Protein AF-0000000078758198 (afdb_homodimer)

pLDDT: mean 95.77, std 6.02, range [58.25, 98.94]

Radius of gyration: 20.92 Å; Cα contacts (8 Å, |Δi|>4): 779; chains: 2; bounding box: 51×60×44 Å

Structure (mmCIF, N/CA/C/O backbone):
data_AF-0000000078758198-model_v1
#
loop_
_entity.id
_entity.type
_entity.pdbx_description
1 polymer "Cytokinin riboside 5'-monophosphate phosphoribohydrolase"
#
loop_
_atom_site.group_PDB
_atom_site.id
_atom_site.type_symbol
_atom_site.label_atom_id
_atom_site.label_alt_id
_atom_site.label_comp_id
_atom_site.label_asym_id
_atom_site.label_entity_id
_atom_site.label_seq_id
_atom_site.pdbx_PDB_ins_code
_atom_site.Cartn_x
_atom_site.Cartn_y
_atom_site.Cartn_z
_atom_site.occupancy
_atom_site.B_iso_or_equiv
_atom_site.auth_seq_id
_atom_site.auth_comp_id
_atom_site.auth_asym_id
_atom_site.auth_atom_id
_atom_site.pdbx_PDB_model_num
ATOM 1 N N . MET A 1 1 ? 6.453 24.891 6.227 1 95.12 1 MET A N 1
ATOM 2 C CA . MET A 1 1 ? 6.484 23.469 5.918 1 95.12 1 MET A CA 1
ATOM 3 C C . MET A 1 1 ? 5.137 23 5.375 1 95.12 1 MET A C 1
ATOM 5 O O . MET A 1 1 ? 4.086 23.406 5.863 1 95.12 1 MET A O 1
ATOM 9 N N . LYS A 1 2 ? 5.098 22.188 4.375 1 98.31 2 LYS A N 1
ATOM 10 C CA . LYS A 1 2 ? 3.91 21.484 3.906 1 98.31 2 LYS A CA 1
ATOM 11 C C . LYS A 1 2 ? 3.885 20.047 4.422 1 98.31 2 LYS A C 1
ATOM 13 O O . LYS A 1 2 ? 4.832 19.281 4.207 1 98.31 2 LYS A O 1
ATOM 18 N N . LEU A 1 3 ? 2.818 19.75 5.109 1 98.81 3 LEU A N 1
ATOM 19 C CA . LEU A 1 3 ? 2.662 18.422 5.68 1 98.81 3 LEU A CA 1
ATOM 20 C C . LEU A 1 3 ? 1.552 17.656 4.973 1 98.81 3 LEU A C 1
ATOM 22 O O . LEU A 1 3 ? 0.387 18.062 5.016 1 98.81 3 LEU A O 1
ATOM 26 N N . THR A 1 4 ? 1.95 16.625 4.293 1 98.94 4 THR A N 1
ATOM 27 C CA . THR A 1 4 ? 0.946 15.711 3.742 1 98.94 4 THR A CA 1
ATOM 28 C C . THR A 1 4 ? 0.396 14.797 4.828 1 98.94 4 THR A C 1
ATOM 30 O O . THR A 1 4 ? 1.16 14.203 5.59 1 98.94 4 THR A O 1
ATOM 33 N N . VAL A 1 5 ? -0.907 14.719 4.922 1 98.94 5 VAL A N 1
ATOM 34 C CA . VAL A 1 5 ? -1.53 13.836 5.906 1 98.94 5 VAL A CA 1
ATOM 35 C C . VAL A 1 5 ? -2.365 12.773 5.195 1 98.94 5 VAL A C 1
ATOM 37 O O . VAL A 1 5 ? -3.303 13.102 4.465 1 98.94 5 VAL A O 1
ATOM 40 N N . PHE A 1 6 ? -1.97 11.516 5.34 1 98.88 6 PHE A N 1
ATOM 41 C CA . PHE A 1 6 ? -2.82 10.383 4.984 1 98.88 6 PHE A CA 1
ATOM 42 C C . PHE A 1 6 ? -3.746 10.023 6.141 1 98.88 6 PHE A C 1
ATOM 44 O O . PHE A 1 6 ? -3.287 9.797 7.262 1 98.88 6 PHE A O 1
ATOM 51 N N . CYS A 1 7 ? -5.027 9.945 5.875 1 98.56 7 CYS A N 1
ATOM 52 C CA . CYS A 1 7 ? -5.965 9.633 6.945 1 98.56 7 CYS A CA 1
ATOM 53 C C . CYS A 1 7 ? -7.273 9.094 6.383 1 98.56 7 CYS A C 1
ATOM 55 O O . CYS A 1 7 ? -7.449 9.016 5.168 1 98.56 7 CYS A O 1
ATOM 57 N N . GLY A 1 8 ? -8.102 8.719 7.27 1 97.56 8 GLY A N 1
ATOM 58 C CA . GLY A 1 8 ? -9.305 7.992 6.867 1 97.56 8 GLY A CA 1
ATOM 59 C C . GLY A 1 8 ? -10.367 8.891 6.27 1 97.56 8 GLY A C 1
ATOM 60 O O . GLY A 1 8 ? -10.562 10.023 6.719 1 97.56 8 GLY A O 1
ATOM 61 N N . SER A 1 9 ? -11.086 8.359 5.277 1 96 9 SER A N 1
ATOM 62 C CA . SER A 1 9 ? -12.32 8.977 4.789 1 96 9 SER A CA 1
ATOM 63 C C . SER A 1 9 ? -13.484 8.695 5.73 1 96 9 SER A C 1
ATOM 65 O O . SER A 1 9 ? -14.578 9.25 5.559 1 96 9 SER A O 1
ATOM 67 N N . ARG A 1 10 ? -13.266 7.934 6.727 1 97.12 10 ARG A N 1
ATOM 68 C CA . ARG A 1 10 ? -14.211 7.629 7.797 1 97.12 10 ARG A CA 1
ATOM 69 C C . ARG A 1 10 ? -13.781 8.266 9.109 1 97.12 10 ARG A C 1
ATOM 71 O O . ARG A 1 10 ? -12.625 8.672 9.258 1 97.12 10 ARG A O 1
ATOM 78 N N . PHE A 1 11 ? -14.703 8.219 10.109 1 97.88 11 PHE A N 1
ATOM 79 C CA . PHE A 1 11 ? -14.422 8.875 11.383 1 97.88 11 PHE A CA 1
ATOM 80 C C . PHE A 1 11 ? -13.758 7.902 12.359 1 97.88 11 PHE A C 1
ATOM 82 O O . PHE A 1 11 ? -13.172 8.32 13.352 1 97.88 11 PHE A O 1
ATOM 89 N N . GLY A 1 12 ? -13.844 6.602 12.039 1 97.81 12 GLY A N 1
ATOM 90 C CA . GLY A 1 12 ? -13.57 5.617 13.078 1 97.81 12 GLY A CA 1
ATOM 91 C C . GLY A 1 12 ? -14.672 5.516 14.109 1 97.81 12 GLY A C 1
ATOM 92 O O . GLY A 1 12 ? -15.758 6.059 13.922 1 97.81 12 GLY A O 1
ATOM 93 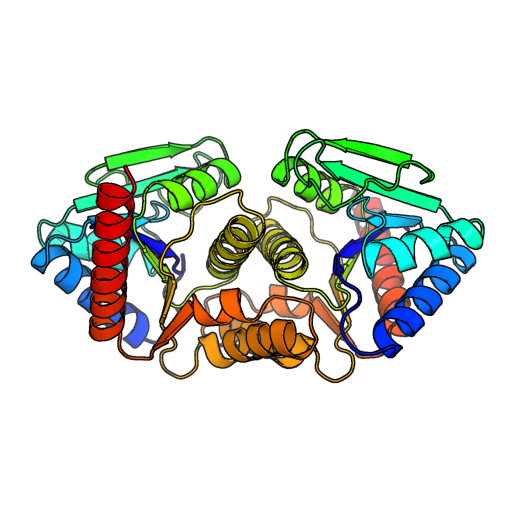N N . ASN A 1 13 ? -14.398 4.723 15.172 1 97.88 13 ASN A N 1
ATOM 94 C CA . ASN A 1 13 ? -15.5 4.516 16.109 1 97.88 13 ASN A CA 1
ATOM 95 C C . ASN A 1 13 ? -15.172 5.062 17.5 1 97.88 13 ASN A C 1
ATOM 97 O O . ASN A 1 13 ? -15.867 4.77 18.469 1 97.88 13 ASN A O 1
ATOM 101 N N . LYS A 1 14 ? -14.109 5.773 17.625 1 97.94 14 LYS A N 1
ATOM 102 C CA . LYS A 1 14 ? -13.75 6.457 18.859 1 97.94 14 LYS A CA 1
ATOM 103 C C . LYS A 1 14 ? -13.734 7.973 18.672 1 97.94 14 LYS A C 1
ATOM 105 O O . LYS A 1 14 ? -13.195 8.469 17.688 1 97.94 14 LYS A O 1
ATOM 110 N N . GLU A 1 15 ? -14.203 8.711 19.578 1 97.5 15 GLU A N 1
ATOM 111 C CA . GLU A 1 15 ? -14.234 10.164 19.516 1 97.5 15 GLU A CA 1
ATOM 112 C C . GLU A 1 15 ? -12.82 10.75 19.562 1 97.5 15 GLU A C 1
ATOM 114 O O . GLU A 1 15 ? -12.586 11.852 19.062 1 97.5 15 GLU A O 1
ATOM 119 N N . SER A 1 16 ? -11.969 9.969 20.094 1 97.81 16 SER A N 1
ATOM 120 C CA . SER A 1 16 ? -10.594 10.43 20.234 1 97.81 16 SER A CA 1
ATOM 121 C C . SER A 1 16 ? -9.961 10.719 18.891 1 97.81 16 SER A C 1
ATOM 123 O O . SER A 1 16 ? -9.109 11.602 18.766 1 97.81 16 SER A O 1
ATOM 125 N N . TYR A 1 17 ? -10.352 9.992 17.828 1 98.5 17 TYR A N 1
ATOM 126 C CA . TYR A 1 17 ? -9.805 10.25 16.5 1 98.5 17 TYR A CA 1
ATOM 127 C C . TYR A 1 17 ? -10.141 11.664 16.047 1 98.5 17 TYR A C 1
ATOM 129 O O . TYR A 1 17 ? -9.266 12.398 15.57 1 98.5 17 TYR A O 1
ATOM 137 N N . LYS A 1 18 ? -11.359 11.984 16.203 1 98.44 18 LYS A N 1
ATOM 138 C CA . LYS A 1 18 ? -11.812 13.32 15.82 1 98.44 18 LYS A CA 1
ATOM 139 C C . LYS A 1 18 ? -11.125 14.391 16.656 1 98.44 18 LYS A C 1
ATOM 141 O O . LYS A 1 18 ? -10.664 15.406 16.125 1 98.44 18 LYS A O 1
ATOM 146 N N . PHE A 1 19 ? -11.078 14.164 17.906 1 98.56 19 PHE A N 1
ATOM 147 C CA . PHE A 1 19 ? -10.477 15.125 18.828 1 98.56 19 PHE A CA 1
ATOM 148 C C . PHE A 1 19 ? -9.008 15.359 18.469 1 98.56 19 PHE A C 1
ATOM 150 O O . PHE A 1 19 ? -8.555 16.5 18.422 1 98.56 19 PHE A O 1
ATOM 157 N N . ILE A 1 20 ? -8.289 14.328 18.234 1 98.69 20 ILE A N 1
ATOM 158 C CA . ILE A 1 20 ? -6.871 14.422 17.906 1 98.69 20 ILE A CA 1
ATOM 159 C C . ILE A 1 20 ? -6.703 15.133 16.562 1 98.69 20 ILE A C 1
ATOM 161 O O . ILE A 1 20 ? -5.812 15.969 16.406 1 98.69 20 ILE A O 1
ATOM 165 N N . ALA A 1 21 ? -7.547 14.836 15.602 1 98.69 21 ALA A N 1
ATOM 166 C CA . ALA A 1 21 ? -7.504 15.492 14.297 1 98.69 21 ALA A CA 1
ATOM 167 C C . ALA A 1 21 ? -7.727 17 14.438 1 98.69 21 ALA A C 1
ATOM 169 O O . ALA A 1 21 ? -7.039 17.797 13.789 1 98.69 21 ALA A O 1
ATOM 170 N N . GLN A 1 22 ? -8.672 17.359 15.258 1 98.81 22 GLN A N 1
ATOM 171 C CA . GLN A 1 22 ? -8.938 18.766 15.508 1 98.81 22 GLN A CA 1
ATOM 172 C C . GLN A 1 22 ? -7.742 19.438 16.172 1 98.81 22 GLN A C 1
ATOM 174 O O . GLN A 1 22 ? -7.363 20.562 15.805 1 98.81 22 GLN A O 1
ATOM 179 N N . THR A 1 23 ? -7.219 18.766 17.141 1 98.69 23 THR A N 1
ATOM 180 C CA . THR A 1 23 ? -6.051 19.297 17.844 1 98.69 23 THR A CA 1
ATOM 181 C C . THR A 1 23 ? -4.891 19.5 16.875 1 98.69 23 THR A C 1
ATOM 183 O O . THR A 1 23 ? -4.227 20.547 16.906 1 98.69 23 THR A O 1
ATOM 186 N N . LEU A 1 24 ? -4.656 18.547 16.016 1 98.56 24 LEU A N 1
ATOM 187 C CA . LEU A 1 24 ? -3.602 18.641 15.016 1 98.56 24 LEU A CA 1
ATOM 188 C C . LEU A 1 24 ? -3.869 19.812 14.062 1 98.56 24 LEU A C 1
ATOM 190 O O . LEU A 1 24 ? -2.959 20.562 13.734 1 98.56 24 LEU A O 1
ATOM 194 N N . GLY A 1 25 ? -5.109 19.875 13.578 1 98.69 25 GLY A N 1
ATOM 195 C CA . GLY A 1 25 ? -5.469 20.953 12.68 1 98.69 25 GLY A CA 1
ATOM 196 C C . GLY A 1 25 ? -5.211 22.328 13.266 1 98.69 25 GLY A C 1
ATOM 197 O O . GLY A 1 25 ? -4.668 23.219 12.594 1 98.69 25 GLY A O 1
ATOM 198 N N . LYS A 1 26 ? -5.645 22.531 14.539 1 98.75 26 LYS A N 1
ATOM 199 C CA . LYS A 1 26 ? -5.402 23.781 15.234 1 98.75 26 LYS A CA 1
ATOM 200 C C . LYS A 1 26 ? -3.908 24.078 15.336 1 98.75 26 LYS A C 1
ATOM 202 O O . LYS A 1 26 ? -3.473 25.203 15.086 1 98.75 26 LYS A O 1
ATOM 207 N N . TYR A 1 27 ? -3.182 23.078 15.719 1 98.62 27 TYR A N 1
ATOM 208 C CA . TYR A 1 27 ? -1.737 23.203 15.867 1 98.62 27 TYR A CA 1
ATOM 209 C C . TYR A 1 27 ? -1.083 23.594 14.547 1 98.62 27 TYR A C 1
ATOM 211 O O . TYR A 1 27 ? -0.217 24.469 14.5 1 98.62 27 TYR A O 1
ATOM 219 N N . MET A 1 28 ? -1.439 22.953 13.453 1 98.5 28 MET A N 1
ATOM 220 C CA . MET A 1 28 ? -0.882 23.234 12.133 1 98.5 28 MET A CA 1
ATOM 221 C C . MET A 1 28 ? -1.133 24.688 11.742 1 98.5 28 MET A C 1
ATOM 223 O O . MET A 1 28 ? -0.225 25.375 11.258 1 98.5 28 MET A O 1
ATOM 227 N N . ALA A 1 29 ? -2.357 25.141 11.953 1 98.56 29 ALA A N 1
ATOM 228 C CA . ALA A 1 29 ? -2.689 26.531 11.633 1 98.56 29 ALA A CA 1
ATOM 229 C C . ALA A 1 29 ? -1.851 27.5 12.461 1 98.56 29 ALA A C 1
ATOM 231 O O . ALA A 1 29 ? -1.276 28.453 11.922 1 98.56 29 ALA A O 1
ATOM 232 N N . GLN A 1 30 ? -1.739 27.219 13.719 1 98.25 30 GLN A N 1
ATOM 233 C CA . GLN A 1 30 ? -1.009 28.062 14.648 1 98.25 30 GLN A CA 1
ATOM 234 C C . GLN A 1 30 ? 0.469 28.141 14.273 1 98.25 30 GLN A C 1
ATOM 236 O O . GLN A 1 30 ? 1.085 29.203 14.375 1 98.25 30 GLN A O 1
ATOM 241 N N . GLU A 1 31 ? 1.004 27.031 13.859 1 97.81 31 GLU A N 1
ATOM 242 C CA . GLU A 1 31 ? 2.428 26.953 13.547 1 97.81 31 GLU A CA 1
ATOM 243 C C . GLU A 1 31 ? 2.688 27.234 12.07 1 97.81 31 GLU A C 1
ATOM 245 O O . GLU A 1 31 ? 3.797 27.031 11.578 1 97.81 31 GLU A O 1
ATOM 250 N N . GLU A 1 32 ? 1.681 27.594 11.352 1 98 32 GLU A N 1
ATOM 251 C CA . GLU A 1 32 ? 1.76 27.953 9.938 1 98 32 GLU A CA 1
ATOM 252 C C . GLU A 1 32 ? 2.256 26.781 9.094 1 98 32 GLU A C 1
ATOM 254 O O . GLU A 1 32 ? 3.109 26.969 8.219 1 98 32 GLU A O 1
ATOM 259 N N . ILE A 1 33 ? 1.864 25.625 9.461 1 98.5 33 ILE A N 1
ATOM 260 C CA . ILE A 1 33 ? 2.084 24.422 8.672 1 98.5 33 ILE A CA 1
ATOM 261 C C . ILE A 1 33 ? 0.922 24.219 7.699 1 98.5 33 ILE A C 1
ATOM 263 O O . ILE A 1 33 ? -0.233 24.109 8.117 1 98.5 33 ILE A O 1
ATOM 267 N N . GLU A 1 34 ? 1.242 24.188 6.422 1 98.81 34 GLU A N 1
ATOM 268 C CA . GLU A 1 34 ? 0.203 23.969 5.418 1 98.81 34 GLU A CA 1
ATOM 269 C C . GLU A 1 34 ? -0.172 22.5 5.312 1 98.81 34 GLU A C 1
ATOM 271 O O . GLU A 1 34 ? 0.704 21.625 5.258 1 98.81 34 GLU A O 1
ATOM 276 N N . LEU A 1 35 ? -1.479 22.25 5.297 1 98.81 35 LEU A N 1
ATOM 277 C CA . LEU A 1 35 ? -1.986 20.906 5.105 1 98.81 35 LEU A CA 1
ATOM 278 C C . LEU A 1 35 ? -2.049 20.547 3.625 1 98.81 35 LEU A C 1
ATOM 280 O O . LEU A 1 35 ? -2.58 21.312 2.82 1 98.81 35 LEU A O 1
ATOM 284 N N . VAL A 1 36 ? -1.489 19.422 3.244 1 98.94 36 VAL A N 1
ATOM 285 C CA . VAL A 1 36 ? -1.719 18.75 1.967 1 98.94 36 VAL A CA 1
ATOM 286 C C . VAL A 1 36 ? -2.465 17.438 2.199 1 98.94 36 VAL A C 1
ATOM 288 O O . VAL A 1 36 ? -2.029 16.594 2.994 1 98.94 36 VAL A O 1
ATOM 291 N N . TYR A 1 37 ? -3.637 17.234 1.584 1 98.62 37 TYR A N 1
ATOM 292 C CA . TYR A 1 37 ? -4.398 16.031 1.851 1 98.62 37 TYR A CA 1
ATOM 293 C C . TYR A 1 37 ? -5.258 15.648 0.652 1 98.62 37 TYR A C 1
ATOM 295 O O . TYR A 1 37 ? -5.215 16.312 -0.387 1 98.62 37 TYR A O 1
ATOM 303 N N . GLY A 1 38 ? -6.02 14.594 0.804 1 97.5 38 GLY A N 1
ATOM 304 C CA . GLY A 1 38 ? -6.707 13.984 -0.322 1 97.5 38 GLY A CA 1
ATOM 305 C C . GLY A 1 38 ? -7.93 14.766 -0.77 1 97.5 38 GLY A C 1
ATOM 306 O O . GLY A 1 38 ? -8.656 14.328 -1.667 1 97.5 38 GLY A O 1
ATOM 307 N N . GLY A 1 39 ? -8.328 15.758 -0.156 1 97.31 39 GLY A N 1
ATOM 308 C CA . GLY A 1 39 ? -9.219 16.75 -0.718 1 97.31 39 GLY A CA 1
ATOM 309 C C . GLY A 1 39 ? -10.688 16.484 -0.429 1 97.31 39 GLY A C 1
ATOM 310 O O . GLY A 1 39 ? -11.57 17.094 -1.031 1 97.31 39 GLY A O 1
ATOM 311 N N . SER A 1 40 ? -10.961 15.531 0.453 1 95.12 40 SER A N 1
ATOM 312 C CA . SER A 1 40 ? -12.359 15.188 0.717 1 95.12 40 SER A CA 1
ATOM 313 C C . SER A 1 40 ? -12.844 15.812 2.021 1 95.12 40 SER A C 1
ATOM 315 O O . SER A 1 40 ? -12.047 16.031 2.939 1 95.12 40 SER A O 1
ATOM 317 N N . TYR A 1 41 ? -14.18 16 2.094 1 95.06 41 TYR A N 1
ATOM 318 C CA . TYR A 1 41 ? -14.805 16.453 3.33 1 95.06 41 TYR A CA 1
ATOM 319 C C . TYR A 1 41 ? -15.141 15.273 4.234 1 95.06 41 TYR A C 1
ATOM 321 O O . TYR A 1 41 ? -15.602 15.461 5.363 1 95.06 41 TYR A O 1
ATOM 329 N N . SER A 1 42 ? -14.844 14.188 3.742 1 94.94 42 SER A N 1
ATOM 330 C CA . SER A 1 42 ? -15.312 12.977 4.414 1 94.94 42 SER A CA 1
ATOM 331 C C . SER A 1 42 ? -14.391 12.594 5.57 1 94.94 42 SER A C 1
ATOM 333 O O . SER A 1 42 ? -13.172 12.727 5.469 1 94.94 42 SER A O 1
ATOM 335 N N . GLY A 1 43 ? -14.984 12.18 6.668 1 97.12 43 GLY A N 1
ATOM 336 C CA . GLY A 1 43 ? -14.273 11.523 7.75 1 97.12 43 GLY A CA 1
ATOM 337 C C . GLY A 1 43 ? -13.211 12.391 8.383 1 97.12 43 GLY A C 1
ATOM 338 O O . GLY A 1 43 ? -13.43 13.586 8.602 1 97.12 43 GLY A O 1
ATOM 339 N N . ILE A 1 44 ? -12.117 11.766 8.742 1 98.38 44 ILE A N 1
ATOM 340 C CA . ILE A 1 44 ? -11 12.453 9.391 1 98.38 44 ILE A CA 1
ATOM 341 C C . ILE A 1 44 ? -10.398 13.477 8.43 1 98.38 44 ILE A C 1
ATOM 343 O O . ILE A 1 44 ? -9.961 14.547 8.852 1 98.38 44 ILE A O 1
ATOM 347 N N . MET A 1 45 ? -10.414 13.133 7.141 1 97.94 45 MET A N 1
ATOM 348 C CA . MET A 1 45 ? -9.93 14.07 6.133 1 97.94 45 MET A CA 1
ATOM 349 C C . MET A 1 45 ? -10.664 15.406 6.242 1 97.94 45 MET A C 1
ATOM 351 O O . MET A 1 45 ? -10.031 16.469 6.285 1 97.94 45 MET A O 1
ATOM 355 N N . GLY A 1 46 ? -11.969 15.312 6.316 1 97.69 46 GLY A N 1
ATOM 356 C CA . GLY A 1 46 ? -12.766 16.516 6.457 1 97.69 46 GLY A CA 1
ATOM 357 C C . GLY A 1 46 ? -12.516 17.25 7.758 1 97.69 46 GLY A C 1
ATOM 358 O O . GLY A 1 46 ? -12.438 18.484 7.777 1 97.69 46 GLY A O 1
ATOM 359 N N . VAL A 1 47 ? -12.344 16.531 8.836 1 98.31 47 VAL A N 1
ATOM 360 C CA . VAL A 1 47 ? -12.156 17.109 10.156 1 98.31 47 VAL A CA 1
ATOM 361 C C . VAL A 1 47 ? -10.875 17.938 10.18 1 98.31 47 VAL A C 1
ATOM 363 O O . VAL A 1 47 ? -10.875 19.094 10.625 1 98.31 47 VAL A O 1
ATOM 366 N N . ILE A 1 48 ? -9.758 17.375 9.703 1 98.5 48 ILE A N 1
ATOM 367 C CA . ILE A 1 48 ? -8.477 18.078 9.797 1 98.5 48 ILE A CA 1
ATOM 368 C C . ILE A 1 48 ? -8.484 19.297 8.883 1 98.5 48 ILE A C 1
ATOM 370 O O . ILE A 1 48 ? -8.055 20.375 9.281 1 98.5 48 ILE A O 1
ATOM 374 N N . SER A 1 49 ? -8.969 19.125 7.613 1 98.5 49 SER A N 1
ATOM 375 C CA . SER A 1 49 ? -8.984 20.25 6.672 1 98.5 49 SER A CA 1
ATOM 376 C C . SER A 1 49 ? -9.859 21.391 7.172 1 98.5 49 SER A C 1
ATOM 378 O O . SER A 1 49 ? -9.461 22.547 7.133 1 98.5 49 SER A O 1
ATOM 380 N N . LYS A 1 50 ? -11.039 21.078 7.672 1 98.38 50 LYS A N 1
ATOM 381 C CA . LYS A 1 50 ? -11.945 22.094 8.203 1 98.38 50 LYS A CA 1
ATOM 382 C C . LYS A 1 50 ? -11.32 22.844 9.375 1 98.38 50 LYS A C 1
ATOM 384 O O . LYS A 1 50 ? -11.422 24.062 9.469 1 98.38 50 LYS A O 1
ATOM 389 N N . THR A 1 51 ? -10.75 22.078 10.266 1 98.81 51 THR A N 1
ATOM 390 C CA . THR A 1 51 ? -10.156 22.672 11.461 1 98.81 51 THR A CA 1
ATOM 391 C C . THR A 1 51 ? -9.023 23.625 11.086 1 98.81 51 THR A C 1
ATOM 393 O O . THR A 1 51 ? -8.922 24.719 11.633 1 98.81 51 THR A O 1
ATOM 396 N N . VAL A 1 52 ? -8.141 23.188 10.141 1 98.81 52 VAL A N 1
ATOM 397 C CA . VAL A 1 52 ? -7.059 24.047 9.688 1 98.81 52 VAL A CA 1
ATOM 398 C C . VAL A 1 52 ? -7.637 25.344 9.125 1 98.81 52 VAL A C 1
ATOM 400 O O . VAL A 1 52 ? -7.18 26.438 9.469 1 98.81 52 VAL A O 1
ATOM 403 N N . LEU A 1 53 ? -8.648 25.281 8.312 1 98.69 53 LEU A N 1
ATOM 404 C CA . LEU A 1 53 ? -9.25 26.438 7.648 1 98.69 53 LEU A CA 1
ATOM 405 C C . LEU A 1 53 ? -9.93 27.359 8.664 1 98.69 53 LEU A C 1
ATOM 407 O O . LEU A 1 53 ? -9.781 28.578 8.594 1 98.69 53 LEU A O 1
ATOM 411 N N . GLU A 1 54 ? -10.656 26.766 9.578 1 98.44 54 GLU A N 1
ATOM 412 C CA . GLU A 1 54 ? -11.375 27.531 10.594 1 98.44 54 GLU A CA 1
ATOM 413 C C . GLU A 1 54 ? -10.414 28.328 11.469 1 98.44 54 GLU A C 1
ATOM 415 O O . GLU A 1 54 ? -10.812 29.281 12.141 1 98.44 54 GLU A O 1
ATOM 420 N N . ASN A 1 55 ? -9.203 27.938 11.508 1 98.56 55 ASN A N 1
ATOM 421 C CA . ASN A 1 55 ? -8.188 28.641 12.289 1 98.56 55 ASN A CA 1
ATOM 422 C C . ASN A 1 55 ? -7.242 29.438 11.391 1 98.56 55 ASN A C 1
ATOM 424 O O . ASN A 1 55 ? -6.09 29.672 11.75 1 98.56 55 ASN A O 1
ATOM 428 N N . ASN A 1 56 ? -7.656 29.703 10.211 1 98.31 56 ASN A N 1
ATOM 429 C CA . ASN A 1 56 ? -7.027 30.609 9.242 1 98.31 56 ASN A CA 1
ATOM 430 C C . ASN A 1 56 ? -5.734 30.016 8.688 1 98.31 56 ASN A C 1
ATOM 432 O O . ASN A 1 56 ? -4.801 30.75 8.359 1 98.31 56 ASN A O 1
ATOM 436 N N . GLY A 1 57 ? -5.645 28.672 8.742 1 98.69 57 GLY A N 1
ATOM 437 C CA . GLY A 1 57 ? -4.512 28 8.125 1 98.69 57 GLY A CA 1
ATOM 438 C C . GLY A 1 57 ? -4.691 27.766 6.633 1 98.69 57 GLY A C 1
ATOM 439 O O . GLY A 1 57 ? -5.715 28.141 6.062 1 98.69 57 GLY A O 1
ATOM 440 N N . LYS A 1 58 ? -3.658 27.203 6.012 1 98.81 58 LYS A N 1
ATOM 441 C CA . LYS A 1 58 ? -3.662 26.922 4.578 1 98.81 58 LYS A CA 1
ATOM 442 C C . LYS A 1 58 ? -3.85 25.422 4.312 1 98.81 58 LYS A C 1
ATOM 444 O O . LYS A 1 58 ? -3.283 24.594 5.02 1 98.81 58 LYS A O 1
ATOM 449 N N . VAL A 1 59 ? -4.668 25.141 3.301 1 98.81 59 VAL A N 1
ATOM 450 C CA . VAL A 1 59 ? -4.977 23.75 2.943 1 98.81 59 VAL A CA 1
ATOM 451 C C . VAL A 1 59 ? -4.867 23.578 1.43 1 98.81 59 VAL A C 1
ATOM 453 O O . VAL A 1 59 ? -5.465 24.344 0.664 1 98.81 59 VAL A O 1
ATOM 456 N N . THR A 1 60 ? -4.062 22.625 1.007 1 98.81 60 THR A N 1
ATOM 457 C CA . THR A 1 60 ? -4.062 22.109 -0.359 1 98.81 60 THR A CA 1
ATOM 458 C C . THR A 1 60 ? -4.766 20.766 -0.431 1 98.81 60 THR A C 1
ATOM 460 O O . THR A 1 60 ? -4.32 19.781 0.181 1 98.81 60 THR A O 1
ATOM 463 N N . GLY A 1 61 ? -5.863 20.766 -1.118 1 98.5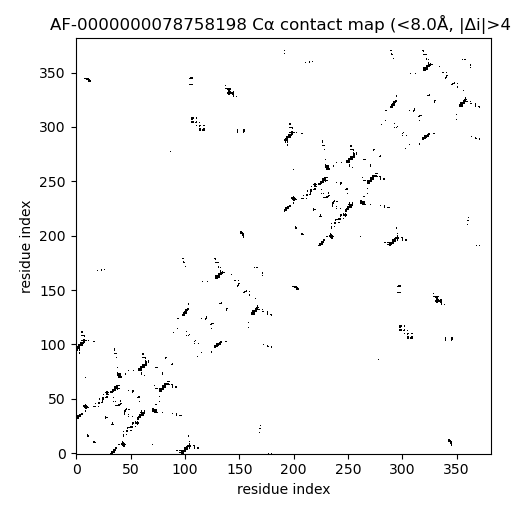 61 GLY A N 1
ATOM 464 C CA . GLY A 1 61 ? -6.605 19.531 -1.354 1 98.5 61 GLY A CA 1
ATOM 465 C C . GLY A 1 61 ? -6.434 19 -2.762 1 98.5 61 GLY A C 1
ATOM 466 O O . GLY A 1 61 ? -6.582 19.734 -3.738 1 98.5 61 GLY A O 1
ATOM 467 N N . ILE A 1 62 ? -6.066 17.734 -2.885 1 98.44 62 ILE A N 1
ATOM 468 C CA . ILE A 1 62 ? -5.887 17.062 -4.168 1 98.44 62 ILE A CA 1
ATOM 469 C C . ILE A 1 62 ? -6.949 15.977 -4.34 1 98.44 62 ILE A C 1
ATOM 471 O O . ILE A 1 62 ? -7.008 15.031 -3.551 1 98.44 62 ILE A O 1
ATOM 475 N N . TYR A 1 63 ? -7.719 16.078 -5.336 1 97.31 63 TYR A N 1
ATOM 476 C CA . TYR A 1 63 ? -8.922 15.266 -5.418 1 97.31 63 TYR A CA 1
ATOM 477 C C . TYR A 1 63 ? -9.109 14.719 -6.828 1 97.31 63 TYR A C 1
ATOM 479 O O . TYR A 1 63 ? -9.07 15.469 -7.805 1 97.31 63 TYR A O 1
ATOM 487 N N . PRO A 1 64 ? -9.305 13.359 -6.871 1 94.38 64 PRO A N 1
ATOM 488 C CA . PRO A 1 64 ? -9.602 12.789 -8.188 1 94.38 64 PRO A CA 1
ATOM 489 C C . PRO A 1 64 ? -11.062 12.969 -8.594 1 94.38 64 PRO A C 1
ATOM 491 O O . PRO A 1 64 ? -11.953 12.422 -7.945 1 94.38 64 PRO A O 1
ATOM 494 N N . ASN A 1 65 ? -11.266 13.578 -9.633 1 91 65 ASN A N 1
ATOM 495 C CA . ASN A 1 65 ? -12.617 13.859 -10.086 1 91 65 ASN A CA 1
ATOM 496 C C . ASN A 1 65 ? -13.336 12.594 -10.547 1 91 65 ASN A C 1
ATOM 498 O O . ASN A 1 65 ? -12.734 11.734 -11.188 1 91 65 ASN A O 1
ATOM 502 N N . GLY A 1 66 ? -14.617 12.477 -10.109 1 85.69 66 GLY A N 1
ATOM 503 C CA . GLY A 1 66 ? -15.516 11.484 -10.688 1 85.69 66 GLY A CA 1
ATOM 504 C C . GLY A 1 66 ? -15.266 10.078 -10.156 1 85.69 66 GLY A C 1
ATOM 505 O O . GLY A 1 66 ? -15.859 9.117 -10.641 1 85.69 66 GLY A O 1
ATOM 506 N N . LEU A 1 67 ? -14.438 9.953 -9.219 1 81 67 LEU A N 1
ATOM 507 C CA . LEU A 1 67 ? -14.102 8.602 -8.766 1 81 67 LEU A CA 1
ATOM 508 C C . LEU A 1 67 ? -14.992 8.172 -7.613 1 81 67 LEU A C 1
ATOM 510 O O . LEU A 1 67 ? -15.32 6.992 -7.484 1 81 67 LEU A O 1
ATOM 514 N N . PHE A 1 68 ? -15.336 9.188 -6.836 1 84.12 68 PHE A N 1
ATOM 515 C CA . PHE A 1 68 ? -16.094 8.844 -5.645 1 84.12 68 PHE A CA 1
ATOM 516 C C . PHE A 1 68 ? -17.516 9.383 -5.738 1 84.12 68 PHE A C 1
ATOM 518 O O . PHE A 1 68 ? -17.734 10.555 -6.062 1 84.12 68 PHE A O 1
ATOM 525 N N . GLU A 1 69 ? -18.453 8.562 -5.57 1 76.62 69 GLU A N 1
ATOM 526 C CA . GLU A 1 69 ? -19.844 8.977 -5.633 1 76.62 69 GLU A CA 1
ATOM 527 C C . GLU A 1 69 ? -20.281 9.648 -4.332 1 76.62 69 GLU A C 1
ATOM 529 O O . GLU A 1 69 ? -21.031 10.633 -4.355 1 76.62 69 GLU A O 1
ATOM 534 N N . THR A 1 70 ? -19.75 9.133 -3.322 1 74.06 70 THR A N 1
ATOM 535 C CA . THR A 1 70 ? -20.266 9.539 -2.02 1 74.06 70 THR A CA 1
ATOM 536 C C . THR A 1 70 ? -19.281 10.492 -1.332 1 74.06 70 THR A C 1
ATOM 538 O O . THR A 1 70 ? -19.656 11.195 -0.388 1 74.06 70 THR A O 1
ATOM 541 N N . GLU A 1 71 ? -18.094 10.43 -1.77 1 80 71 GLU A N 1
ATOM 542 C CA . GLU A 1 71 ? -17.094 11.305 -1.179 1 80 71 GLU A CA 1
ATOM 543 C C . GLU A 1 71 ? -17.078 12.672 -1.856 1 80 71 GLU A C 1
ATOM 545 O O . GLU A 1 71 ? -16.75 12.781 -3.041 1 80 71 GLU A O 1
ATOM 550 N N . LEU A 1 72 ? -17.375 13.742 -1.064 1 83.19 72 LEU A N 1
ATOM 551 C CA . LEU A 1 72 ? -17.516 15.086 -1.616 1 83.19 72 LEU A CA 1
ATOM 552 C C . LEU A 1 72 ? -16.188 15.828 -1.585 1 83.19 72 LEU A C 1
ATOM 554 O O . LEU A 1 72 ? -15.484 15.82 -0.569 1 83.19 72 LEU A O 1
ATOM 558 N N . PRO A 1 73 ? -15.898 16.406 -2.703 1 88.56 73 PRO A N 1
ATOM 559 C CA . PRO A 1 73 ? -14.656 17.172 -2.748 1 88.56 73 PRO A CA 1
ATOM 560 C C . PRO A 1 73 ? -14.719 18.438 -1.894 1 88.56 73 PRO A C 1
ATOM 562 O O . PRO A 1 73 ? -15.742 19.141 -1.888 1 88.56 73 PRO A O 1
ATOM 565 N N . GLY A 1 74 ? -13.656 18.656 -1.073 1 89.75 74 GLY A N 1
ATOM 566 C CA . GLY A 1 74 ? -13.523 19.906 -0.338 1 89.75 74 GLY A CA 1
ATOM 567 C C . GLY A 1 74 ? -13.016 21.062 -1.193 1 89.75 74 GLY A C 1
ATOM 568 O O . GLY A 1 74 ? -11.852 21.453 -1.085 1 89.75 74 GLY A O 1
ATOM 569 N N . LYS A 1 75 ? -13.906 21.734 -1.844 1 89.56 75 LYS A N 1
ATOM 570 C CA . LYS A 1 75 ? -13.508 22.734 -2.836 1 89.56 75 LYS A CA 1
ATOM 571 C C . LYS A 1 75 ? -13.211 24.078 -2.178 1 89.56 75 LYS A C 1
ATOM 573 O O . LYS A 1 75 ? -12.625 24.953 -2.803 1 89.56 75 LYS A O 1
ATOM 578 N N . ASP A 1 76 ? -13.492 24.219 -0.92 1 91.94 76 ASP A N 1
ATOM 579 C CA . ASP A 1 76 ? -13.312 25.484 -0.225 1 91.94 76 ASP A CA 1
ATOM 580 C C . ASP A 1 76 ? -11.938 25.562 0.435 1 91.94 76 ASP A C 1
ATOM 582 O O . ASP A 1 76 ? -11.688 26.438 1.275 1 91.94 76 ASP A O 1
ATOM 586 N N . VAL A 1 77 ? -11.047 24.766 0.02 1 97.31 77 VAL A N 1
ATOM 587 C CA . VAL A 1 77 ? -9.68 24.766 0.535 1 97.31 77 VAL A CA 1
ATOM 588 C C . VAL A 1 77 ? -8.906 25.938 -0.082 1 97.31 77 VAL A C 1
ATOM 590 O O . VAL A 1 77 ? -9.359 26.547 -1.053 1 97.31 77 VAL A O 1
ATOM 593 N N . THR A 1 78 ? -7.812 26.266 0.496 1 98.31 78 THR A N 1
ATOM 594 C CA . THR A 1 78 ? -6.996 27.375 0.002 1 98.31 78 THR A CA 1
ATOM 595 C C . THR A 1 78 ? -6.523 27.109 -1.423 1 98.31 78 THR A C 1
ATOM 597 O O . THR A 1 78 ? -6.512 28 -2.262 1 98.31 78 THR A O 1
ATOM 600 N N . THR A 1 79 ? -6.02 25.922 -1.698 1 98.19 79 THR A N 1
ATOM 601 C CA . THR A 1 79 ? -5.637 25.453 -3.025 1 98.19 79 THR A CA 1
ATOM 602 C C . THR A 1 79 ? -6.312 24.125 -3.34 1 98.19 79 THR A C 1
ATOM 604 O O . THR A 1 79 ? -6.172 23.156 -2.586 1 98.19 79 THR A O 1
ATOM 607 N N . PHE A 1 80 ? -7.086 24.109 -4.387 1 97.75 80 PHE A N 1
ATOM 608 C CA . PHE A 1 80 ? -7.75 22.891 -4.82 1 97.75 80 PHE A CA 1
ATOM 609 C C . PHE A 1 80 ? -7.145 22.375 -6.121 1 97.75 80 PHE A C 1
ATOM 611 O O .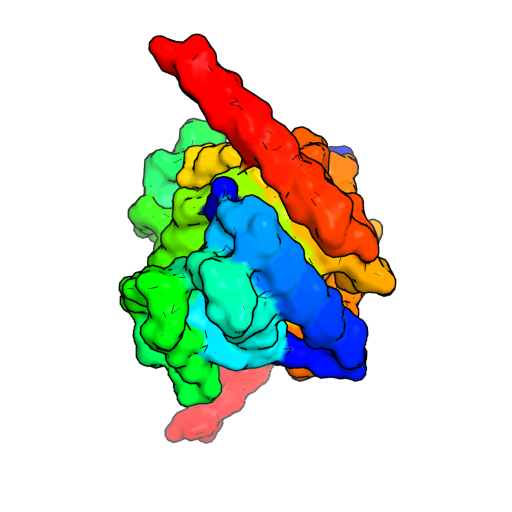 PHE A 1 80 ? -7.078 23.109 -7.113 1 97.75 80 PHE A O 1
ATOM 618 N N . ILE A 1 81 ? -6.664 21.172 -6.16 1 98.12 81 ILE A N 1
ATOM 619 C CA . ILE A 1 81 ? -6.035 20.562 -7.328 1 98.12 81 ILE A CA 1
ATOM 620 C C . ILE A 1 81 ? -6.828 19.328 -7.762 1 98.12 81 ILE A C 1
ATOM 622 O O . ILE A 1 81 ? -6.703 18.266 -7.16 1 98.12 81 ILE A O 1
ATOM 626 N N . PRO A 1 82 ? -7.613 19.453 -8.781 1 96.56 82 PRO A N 1
ATOM 627 C CA . PRO A 1 82 ? -8.289 18.266 -9.328 1 96.56 82 PRO A CA 1
ATOM 628 C C . PRO A 1 82 ? -7.348 17.375 -10.125 1 96.56 82 PRO A C 1
ATOM 630 O O . PRO A 1 82 ? -6.41 17.859 -10.758 1 96.56 82 PRO A O 1
ATOM 633 N N . THR A 1 83 ? -7.52 16.062 -10.047 1 96.88 83 THR A N 1
ATOM 634 C CA . THR A 1 83 ? -6.793 15.109 -10.867 1 96.88 83 THR A CA 1
ATOM 635 C C . THR A 1 83 ? -7.758 14.219 -11.641 1 96.88 83 THR A C 1
ATOM 637 O O . THR A 1 83 ? -8.953 14.188 -11.352 1 96.88 83 THR A O 1
ATOM 640 N N . GLU A 1 84 ? -7.195 13.484 -12.578 1 94.19 84 GLU A N 1
ATOM 641 C CA . GLU A 1 84 ? -8.023 12.602 -13.398 1 94.19 84 GLU A CA 1
ATOM 642 C C . GLU A 1 84 ? -8.078 11.195 -12.812 1 94.19 84 GLU A C 1
ATOM 644 O O . GLU A 1 84 ? -9.039 10.461 -13.031 1 94.19 84 GLU A O 1
ATOM 649 N N . THR A 1 85 ? -7.023 10.781 -12.125 1 93.94 85 THR A N 1
ATOM 650 C CA . THR A 1 85 ? -6.961 9.422 -11.609 1 93.94 85 THR A CA 1
ATOM 651 C C . THR A 1 85 ? -6.5 9.406 -10.156 1 93.94 85 THR A C 1
ATOM 653 O O . THR A 1 85 ? -5.922 10.383 -9.68 1 93.94 85 THR A O 1
ATOM 656 N N . ILE A 1 86 ? -6.777 8.297 -9.5 1 95 86 ILE A N 1
ATOM 657 C CA . ILE A 1 86 ? -6.324 8.094 -8.125 1 95 86 ILE A CA 1
ATOM 658 C C . ILE A 1 86 ? -4.801 8.039 -8.086 1 95 86 ILE A C 1
ATOM 660 O O . ILE A 1 86 ? -4.184 8.484 -7.117 1 95 86 ILE A O 1
ATOM 664 N N . ASP A 1 87 ? -4.172 7.527 -9.18 1 95.44 87 ASP A N 1
ATOM 665 C CA . ASP A 1 87 ? -2.717 7.445 -9.266 1 95.44 87 ASP A CA 1
ATOM 666 C C . ASP A 1 87 ? -2.09 8.836 -9.352 1 95.44 87 ASP A C 1
ATOM 668 O O . ASP A 1 87 ? -1.109 9.117 -8.656 1 95.44 87 ASP A O 1
ATOM 672 N N . GLU A 1 88 ? -2.682 9.656 -10.156 1 95.81 88 GLU A N 1
ATOM 673 C CA . GLU A 1 88 ? -2.213 11.031 -10.25 1 95.81 88 GLU A CA 1
ATOM 674 C C . GLU A 1 88 ? -2.336 11.75 -8.906 1 95.81 88 GLU A C 1
ATOM 676 O O . GLU A 1 88 ? -1.449 12.516 -8.523 1 95.81 88 GLU A O 1
ATOM 681 N N . ARG A 1 89 ? -3.406 11.516 -8.227 1 97.25 89 ARG A N 1
ATOM 682 C CA . ARG A 1 89 ? -3.604 12.094 -6.898 1 97.25 89 ARG A CA 1
ATOM 683 C C . ARG A 1 89 ? -2.473 11.695 -5.957 1 97.25 89 ARG A C 1
ATOM 685 O O . ARG A 1 89 ? -1.895 12.555 -5.281 1 97.25 89 ARG A O 1
ATOM 692 N N . LYS A 1 90 ? -2.162 10.43 -5.934 1 97.81 90 LYS A N 1
ATOM 693 C CA . LYS A 1 90 ? -1.137 9.945 -5.016 1 97.81 90 LYS A CA 1
ATOM 694 C C . LYS A 1 90 ? 0.224 10.555 -5.34 1 97.81 90 LYS A C 1
ATOM 696 O O . LYS A 1 90 ? 0.961 10.961 -4.438 1 97.81 90 LYS A O 1
ATOM 701 N N . VAL A 1 91 ? 0.54 10.641 -6.602 1 97.31 91 VAL A N 1
ATOM 702 C CA . VAL A 1 91 ? 1.819 11.203 -7.016 1 97.31 91 VAL A CA 1
ATOM 703 C C . VAL A 1 91 ? 1.927 12.648 -6.527 1 97.31 91 VAL A C 1
ATOM 705 O O . VAL A 1 91 ? 2.953 13.047 -5.973 1 97.31 91 VAL A O 1
ATOM 708 N N . LEU A 1 92 ? 0.885 13.406 -6.691 1 98.31 92 LEU A N 1
ATOM 709 C CA . LEU A 1 92 ? 0.894 14.805 -6.262 1 98.31 92 LEU A CA 1
ATOM 710 C C . LEU A 1 92 ? 0.962 14.906 -4.742 1 98.31 92 LEU A C 1
ATOM 712 O O . LEU A 1 92 ? 1.616 15.797 -4.203 1 98.31 92 LEU A O 1
ATOM 716 N N . LEU A 1 93 ? 0.298 13.992 -4.059 1 98.75 93 LEU A N 1
ATOM 717 C CA . LEU A 1 93 ? 0.388 13.953 -2.604 1 98.75 93 LEU A CA 1
ATOM 718 C C . LEU A 1 93 ? 1.829 13.734 -2.154 1 98.75 93 LEU A C 1
ATOM 720 O O . LEU A 1 93 ? 2.279 14.352 -1.183 1 98.75 93 LEU A O 1
ATOM 724 N N . PHE A 1 94 ? 2.543 12.859 -2.865 1 98.38 94 PHE A N 1
ATOM 725 C CA . PHE A 1 94 ? 3.936 12.57 -2.543 1 98.38 94 PHE A CA 1
ATOM 726 C C . PHE A 1 94 ? 4.82 13.781 -2.809 1 98.38 94 PHE A C 1
ATOM 728 O O . PHE A 1 94 ? 5.734 14.07 -2.035 1 98.38 94 PHE A O 1
ATOM 735 N N . GLU A 1 95 ? 4.516 14.516 -3.801 1 97.62 95 GLU A N 1
ATOM 736 C CA . GLU A 1 95 ? 5.402 15.562 -4.305 1 97.62 95 GLU A CA 1
ATOM 737 C C . GLU A 1 95 ? 5.211 16.875 -3.533 1 97.62 95 GLU A C 1
ATOM 739 O O . GLU A 1 95 ? 6.168 17.609 -3.307 1 97.62 95 GLU A O 1
ATOM 744 N N . LYS A 1 96 ? 4.055 17.141 -3.119 1 97.81 96 LYS A N 1
ATOM 745 C CA . LYS A 1 96 ? 3.732 18.484 -2.643 1 97.81 96 LYS A CA 1
ATOM 746 C C . LYS A 1 96 ? 4.129 18.656 -1.18 1 97.81 96 LYS A C 1
ATOM 748 O O . LYS A 1 96 ? 4.398 19.781 -0.733 1 97.81 96 LYS A O 1
ATOM 753 N N . GLY A 1 97 ? 4.207 17.609 -0.435 1 97.5 97 GLY A N 1
ATOM 754 C CA . GLY A 1 97 ? 4.531 17.703 0.979 1 97.5 97 GLY A CA 1
ATOM 755 C C . GLY A 1 97 ? 6.023 17.625 1.254 1 97.5 97 GLY A C 1
ATOM 756 O O . GLY A 1 97 ? 6.75 16.938 0.538 1 97.5 97 GLY A O 1
ATOM 757 N N . ASP A 1 98 ? 6.441 18.312 2.322 1 97.12 98 ASP A N 1
ATOM 758 C CA . ASP A 1 98 ? 7.824 18.219 2.793 1 97.12 98 ASP A CA 1
ATOM 759 C C . ASP A 1 98 ? 8.016 17.031 3.717 1 97.12 98 ASP A C 1
ATOM 761 O O . ASP A 1 98 ? 9.125 16.5 3.846 1 97.12 98 ASP A O 1
ATOM 765 N N . ALA A 1 99 ? 7 16.641 4.383 1 98.12 99 ALA A N 1
ATOM 766 C CA . ALA A 1 99 ? 6.914 15.508 5.289 1 98.12 99 ALA A CA 1
ATOM 767 C C . ALA A 1 99 ? 5.531 14.859 5.234 1 98.12 99 ALA A C 1
ATOM 769 O O . ALA A 1 99 ? 4.602 15.422 4.648 1 98.12 99 ALA A O 1
ATOM 770 N N . VAL A 1 100 ? 5.445 13.672 5.789 1 98.81 100 VAL A N 1
ATOM 771 C CA . VAL A 1 100 ? 4.184 12.938 5.73 1 98.81 100 VAL A CA 1
ATOM 772 C C . VAL A 1 100 ? 3.793 12.469 7.129 1 98.81 100 VAL A C 1
ATOM 774 O O . VAL A 1 100 ? 4.637 11.977 7.883 1 98.81 100 VAL A O 1
ATOM 777 N N . LEU A 1 101 ? 2.576 12.695 7.469 1 98.94 101 LEU A N 1
ATOM 778 C CA . LEU A 1 101 ? 1.962 12.125 8.664 1 98.94 101 LEU A CA 1
ATOM 779 C C . LEU A 1 101 ? 0.906 11.094 8.289 1 98.94 101 LEU A C 1
ATOM 781 O O . LEU A 1 101 ? -0.014 11.383 7.52 1 98.94 101 LEU A O 1
ATOM 785 N N . VAL A 1 102 ? 1.058 9.922 8.812 1 98.94 102 VAL A N 1
ATOM 786 C CA . VAL A 1 102 ? 0.049 8.875 8.656 1 98.94 102 VAL A CA 1
ATOM 787 C C . VAL A 1 102 ? -0.834 8.828 9.906 1 98.94 102 VAL A C 1
ATOM 789 O O . VAL A 1 102 ? -0.398 8.375 10.969 1 98.94 102 VAL A O 1
ATOM 792 N N . PHE A 1 103 ? -2 9.359 9.773 1 98.94 103 PHE A N 1
ATOM 793 C CA . PHE A 1 103 ? -3.035 9.336 10.797 1 98.94 103 PHE A CA 1
ATOM 794 C C . PHE A 1 103 ? -3.891 8.078 10.68 1 98.94 103 PHE A C 1
ATOM 796 O O . PHE A 1 103 ? -3.965 7.473 9.609 1 98.94 103 PHE A O 1
ATOM 803 N N . PRO A 1 104 ? -4.488 7.574 11.766 1 98.81 104 PRO A N 1
ATOM 804 C CA . PRO A 1 104 ? -5.348 6.391 11.664 1 98.81 104 PRO A CA 1
ATOM 805 C C . PRO A 1 104 ? -6.305 6.465 10.477 1 98.81 104 PRO A C 1
ATOM 807 O O . PRO A 1 104 ? -6.91 7.512 10.227 1 98.81 104 PRO A O 1
ATOM 810 N N . GLY A 1 105 ? -6.402 5.43 9.734 1 98.69 105 GLY A N 1
ATOM 811 C CA . GLY A 1 105 ? -7.223 5.266 8.547 1 98.69 105 GLY A CA 1
ATOM 812 C C . GLY A 1 105 ? -7.414 3.812 8.148 1 98.69 105 GLY A C 1
ATOM 813 O O . GLY A 1 105 ? -7.379 2.922 9.008 1 98.69 105 GLY A O 1
ATOM 814 N N . GLY A 1 106 ? -7.781 3.584 6.934 1 98.62 106 GLY A N 1
ATOM 815 C CA . GLY A 1 106 ? -8.07 2.24 6.453 1 98.62 106 GLY A CA 1
ATOM 816 C C . GLY A 1 106 ? -7.211 1.834 5.27 1 98.62 106 GLY A C 1
ATOM 817 O O . GLY A 1 106 ? -6 2.068 5.266 1 98.62 106 GLY A O 1
ATOM 818 N N . LEU A 1 107 ? -7.836 1.247 4.285 1 98.38 107 LEU A N 1
ATOM 819 C CA . LEU A 1 107 ? -7.145 0.677 3.135 1 98.38 107 LEU A CA 1
ATOM 820 C C . LEU A 1 107 ? -6.523 1.772 2.277 1 98.38 107 LEU A C 1
ATOM 822 O O . LEU A 1 107 ? -5.398 1.621 1.788 1 98.38 107 LEU A O 1
ATOM 826 N N . GLY A 1 108 ? -7.219 2.848 2.088 1 98 108 GLY A N 1
ATOM 827 C CA . GLY A 1 108 ? -6.66 3.949 1.321 1 98 108 GLY A CA 1
ATOM 828 C C . GLY A 1 108 ? -5.414 4.539 1.947 1 98 108 GLY A C 1
ATOM 829 O O . GLY A 1 108 ? -4.438 4.824 1.249 1 98 108 GLY A O 1
ATOM 830 N N . THR A 1 109 ? -5.43 4.703 3.248 1 98.88 109 THR A N 1
ATOM 831 C CA . THR A 1 109 ? -4.289 5.227 3.984 1 98.88 109 THR A CA 1
ATOM 832 C C . THR A 1 109 ? -3.094 4.285 3.877 1 98.88 109 THR A C 1
ATOM 834 O O . THR A 1 109 ? -1.973 4.719 3.611 1 98.88 109 THR A O 1
ATOM 837 N N . LEU A 1 110 ? -3.367 2.99 4.039 1 98.88 110 LEU A N 1
ATOM 838 C CA . LEU A 1 110 ? -2.311 1.993 3.898 1 98.88 110 LEU A CA 1
ATOM 839 C C . LEU A 1 110 ? -1.728 2.016 2.488 1 98.88 110 LEU A C 1
ATOM 841 O O . LEU A 1 110 ? -0.512 1.898 2.314 1 98.88 110 LEU A O 1
ATOM 845 N N . GLU A 1 111 ? -2.592 2.104 1.516 1 98.69 111 GLU A N 1
ATOM 846 C CA . GLU A 1 111 ? -2.162 2.172 0.122 1 98.69 111 GLU A CA 1
ATOM 847 C C . GLU A 1 111 ? -1.236 3.363 -0.112 1 98.69 111 GLU A C 1
ATOM 849 O O . GLU A 1 111 ? -0.168 3.217 -0.709 1 98.69 111 GLU A O 1
ATOM 854 N N . GLU A 1 112 ? -1.602 4.539 0.349 1 98.81 112 GLU A N 1
ATOM 855 C CA . GLU A 1 112 ? -0.808 5.754 0.188 1 98.81 112 GLU A CA 1
ATOM 856 C C . GLU A 1 112 ? 0.558 5.613 0.854 1 98.81 112 GLU A C 1
ATOM 858 O O . GLU A 1 112 ? 1.588 5.875 0.229 1 98.81 112 GLU A O 1
ATOM 863 N N . PHE A 1 113 ? 0.543 5.094 2.084 1 98.88 113 PHE A N 1
ATOM 864 C CA . PHE A 1 113 ? 1.782 4.934 2.836 1 98.88 113 PHE A CA 1
ATOM 865 C C . PHE A 1 113 ? 2.699 3.922 2.158 1 98.88 113 PHE A C 1
ATOM 867 O O . PHE A 1 113 ? 3.885 4.195 1.949 1 98.88 113 PHE A O 1
ATOM 874 N N . SER A 1 114 ? 2.152 2.77 1.831 1 98.75 114 SER A N 1
ATOM 875 C CA . SER A 1 114 ? 2.969 1.694 1.275 1 98.75 114 SER A CA 1
ATOM 876 C C . SER A 1 114 ? 3.584 2.102 -0.059 1 98.75 114 SER A C 1
ATOM 878 O O . SER A 1 114 ? 4.75 1.807 -0.325 1 98.75 114 SER A O 1
ATOM 880 N N . GLN A 1 115 ? 2.805 2.795 -0.873 1 98.69 115 GLN A N 1
ATOM 881 C CA . GLN A 1 115 ? 3.346 3.236 -2.154 1 98.69 115 GLN A CA 1
ATOM 882 C C . GLN A 1 115 ? 4.449 4.27 -1.958 1 98.69 115 GLN A C 1
ATOM 884 O O . GLN A 1 115 ? 5.492 4.207 -2.611 1 98.69 115 GLN A O 1
ATOM 889 N N . LEU A 1 116 ? 4.215 5.199 -1.078 1 98.69 116 LEU A N 1
ATOM 890 C CA . LEU A 1 116 ? 5.223 6.223 -0.828 1 98.69 116 LEU A CA 1
ATOM 891 C C . LEU A 1 116 ? 6.547 5.594 -0.402 1 98.69 116 LEU A C 1
ATOM 893 O O . LEU A 1 116 ? 7.594 5.879 -0.989 1 98.69 116 LEU A O 1
ATOM 897 N N . LEU A 1 117 ? 6.469 4.738 0.608 1 98.5 117 LEU A N 1
ATOM 898 C CA . LEU A 1 117 ? 7.699 4.152 1.132 1 98.5 117 LEU A CA 1
ATOM 899 C C . LEU A 1 117 ? 8.367 3.271 0.083 1 98.5 117 LEU A C 1
ATOM 901 O O . LEU A 1 117 ? 9.594 3.271 -0.041 1 98.5 117 LEU A O 1
ATOM 905 N N . SER A 1 118 ? 7.559 2.523 -0.668 1 97.62 118 SER A N 1
ATOM 906 C CA . SER A 1 118 ? 8.086 1.705 -1.754 1 97.62 118 SER A CA 1
ATOM 907 C C . SER A 1 118 ? 8.789 2.562 -2.803 1 97.62 118 SER A C 1
ATOM 909 O O . SER A 1 118 ? 9.891 2.234 -3.248 1 97.62 118 SER A O 1
ATOM 911 N N . TRP A 1 119 ? 8.172 3.66 -3.182 1 97.38 119 TRP A N 1
ATOM 912 C CA . TRP A 1 119 ? 8.711 4.527 -4.223 1 97.38 119 TRP A CA 1
ATOM 913 C C . TRP A 1 119 ? 9.984 5.223 -3.746 1 97.38 119 TRP A C 1
ATOM 915 O O . TRP A 1 119 ? 10.906 5.453 -4.531 1 97.38 119 TRP A O 1
ATOM 925 N N . ILE A 1 120 ? 10.031 5.59 -2.504 1 96.88 120 ILE A N 1
ATOM 926 C CA . ILE A 1 120 ? 11.266 6.117 -1.932 1 96.88 120 ILE A CA 1
ATOM 927 C C . ILE A 1 120 ? 12.367 5.062 -2.02 1 96.88 120 ILE A C 1
ATOM 929 O O . ILE A 1 120 ? 13.484 5.355 -2.461 1 96.88 120 ILE A O 1
ATOM 933 N N . ALA A 1 121 ? 12.055 3.84 -1.674 1 96.06 121 ALA A N 1
ATOM 934 C CA . ALA A 1 121 ? 13.031 2.756 -1.604 1 96.06 121 ALA A CA 1
ATOM 935 C C . ALA A 1 121 ? 13.625 2.463 -2.979 1 96.06 121 ALA A C 1
ATOM 937 O O . ALA A 1 121 ? 14.781 2.055 -3.086 1 96.06 121 ALA A O 1
ATOM 938 N N . ILE A 1 122 ? 12.844 2.713 -4.02 1 93.25 122 ILE A N 1
ATOM 939 C CA . ILE A 1 122 ? 13.352 2.365 -5.344 1 93.25 122 ILE A CA 1
ATOM 940 C C . ILE A 1 122 ? 13.805 3.629 -6.07 1 93.25 122 ILE A C 1
ATOM 942 O O . ILE A 1 122 ? 14.141 3.582 -7.258 1 93.25 122 ILE A O 1
ATOM 946 N N . GLY A 1 123 ? 13.672 4.789 -5.418 1 93.44 123 GLY A N 1
ATOM 947 C CA . GLY A 1 123 ? 14.258 6.023 -5.926 1 93.44 123 GLY A CA 1
ATOM 948 C C . GLY A 1 123 ? 13.312 6.805 -6.82 1 93.44 123 GLY A C 1
ATOM 949 O O . GLY A 1 123 ? 13.734 7.719 -7.527 1 93.44 123 GLY A O 1
ATOM 950 N N . LEU A 1 124 ? 12.031 6.48 -6.828 1 94.31 124 LEU A N 1
ATOM 951 C CA . LEU A 1 124 ? 11.062 7.184 -7.664 1 94.31 124 LEU A CA 1
ATOM 952 C C . LEU A 1 124 ? 10.602 8.469 -6.992 1 94.31 124 LEU A C 1
ATOM 954 O O . LEU A 1 124 ? 10.125 9.391 -7.664 1 94.31 124 LEU A O 1
ATOM 958 N N . THR A 1 125 ? 10.633 8.43 -5.676 1 95.56 125 THR A N 1
ATOM 959 C CA . THR A 1 125 ? 10.266 9.586 -4.859 1 95.56 125 THR A CA 1
ATOM 960 C C . THR A 1 125 ? 11.406 9.961 -3.916 1 95.56 125 THR A C 1
ATOM 962 O O . THR A 1 125 ? 12.031 9.086 -3.307 1 95.56 125 THR A O 1
ATOM 965 N N . PRO A 1 126 ? 11.703 11.266 -3.857 1 94.62 126 PRO A N 1
ATOM 966 C CA . PRO A 1 126 ? 12.75 11.664 -2.91 1 94.62 126 PRO A CA 1
ATOM 967 C C . PRO A 1 126 ? 12.422 11.273 -1.471 1 94.62 126 PRO A C 1
ATOM 969 O O . PRO A 1 126 ? 11.242 11.195 -1.101 1 94.62 126 PRO A O 1
ATOM 972 N N . ASP A 1 127 ? 13.492 11.164 -0.759 1 94.31 127 ASP A N 1
ATOM 973 C CA . ASP A 1 127 ? 13.336 10.859 0.662 1 94.31 127 ASP A CA 1
ATOM 974 C C . ASP A 1 127 ? 12.602 11.984 1.384 1 94.31 127 ASP A C 1
ATOM 976 O O . ASP A 1 127 ? 12.797 13.164 1.074 1 94.31 127 ASP A O 1
ATOM 980 N N . LYS A 1 128 ? 11.805 11.648 2.26 1 95.06 128 LYS A N 1
ATOM 981 C CA . LYS A 1 128 ? 11.148 12.602 3.145 1 95.06 128 LYS A CA 1
ATOM 982 C C . LYS A 1 128 ? 10.773 11.961 4.477 1 95.06 128 LYS A C 1
ATOM 984 O O . LYS A 1 128 ? 10.539 10.75 4.539 1 95.06 128 LYS A O 1
ATOM 989 N N . PRO A 1 129 ? 10.68 12.742 5.512 1 96.81 129 PRO A N 1
ATOM 990 C CA . PRO A 1 129 ? 10.289 12.188 6.812 1 96.81 129 PRO A CA 1
ATOM 991 C C . PRO A 1 129 ? 8.852 11.688 6.836 1 96.81 129 PRO A C 1
ATOM 993 O O . PRO A 1 129 ? 7.953 12.352 6.309 1 96.81 129 PRO A O 1
ATOM 996 N N . ILE A 1 130 ? 8.727 10.531 7.418 1 98.69 130 ILE A N 1
ATOM 997 C CA . ILE A 1 130 ? 7.402 9.93 7.559 1 98.69 130 ILE A CA 1
ATOM 998 C C . ILE A 1 130 ? 7.121 9.633 9.031 1 98.69 130 ILE A C 1
ATOM 1000 O O . ILE A 1 130 ? 7.91 8.961 9.695 1 98.69 130 ILE A O 1
ATOM 1004 N N . GLY A 1 131 ? 6.078 10.203 9.555 1 98.88 131 GLY A N 1
ATOM 1005 C CA . GLY A 1 131 ? 5.602 9.914 10.898 1 98.88 131 GLY A CA 1
ATOM 1006 C C . GLY A 1 131 ? 4.309 9.117 10.914 1 98.88 131 GLY A C 1
ATOM 1007 O O . GLY A 1 131 ? 3.385 9.414 10.148 1 98.88 131 GLY A O 1
ATOM 1008 N N . ILE A 1 132 ? 4.238 8.102 11.703 1 98.88 132 ILE A N 1
ATOM 1009 C CA . ILE A 1 132 ? 3.045 7.277 11.875 1 98.88 132 ILE A CA 1
ATOM 1010 C C . ILE A 1 132 ? 2.492 7.465 13.289 1 98.88 132 ILE A C 1
ATOM 1012 O O . ILE A 1 132 ? 3.176 7.18 14.273 1 98.88 132 ILE A O 1
ATOM 1016 N N . LEU A 1 133 ? 1.292 7.969 13.312 1 98.88 133 LEU A N 1
ATOM 1017 C CA . LEU A 1 133 ? 0.631 8.195 14.594 1 98.88 133 LEU A CA 1
ATOM 1018 C C . LEU A 1 133 ? 0.022 6.898 15.117 1 98.88 133 LEU A C 1
ATOM 1020 O O . LEU A 1 133 ? -1.085 6.523 14.727 1 98.88 133 LEU A O 1
ATOM 1024 N N . ASN A 1 134 ? 0.688 6.27 16.031 1 98.56 134 ASN A N 1
ATOM 1025 C CA . ASN A 1 134 ? 0.329 4.961 16.578 1 98.56 134 ASN A CA 1
ATOM 1026 C C . ASN A 1 134 ? -0.386 5.09 17.922 1 98.56 134 ASN A C 1
ATOM 1028 O O . ASN A 1 134 ? 0.033 4.488 18.906 1 98.56 134 ASN A O 1
ATOM 1032 N N . ILE A 1 135 ? -1.459 5.809 17.844 1 97.62 135 ILE A N 1
ATOM 1033 C CA . ILE A 1 135 ? -2.227 6.027 19.062 1 97.62 135 ILE A CA 1
ATOM 1034 C C . ILE A 1 135 ? -2.953 4.742 19.453 1 97.62 135 ILE A C 1
ATOM 1036 O O . ILE A 1 135 ? -3.623 4.125 18.609 1 97.62 135 ILE A O 1
ATOM 1040 N N . GLY A 1 136 ? -2.828 4.328 20.766 1 96.06 136 GLY A N 1
ATOM 1041 C CA . GLY A 1 136 ? -3.5 3.131 21.234 1 96.06 136 GLY A CA 1
ATOM 1042 C C . GLY A 1 136 ? -3.016 1.864 20.562 1 96.06 136 GLY A C 1
ATOM 1043 O O . GLY A 1 136 ? -3.742 0.87 20.5 1 96.06 136 GLY A O 1
ATOM 1044 N N . GLY A 1 137 ? -1.927 1.917 19.953 1 98.06 137 GLY A N 1
ATOM 1045 C CA . GLY A 1 137 ? -1.395 0.756 19.266 1 98.06 137 GLY A CA 1
ATOM 1046 C C . GLY A 1 137 ? -2.041 0.521 17.906 1 98.06 137 GLY A C 1
ATOM 1047 O O . GLY A 1 137 ? -1.995 -0.591 17.375 1 98.06 137 GLY A O 1
ATOM 1048 N N . TYR A 1 138 ? -2.65 1.527 17.328 1 98.75 138 TYR A N 1
ATOM 1049 C CA . TYR A 1 138 ? -3.414 1.407 16.094 1 98.75 138 TYR A CA 1
ATOM 1050 C C . TYR A 1 138 ? -2.568 0.787 14.992 1 98.75 138 TYR A C 1
ATOM 1052 O O . TYR A 1 138 ? -3.062 -0.019 14.203 1 98.75 138 TYR A O 1
ATOM 1060 N N . TYR A 1 139 ? -1.29 1.156 14.938 1 98.88 139 TYR A N 1
ATOM 1061 C CA . TYR A 1 139 ? -0.416 0.721 13.852 1 98.88 139 TYR A CA 1
ATOM 1062 C C . TYR A 1 139 ? 0.632 -0.263 14.359 1 98.88 139 TYR A C 1
ATOM 1064 O O . TYR A 1 139 ? 1.684 -0.435 13.734 1 98.88 139 TYR A O 1
ATOM 1072 N N . SER A 1 140 ? 0.372 -0.894 15.531 1 98.69 140 SER A N 1
ATOM 1073 C CA . SER A 1 140 ? 1.308 -1.887 16.047 1 98.69 140 SER A CA 1
ATOM 1074 C C . SER A 1 140 ? 1.507 -3.027 15.062 1 98.69 140 SER A C 1
ATOM 1076 O O . SER A 1 140 ? 2.617 -3.547 14.914 1 98.69 140 SER A O 1
ATOM 1078 N N . GLY A 1 141 ? 0.412 -3.459 14.406 1 98.88 141 GLY A N 1
ATOM 1079 C CA . GLY A 1 141 ? 0.525 -4.473 13.375 1 98.88 141 GLY A CA 1
ATOM 1080 C C . GLY A 1 141 ? 1.407 -4.047 12.211 1 98.88 141 GLY A C 1
ATOM 1081 O O . GLY A 1 141 ? 2.211 -4.836 11.719 1 98.88 141 GLY A O 1
ATOM 1082 N N . LEU A 1 142 ? 1.313 -2.793 11.758 1 98.88 142 LEU A N 1
ATOM 1083 C CA . LEU A 1 142 ? 2.146 -2.268 10.688 1 98.88 142 LEU A CA 1
ATOM 1084 C C . LEU A 1 142 ? 3.615 -2.242 11.094 1 98.88 142 LEU A C 1
ATOM 1086 O O . LEU A 1 142 ? 4.492 -2.605 10.305 1 98.88 142 LEU A O 1
ATOM 1090 N N . GLN A 1 143 ? 3.846 -1.753 12.297 1 98.75 143 GLN A N 1
ATOM 1091 C CA . GLN A 1 143 ? 5.215 -1.716 12.797 1 98.75 143 GLN A CA 1
ATOM 1092 C C . GLN A 1 143 ? 5.836 -3.109 12.805 1 98.75 143 GLN A C 1
ATOM 1094 O O . GLN A 1 143 ? 6.969 -3.295 12.359 1 98.75 143 GLN A O 1
ATOM 1099 N N . GLN A 1 144 ? 5.074 -4.062 13.305 1 98.75 144 GLN A N 1
ATOM 1100 C CA . GLN A 1 144 ? 5.539 -5.445 13.328 1 98.75 144 GLN A CA 1
ATOM 1101 C C . GLN A 1 144 ? 5.828 -5.949 11.914 1 98.75 144 GLN A C 1
ATOM 1103 O O . GLN A 1 144 ? 6.812 -6.656 11.688 1 98.75 144 GLN A O 1
ATOM 1108 N N . LEU A 1 145 ? 4.992 -5.621 11 1 98.88 145 LEU A N 1
ATOM 1109 C CA . LEU A 1 145 ? 5.148 -6.055 9.617 1 98.88 145 LEU A CA 1
ATOM 1110 C C . LEU A 1 145 ? 6.445 -5.516 9.023 1 98.88 145 LEU A C 1
ATOM 1112 O O . LEU A 1 145 ? 7.23 -6.27 8.438 1 98.88 145 LEU A O 1
ATOM 1116 N N . LEU A 1 146 ? 6.688 -4.223 9.164 1 98.81 146 LEU A N 1
ATOM 1117 C CA . LEU A 1 146 ? 7.895 -3.602 8.633 1 98.81 146 LEU A CA 1
ATOM 1118 C C . LEU A 1 146 ? 9.141 -4.188 9.281 1 98.81 146 LEU A C 1
ATOM 1120 O O . LEU A 1 146 ? 10.156 -4.402 8.617 1 98.81 146 LEU A O 1
ATOM 1124 N N . GLU A 1 147 ? 9.062 -4.414 10.586 1 98.75 147 GLU A N 1
ATOM 1125 C CA . GLU A 1 147 ? 10.172 -5.066 11.281 1 98.75 147 GLU A CA 1
ATOM 1126 C C . GLU A 1 147 ? 10.445 -6.449 10.703 1 98.75 147 GLU A C 1
ATOM 1128 O O . GLU A 1 147 ? 11.609 -6.848 10.562 1 98.75 147 GLU A O 1
ATOM 1133 N N . THR A 1 148 ? 9.391 -7.176 10.406 1 98.81 148 THR A N 1
ATOM 1134 C CA . THR A 1 148 ? 9.539 -8.492 9.805 1 98.81 148 THR A CA 1
ATOM 1135 C C . THR A 1 148 ? 10.203 -8.398 8.438 1 98.81 148 THR A C 1
ATOM 1137 O O . THR A 1 148 ? 11.086 -9.195 8.109 1 98.81 148 THR A O 1
ATOM 1140 N N . PHE A 1 149 ? 9.758 -7.391 7.574 1 98.81 149 PHE A N 1
ATOM 1141 C CA . PHE A 1 149 ? 10.391 -7.191 6.273 1 98.81 149 PHE A CA 1
ATOM 1142 C C . PHE A 1 149 ? 11.898 -7.066 6.422 1 98.81 149 PHE A C 1
ATOM 1144 O O . PHE A 1 149 ? 12.656 -7.711 5.688 1 98.81 149 PHE A O 1
ATOM 1151 N N . ALA A 1 150 ? 12.328 -6.211 7.391 1 98.62 150 ALA A N 1
ATOM 1152 C CA . ALA A 1 150 ? 13.742 -5.941 7.594 1 98.62 150 ALA A CA 1
ATOM 1153 C C . ALA A 1 150 ? 14.461 -7.168 8.156 1 98.62 150 ALA A C 1
ATOM 1155 O O . ALA A 1 150 ? 15.516 -7.562 7.656 1 98.62 150 ALA A O 1
ATOM 1156 N N . LYS A 1 151 ? 13.867 -7.762 9.164 1 98.44 151 LYS A N 1
ATOM 1157 C CA . LYS A 1 151 ? 14.461 -8.906 9.844 1 98.44 151 LYS A CA 1
ATOM 1158 C C . LYS A 1 151 ? 14.672 -10.07 8.875 1 98.44 151 LYS A C 1
ATOM 1160 O O . LYS A 1 151 ? 15.68 -10.781 8.961 1 98.44 151 LYS A O 1
ATOM 1165 N N . GLU A 1 152 ? 13.703 -10.297 7.98 1 98.62 152 GLU A N 1
ATOM 1166 C CA . GLU A 1 152 ? 13.734 -11.438 7.07 1 98.62 152 GLU A CA 1
ATOM 1167 C C . GLU A 1 152 ? 14.445 -11.086 5.77 1 98.62 152 GLU A C 1
ATOM 1169 O O . GLU A 1 152 ? 14.469 -11.883 4.828 1 98.62 152 GLU A O 1
ATOM 1174 N N . ASP A 1 153 ? 15 -9.828 5.648 1 98.56 153 ASP A N 1
ATOM 1175 C CA . ASP A 1 153 ? 15.875 -9.367 4.582 1 98.56 153 ASP A CA 1
ATOM 1176 C C . ASP A 1 153 ? 15.102 -9.172 3.279 1 98.56 153 ASP A C 1
ATOM 1178 O O . ASP A 1 153 ? 15.633 -9.406 2.191 1 98.56 153 ASP A O 1
ATOM 1182 N N . PHE A 1 154 ? 13.844 -8.781 3.404 1 98.62 154 PHE A N 1
ATOM 1183 C CA . PHE A 1 154 ? 13.062 -8.383 2.238 1 98.62 154 PHE A CA 1
ATOM 1184 C C . PHE A 1 154 ? 13.016 -6.867 2.107 1 98.62 154 PHE A C 1
ATOM 1186 O O . PHE A 1 154 ? 12.469 -6.344 1.137 1 98.62 154 PHE A O 1
ATOM 1193 N N . MET A 1 155 ? 13.594 -6.148 2.998 1 98.12 155 MET A N 1
ATOM 1194 C CA . MET A 1 155 ? 13.68 -4.691 3.01 1 98.12 155 MET A CA 1
ATOM 1195 C C . MET A 1 155 ? 14.93 -4.23 3.758 1 98.12 155 MET A C 1
ATOM 1197 O O . MET A 1 155 ? 15.281 -4.801 4.789 1 98.12 155 MET A O 1
ATOM 1201 N N . ASP A 1 156 ? 15.586 -3.205 3.225 1 97.81 156 ASP A N 1
ATOM 1202 C CA . ASP A 1 156 ? 16.672 -2.613 3.992 1 97.81 156 ASP A CA 1
ATOM 1203 C C . ASP A 1 156 ? 16.156 -1.981 5.285 1 97.81 156 ASP A C 1
ATOM 1205 O O . ASP A 1 156 ? 15.164 -1.257 5.27 1 97.81 156 ASP A O 1
ATOM 1209 N N . LYS A 1 157 ? 16.891 -2.215 6.324 1 97.62 157 LYS A N 1
ATOM 1210 C CA . LYS A 1 157 ? 16.516 -1.698 7.637 1 97.62 157 LYS A CA 1
ATOM 1211 C C . LYS A 1 157 ? 16.422 -0.174 7.621 1 97.62 157 LYS A C 1
ATOM 1213 O O . LYS A 1 157 ? 15.641 0.413 8.375 1 97.62 157 LYS A O 1
ATOM 1218 N N . LYS A 1 158 ? 17.141 0.457 6.773 1 96.62 158 LYS A N 1
ATOM 1219 C CA . LYS A 1 158 ? 17.203 1.915 6.738 1 96.62 158 LYS A CA 1
ATOM 1220 C C . LYS A 1 158 ? 15.828 2.506 6.438 1 96.62 158 LYS A C 1
ATOM 1222 O O . LYS A 1 158 ? 15.508 3.617 6.871 1 96.62 158 LYS A O 1
ATOM 1227 N N . TRP A 1 159 ? 14.992 1.757 5.637 1 96.62 159 TRP A N 1
ATOM 1228 C CA . TRP A 1 159 ? 13.664 2.266 5.324 1 96.62 159 TRP A CA 1
ATOM 1229 C C . TRP A 1 159 ? 12.766 2.246 6.555 1 96.62 159 TRP A C 1
ATOM 1231 O O . TRP A 1 159 ? 11.914 3.125 6.727 1 96.62 159 TRP A O 1
ATOM 1241 N N . LEU A 1 160 ? 12.945 1.22 7.43 1 95.81 160 LEU A N 1
ATOM 1242 C CA . LEU A 1 160 ? 12.242 1.189 8.711 1 95.81 160 LEU A CA 1
ATOM 1243 C C . LEU A 1 160 ? 12.68 2.355 9.594 1 95.81 160 LEU A C 1
ATOM 1245 O O . LEU A 1 160 ? 11.844 2.975 10.258 1 95.81 160 LEU A O 1
ATOM 1249 N N . ASP A 1 161 ? 13.938 2.664 9.539 1 93.38 161 ASP A N 1
ATOM 1250 C CA . ASP A 1 161 ? 14.508 3.711 10.383 1 93.38 161 ASP A CA 1
ATOM 1251 C C . ASP A 1 161 ? 14.008 5.09 9.953 1 93.38 161 ASP A C 1
ATOM 1253 O O . ASP A 1 161 ? 14.078 6.047 10.727 1 93.38 161 ASP A O 1
ATOM 1257 N N . GLN A 1 162 ? 13.531 5.238 8.758 1 91.56 162 GLN A N 1
ATOM 1258 C CA . GLN A 1 162 ? 13.055 6.5 8.203 1 91.56 162 GLN A CA 1
ATOM 1259 C C . GLN A 1 162 ? 11.633 6.805 8.68 1 91.56 162 GLN A C 1
ATOM 1261 O O . GLN A 1 162 ? 11.164 7.938 8.547 1 91.56 162 GLN A O 1
ATOM 1266 N N . VAL A 1 163 ? 10.984 5.82 9.227 1 97.75 163 VAL A N 1
ATOM 1267 C CA . VAL A 1 163 ? 9.609 5.961 9.672 1 97.75 163 VAL A CA 1
ATOM 1268 C C . VAL A 1 163 ? 9.578 6.164 11.188 1 97.75 163 VAL A C 1
ATOM 1270 O O . VAL A 1 163 ? 10.102 5.344 11.945 1 97.75 163 VAL A O 1
ATOM 1273 N N . ILE A 1 164 ? 8.984 7.23 11.656 1 97.94 164 ILE A N 1
ATOM 1274 C CA . ILE A 1 164 ? 8.891 7.539 13.078 1 97.94 164 ILE A CA 1
ATOM 1275 C C . ILE A 1 164 ? 7.516 7.145 13.609 1 97.94 164 ILE A C 1
ATOM 1277 O O . ILE A 1 164 ? 6.504 7.734 13.219 1 97.94 164 ILE A O 1
ATOM 1281 N N . PHE A 1 165 ? 7.496 6.16 14.492 1 98.44 165 PHE A N 1
ATOM 1282 C CA . PHE A 1 165 ? 6.262 5.789 15.172 1 98.44 165 PHE A CA 1
ATOM 1283 C C . PHE A 1 165 ? 6.125 6.535 16.5 1 98.44 165 PHE A C 1
ATOM 1285 O O . PHE A 1 165 ? 7.082 6.613 17.266 1 98.44 165 PHE A O 1
ATOM 1292 N N . SER A 1 166 ? 4.996 7.141 16.719 1 98.25 166 SER A N 1
ATOM 1293 C CA . SER A 1 166 ? 4.766 7.863 17.969 1 98.25 166 SER A CA 1
ATOM 1294 C C . SER A 1 166 ? 3.289 7.848 18.359 1 98.25 166 SER A C 1
ATOM 1296 O O . SER A 1 166 ? 2.42 7.703 17.484 1 98.25 166 SER A O 1
ATOM 1298 N N . ASN A 1 167 ? 2.965 7.934 19.656 1 97.88 167 ASN A N 1
ATOM 1299 C CA . ASN A 1 167 ? 1.588 8.047 20.125 1 97.88 167 ASN A CA 1
ATOM 1300 C C . ASN A 1 167 ? 1.263 9.469 20.562 1 97.88 167 ASN A C 1
ATOM 1302 O O . ASN A 1 167 ? 0.198 9.719 21.141 1 97.88 167 ASN A O 1
ATOM 1306 N N . ASN A 1 168 ? 2.189 10.367 20.297 1 97.75 168 ASN A N 1
ATOM 1307 C CA . ASN A 1 168 ? 2.018 11.781 20.625 1 97.75 168 ASN A CA 1
ATOM 1308 C C . ASN A 1 168 ? 1.927 12.633 19.359 1 97.75 168 ASN A C 1
ATOM 1310 O O . ASN A 1 168 ? 2.943 12.922 18.719 1 97.75 168 ASN A O 1
ATOM 1314 N N . PRO A 1 169 ? 0.756 13.109 19.078 1 97.88 169 PRO A N 1
ATOM 1315 C CA . PRO A 1 169 ? 0.538 13.758 17.781 1 97.88 169 PRO A CA 1
ATOM 1316 C C . PRO A 1 169 ? 1.365 15.031 17.609 1 97.88 169 PRO A C 1
ATOM 1318 O O . PRO A 1 169 ? 2.043 15.203 16.594 1 97.88 169 PRO A O 1
ATOM 1321 N N . LEU A 1 170 ? 1.35 15.953 18.578 1 97.62 170 LEU A N 1
ATOM 1322 C CA . LEU A 1 170 ? 2.023 17.234 18.438 1 97.62 170 LEU A CA 1
ATOM 1323 C C . LEU A 1 170 ? 3.539 17.062 18.422 1 97.62 170 LEU A C 1
ATOM 1325 O O . LEU A 1 170 ? 4.234 17.703 17.625 1 97.62 170 LEU A O 1
ATOM 1329 N N . GLU A 1 171 ? 4.047 16.156 19.266 1 97.62 171 GLU A N 1
ATOM 1330 C CA . GLU A 1 171 ? 5.477 15.859 19.266 1 97.62 171 GLU A CA 1
ATOM 1331 C C . GLU A 1 171 ? 5.91 15.258 17.938 1 97.62 171 GLU A C 1
ATOM 1333 O O . GLU A 1 171 ? 6.996 15.555 17.438 1 97.62 171 GLU A O 1
ATOM 1338 N N . LEU A 1 172 ? 5.105 14.398 17.422 1 98.31 172 LEU A N 1
ATOM 1339 C CA . LEU A 1 172 ? 5.418 13.766 16.141 1 98.31 172 LEU A CA 1
ATOM 1340 C C . LEU A 1 172 ? 5.531 14.805 15.031 1 98.31 172 LEU A C 1
ATOM 1342 O O . LEU A 1 172 ? 6.484 14.781 14.25 1 98.31 172 LEU A O 1
ATOM 1346 N N . VAL A 1 173 ? 4.602 15.734 14.93 1 98.25 173 VAL A N 1
ATOM 1347 C CA . VAL A 1 173 ? 4.613 16.766 13.906 1 98.25 173 VAL A CA 1
ATOM 1348 C C . VAL A 1 173 ? 5.844 17.656 14.078 1 98.25 173 VAL A C 1
ATOM 1350 O O . VAL A 1 173 ? 6.488 18.047 13.102 1 98.25 173 VAL A O 1
ATOM 1353 N N . ASN A 1 174 ? 6.168 17.969 15.336 1 97.31 174 ASN A N 1
ATOM 1354 C CA . ASN A 1 174 ? 7.363 18.766 15.602 1 97.31 174 ASN A CA 1
ATOM 1355 C C . ASN A 1 174 ? 8.625 18.047 15.141 1 97.31 174 ASN A C 1
ATOM 1357 O O . ASN A 1 174 ? 9.539 18.688 14.594 1 97.31 174 ASN A O 1
ATOM 1361 N N . GLU A 1 175 ? 8.688 16.797 15.414 1 97.19 175 GLU A N 1
ATOM 1362 C CA . GLU A 1 175 ? 9.836 16 14.969 1 97.19 175 GLU A CA 1
ATOM 1363 C C . GLU A 1 175 ? 9.938 15.984 13.445 1 97.19 175 GLU A C 1
ATOM 1365 O O . GLU A 1 175 ? 11.031 16.125 12.891 1 97.19 175 GLU A O 1
ATOM 1370 N N . LEU A 1 176 ? 8.812 15.773 12.773 1 97.75 176 LEU A N 1
ATOM 1371 C CA . LEU A 1 176 ? 8.789 15.789 11.312 1 97.75 176 LEU A CA 1
ATOM 1372 C C . LEU A 1 176 ? 9.266 17.125 10.773 1 97.75 176 LEU A C 1
ATOM 1374 O O . LEU A 1 176 ? 10.031 17.172 9.805 1 97.75 176 LEU A O 1
ATOM 1378 N N . ARG A 1 177 ? 8.82 18.188 11.367 1 95.88 177 ARG A N 1
ATOM 1379 C CA . ARG A 1 177 ? 9.219 19.531 10.961 1 95.88 177 ARG A CA 1
ATOM 1380 C C . ARG A 1 177 ? 10.719 19.734 11.109 1 95.88 177 ARG A C 1
ATOM 1382 O O . ARG A 1 177 ? 11.375 20.281 10.219 1 95.88 177 ARG A O 1
ATOM 1389 N N . ALA A 1 178 ? 11.289 19.266 12.227 1 95 178 ALA A N 1
ATOM 1390 C CA . ALA A 1 178 ? 12.719 19.406 12.492 1 95 178 ALA A CA 1
ATOM 1391 C C . ALA A 1 178 ? 13.547 18.656 11.453 1 95 178 ALA A C 1
ATOM 1393 O O . ALA A 1 178 ? 14.547 19.188 10.961 1 95 178 ALA A O 1
ATOM 1394 N N . VAL A 1 179 ? 13.102 17.469 11.117 1 93.06 179 VAL A N 1
ATOM 1395 C CA . VAL A 1 179 ? 13.82 16.656 10.133 1 93.06 179 VAL A CA 1
ATOM 1396 C C . VAL A 1 179 ? 13.727 17.312 8.758 1 93.06 179 VAL A C 1
ATOM 1398 O O . VAL A 1 179 ? 14.711 17.328 8.008 1 93.06 179 VAL A O 1
ATOM 1401 N N . SER A 1 180 ? 12.555 17.766 8.461 1 91.62 180 SER A N 1
ATOM 1402 C CA . SER A 1 180 ? 12.344 18.406 7.172 1 91.62 180 SER A CA 1
ATOM 1403 C C . SER A 1 180 ? 13.25 19.625 6.992 1 91.62 180 SER A C 1
ATOM 1405 O O . SER A 1 180 ? 13.805 19.828 5.914 1 91.62 180 SER A O 1
ATOM 1407 N N . ILE A 1 181 ? 13.406 20.438 8 1 88.5 181 ILE A N 1
ATOM 1408 C CA . ILE A 1 181 ? 14.25 21.641 7.965 1 88.5 181 ILE A CA 1
ATOM 1409 C C . ILE A 1 181 ? 15.711 21.234 7.77 1 88.5 181 ILE A C 1
ATOM 1411 O O . ILE A 1 181 ? 16.422 21.828 6.965 1 88.5 181 ILE A O 1
ATOM 1415 N N . LYS A 1 182 ? 16.078 20.203 8.461 1 87.56 182 LYS A N 1
ATOM 1416 C CA . LYS A 1 182 ? 17.453 19.719 8.344 1 87.56 182 LYS A CA 1
ATOM 1417 C C . LYS A 1 182 ? 17.75 19.234 6.93 1 87.56 182 LYS A C 1
ATOM 1419 O O . LYS A 1 182 ? 18.812 19.516 6.387 1 87.56 182 LYS A O 1
ATOM 1424 N N . ASN A 1 183 ? 16.781 18.5 6.375 1 86.25 183 ASN A N 1
ATOM 1425 C CA . ASN A 1 183 ? 16.953 17.984 5.016 1 86.25 183 ASN A CA 1
ATOM 1426 C C . ASN A 1 183 ? 17.062 19.125 4 1 86.25 183 ASN A C 1
ATOM 1428 O O . ASN A 1 183 ? 17.844 19.047 3.053 1 86.25 183 ASN A O 1
ATOM 1432 N N . GLN A 1 184 ? 16.297 20.156 4.184 1 83.19 184 GLN A N 1
ATOM 1433 C CA . GLN A 1 184 ? 16.312 21.312 3.283 1 83.19 184 GLN A CA 1
ATOM 1434 C C . GLN A 1 184 ? 17.625 22.062 3.385 1 83.19 184 GLN A C 1
ATOM 1436 O O . GLN A 1 184 ? 18.156 22.547 2.379 1 83.19 184 GLN A O 1
ATOM 1441 N N . LEU A 1 185 ? 18.125 22.078 4.586 1 82.62 185 LEU A N 1
ATOM 1442 C CA . LEU A 1 185 ? 19.391 22.766 4.812 1 82.62 185 LEU A CA 1
ATOM 1443 C C . LEU A 1 185 ? 20.547 22 4.184 1 82.62 185 LEU A C 1
ATOM 1445 O O . LEU A 1 185 ? 21.453 22.594 3.604 1 82.62 185 LEU A O 1
ATOM 1449 N N . LEU A 1 186 ? 20.453 20.703 4.262 1 80.81 186 LEU A N 1
ATOM 1450 C CA . LEU A 1 186 ? 21.5 19.859 3.686 1 80.81 186 LEU A CA 1
ATOM 1451 C C . LEU A 1 186 ? 21.484 19.938 2.164 1 80.81 186 LEU A C 1
ATOM 1453 O O . LEU A 1 186 ? 22.531 19.922 1.525 1 80.81 186 LEU A O 1
ATOM 1457 N N . LEU A 1 187 ? 20.328 20.016 1.578 1 75.88 187 LEU A N 1
ATOM 1458 C CA . LEU A 1 187 ? 20.188 20.109 0.129 1 75.88 187 LEU A CA 1
ATOM 1459 C C . LEU A 1 187 ? 20.719 21.453 -0.381 1 75.88 187 LEU A C 1
ATOM 1461 O O . LEU A 1 187 ? 21.297 21.516 -1.465 1 75.88 187 LEU A O 1
ATOM 1465 N N . LYS A 1 188 ? 20.5 22.531 0.436 1 78.56 188 LYS A N 1
ATOM 1466 C CA . LYS A 1 188 ? 20.984 23.859 0.065 1 78.56 188 LYS A CA 1
ATOM 1467 C C . LYS A 1 188 ? 22.5 23.922 0.131 1 78.56 188 LYS A C 1
ATOM 1469 O O . LYS A 1 188 ? 23.141 24.594 -0.691 1 78.56 188 LYS A O 1
ATOM 1474 N N . GLU A 1 189 ? 23.031 23.156 1.008 1 71.81 189 GLU A N 1
ATOM 1475 C CA . GLU A 1 189 ? 24.484 23.156 1.16 1 71.81 189 GLU A CA 1
ATOM 1476 C C . GLU A 1 189 ? 25.156 22.297 0.088 1 71.81 189 GLU A C 1
ATOM 1478 O O . GLU A 1 189 ? 26.297 22.547 -0.279 1 71.81 189 GLU A O 1
ATOM 1483 N N . ALA A 1 190 ? 24.484 21.297 -0.332 1 68.06 190 ALA A N 1
ATOM 1484 C CA . ALA A 1 190 ? 25.047 20.406 -1.345 1 68.06 190 ALA A CA 1
ATOM 1485 C C . ALA A 1 190 ? 24.969 21.031 -2.732 1 68.06 190 ALA A C 1
ATOM 1487 O O . ALA A 1 190 ? 25.672 20.609 -3.654 1 68.06 190 ALA A O 1
ATOM 1488 N N . LYS A 1 191 ? 24.203 22.078 -2.84 1 58.25 191 LYS A N 1
ATOM 1489 C CA . LYS A 1 191 ? 24.188 22.812 -4.098 1 58.25 191 LYS A CA 1
ATOM 1490 C C . LYS A 1 191 ? 25.219 23.938 -4.09 1 58.25 191 LYS A C 1
ATOM 1492 O O . LYS A 1 191 ? 25.875 24.188 -5.102 1 58.25 191 LYS A O 1
ATOM 1497 N N . MET B 1 1 ? -6.867 -21.531 -14.672 1 95.12 1 MET B N 1
ATOM 1498 C CA . MET B 1 1 ? -6.852 -20.391 -13.766 1 95.12 1 MET B CA 1
ATOM 1499 C C . MET B 1 1 ? -5.559 -19.594 -13.906 1 95.12 1 MET B C 1
ATOM 1501 O O . MET B 1 1 ? -4.48 -20.188 -14.039 1 95.12 1 MET B O 1
ATOM 1505 N N . LYS B 1 2 ? -5.605 -18.312 -13.922 1 98.25 2 LYS B N 1
ATOM 1506 C CA . LYS B 1 2 ? -4.441 -17.438 -13.82 1 98.25 2 LYS B CA 1
ATOM 1507 C C . LYS B 1 2 ? -4.277 -16.906 -12.398 1 98.25 2 LYS B C 1
ATOM 1509 O O . LYS B 1 2 ? -5.203 -16.312 -11.836 1 98.25 2 LYS B O 1
ATOM 1514 N N . LEU B 1 3 ? -3.113 -17.188 -11.867 1 98.81 3 LEU B N 1
ATOM 1515 C CA . LEU B 1 3 ? -2.818 -16.766 -10.5 1 98.81 3 LEU B CA 1
ATOM 1516 C C . LEU B 1 3 ? -1.757 -15.672 -10.492 1 98.81 3 LEU B C 1
ATOM 1518 O O . LEU B 1 3 ? -0.619 -15.898 -10.906 1 98.81 3 LEU B O 1
ATOM 1522 N N . THR B 1 4 ? -2.174 -14.5 -10.07 1 98.88 4 THR B N 1
ATOM 1523 C CA . THR B 1 4 ? -1.19 -13.453 -9.844 1 98.88 4 THR B CA 1
ATOM 1524 C C . THR B 1 4 ? -0.467 -13.664 -8.516 1 98.88 4 THR B C 1
ATOM 1526 O O . THR B 1 4 ? -1.103 -13.914 -7.492 1 98.88 4 THR B O 1
ATOM 1529 N N . VAL B 1 5 ? 0.843 -13.617 -8.555 1 98.94 5 VAL B N 1
ATOM 1530 C CA . VAL B 1 5 ? 1.628 -13.773 -7.336 1 98.94 5 VAL B CA 1
ATOM 1531 C C . VAL B 1 5 ? 2.432 -12.5 -7.066 1 98.94 5 VAL B C 1
ATOM 1533 O O . VAL B 1 5 ? 3.256 -12.102 -7.891 1 98.94 5 VAL B O 1
ATOM 1536 N N . PHE B 1 6 ? 2.123 -11.828 -5.965 1 98.88 6 PHE B N 1
ATOM 1537 C CA . PHE B 1 6 ? 2.988 -10.789 -5.422 1 98.88 6 PHE B CA 1
ATOM 1538 C C . PHE B 1 6 ? 4.062 -11.391 -4.527 1 98.88 6 PHE B C 1
ATOM 1540 O O . PHE B 1 6 ? 3.758 -12.133 -3.59 1 98.88 6 PHE B O 1
ATOM 1547 N N . CYS B 1 7 ? 5.316 -11.062 -4.793 1 98.62 7 CYS B N 1
ATOM 1548 C CA . CYS B 1 7 ? 6.391 -11.633 -3.988 1 98.62 7 CYS B CA 1
ATOM 1549 C C . CYS B 1 7 ? 7.652 -10.781 -4.082 1 98.62 7 CYS B C 1
ATOM 1551 O O . CYS B 1 7 ? 7.68 -9.789 -4.809 1 98.62 7 CYS B O 1
ATOM 1553 N N . GLY B 1 8 ? 8.602 -11.172 -3.34 1 97.69 8 GLY B N 1
ATOM 1554 C CA . GLY B 1 8 ? 9.781 -10.336 -3.176 1 97.69 8 GLY B CA 1
ATOM 1555 C C . GLY B 1 8 ? 10.719 -10.391 -4.367 1 97.69 8 GLY B C 1
ATOM 1556 O O . GLY B 1 8 ? 10.898 -11.445 -4.977 1 97.69 8 GLY B O 1
ATOM 1557 N N . SER B 1 9 ? 11.328 -9.242 -4.664 1 96.19 9 SER B N 1
ATOM 1558 C CA . SER B 1 9 ? 12.453 -9.188 -5.594 1 96.19 9 SER B CA 1
ATOM 1559 C C . SER B 1 9 ? 13.742 -9.672 -4.934 1 96.19 9 SER B C 1
ATOM 1561 O O . SER B 1 9 ? 14.758 -9.844 -5.602 1 96.19 9 SER B O 1
ATOM 1563 N N . ARG B 1 10 ? 13.695 -9.953 -3.693 1 97.25 10 ARG B N 1
ATOM 1564 C CA . ARG B 1 10 ? 14.773 -10.531 -2.904 1 97.25 10 ARG B CA 1
ATOM 1565 C C . ARG B 1 10 ? 14.461 -11.969 -2.51 1 97.25 10 ARG B C 1
ATOM 1567 O O . ARG B 1 10 ? 13.312 -12.406 -2.602 1 97.25 10 ARG B O 1
ATOM 1574 N N . PHE B 1 11 ? 15.508 -12.656 -1.954 1 97.94 11 PHE B N 1
ATOM 1575 C CA . PHE B 1 11 ? 15.344 -14.062 -1.617 1 97.94 11 PHE B CA 1
ATOM 1576 C C . PHE B 1 11 ? 14.867 -14.227 -0.18 1 97.94 11 PHE B C 1
ATOM 1578 O O . PHE B 1 11 ? 14.383 -15.297 0.202 1 97.94 11 PHE B O 1
ATOM 1585 N N . GLY B 1 12 ? 14.984 -13.156 0.611 1 97.81 12 GLY B N 1
ATOM 1586 C CA . GLY B 1 12 ? 14.891 -13.336 2.051 1 97.81 12 GLY B CA 1
ATOM 1587 C C . GLY B 1 12 ? 16.109 -14 2.652 1 97.81 12 GLY B C 1
ATOM 1588 O O . GLY B 1 12 ? 17.141 -14.133 1.99 1 97.81 12 GLY B O 1
ATOM 1589 N N . ASN B 1 13 ? 16.016 -14.328 3.961 1 97.94 13 ASN B N 1
ATOM 1590 C CA . ASN B 1 13 ? 17.219 -14.844 4.578 1 97.94 13 ASN B CA 1
ATOM 1591 C C . ASN B 1 13 ? 17.031 -16.281 5.074 1 97.94 13 ASN B C 1
ATOM 1593 O O . ASN B 1 13 ? 17.859 -16.797 5.836 1 97.94 13 ASN B O 1
ATOM 1597 N N . LYS B 1 14 ? 15.961 -16.906 4.719 1 97.94 14 LYS B N 1
ATOM 1598 C CA . LYS B 1 14 ? 15.719 -18.312 5.016 1 97.94 14 LYS B CA 1
ATOM 1599 C C . LYS B 1 14 ? 15.586 -19.125 3.732 1 97.94 14 LYS B C 1
ATOM 1601 O O . LYS B 1 14 ? 14.906 -18.703 2.793 1 97.94 14 LYS B O 1
ATOM 1606 N N . GLU B 1 15 ? 16.125 -20.266 3.672 1 97.5 15 GLU B N 1
ATOM 1607 C CA . GLU B 1 15 ? 16.062 -21.141 2.512 1 97.5 15 GLU B CA 1
ATOM 1608 C C . GLU B 1 15 ? 14.641 -21.625 2.264 1 97.5 15 GLU B C 1
ATOM 1610 O O . GLU B 1 15 ? 14.281 -21.969 1.135 1 97.5 15 GLU B O 1
ATOM 1615 N N . SER B 1 16 ? 13.906 -21.594 3.307 1 97.81 16 SER B N 1
ATOM 1616 C CA . SER B 1 16 ? 12.539 -22.078 3.211 1 97.81 16 SER B CA 1
ATOM 1617 C C . SER B 1 16 ? 11.727 -21.25 2.219 1 97.81 16 SER B C 1
ATOM 1619 O O . SER B 1 16 ? 10.82 -21.781 1.562 1 97.81 16 SER B O 1
ATOM 1621 N N . TYR B 1 17 ? 12.023 -19.969 2.062 1 98.5 17 TYR B N 1
ATOM 1622 C CA . TYR B 1 17 ? 11.297 -19.156 1.097 1 98.5 17 TYR B CA 1
ATOM 1623 C C . TYR B 1 17 ? 11.5 -19.672 -0.32 1 98.5 17 TYR B C 1
ATOM 1625 O O . TYR B 1 17 ? 10.531 -19.828 -1.073 1 98.5 17 TYR B O 1
ATOM 1633 N N . LYS B 1 18 ? 12.711 -19.938 -0.61 1 98.44 18 LYS B N 1
ATOM 1634 C CA . LYS B 1 18 ? 13.031 -20.469 -1.931 1 98.44 18 LYS B CA 1
ATOM 1635 C C . LYS B 1 18 ? 12.391 -21.844 -2.146 1 98.44 18 LYS B C 1
ATOM 1637 O O . LYS B 1 18 ? 11.805 -22.094 -3.201 1 98.44 18 LYS B O 1
ATOM 1642 N N . PHE B 1 19 ? 12.508 -22.656 -1.182 1 98.56 19 PHE B N 1
ATOM 1643 C CA . PHE B 1 19 ? 11.969 -24.016 -1.271 1 98.56 19 PHE B CA 1
ATOM 1644 C C . PHE B 1 19 ? 10.461 -23.969 -1.491 1 98.56 19 PHE B C 1
ATOM 1646 O O . PHE B 1 19 ? 9.938 -24.688 -2.344 1 98.56 19 PHE B O 1
ATOM 1653 N N . ILE B 1 20 ? 9.773 -23.172 -0.751 1 98.62 20 ILE B N 1
ATOM 1654 C CA . ILE B 1 20 ? 8.328 -23.062 -0.861 1 98.62 20 ILE B CA 1
ATOM 1655 C C . ILE B 1 20 ? 7.953 -22.5 -2.23 1 98.62 20 ILE B C 1
ATOM 1657 O O . ILE B 1 20 ? 7.004 -22.953 -2.865 1 98.62 20 ILE B O 1
ATOM 1661 N N . ALA B 1 21 ? 8.688 -21.516 -2.719 1 98.69 21 ALA B N 1
ATOM 1662 C CA . ALA B 1 21 ? 8.445 -20.938 -4.039 1 98.69 21 ALA B CA 1
ATOM 1663 C C . ALA B 1 21 ? 8.602 -21.984 -5.133 1 98.69 21 ALA B C 1
ATOM 1665 O O . ALA B 1 21 ? 7.797 -22.047 -6.066 1 98.69 21 ALA B O 1
ATOM 1666 N N . GLN B 1 22 ? 9.617 -22.797 -5 1 98.81 22 GLN B N 1
ATOM 1667 C CA . GLN B 1 22 ? 9.828 -23.875 -5.961 1 98.81 22 GLN B CA 1
ATOM 1668 C C . GLN B 1 22 ? 8.688 -24.891 -5.914 1 98.81 22 GLN B C 1
ATOM 1670 O O . GLN B 1 22 ? 8.203 -25.344 -6.957 1 98.81 22 GLN B O 1
ATOM 1675 N N . THR B 1 23 ? 8.328 -25.219 -4.727 1 98.69 23 THR B N 1
ATOM 1676 C CA . THR B 1 23 ? 7.219 -26.156 -4.543 1 98.69 23 THR B CA 1
ATOM 1677 C C . THR B 1 23 ? 5.941 -25.609 -5.176 1 98.69 23 THR B C 1
ATOM 1679 O O . THR B 1 23 ? 5.227 -26.344 -5.867 1 98.69 23 THR B O 1
ATOM 1682 N N . LEU B 1 24 ? 5.664 -24.375 -4.949 1 98.56 24 LEU B N 1
ATOM 1683 C CA . LEU B 1 24 ? 4.496 -23.719 -5.531 1 98.56 24 LEU B CA 1
ATOM 1684 C C . LEU B 1 24 ? 4.578 -23.719 -7.055 1 98.56 24 LEU B C 1
ATOM 1686 O O . LEU B 1 24 ? 3.594 -24 -7.738 1 98.56 24 LEU B O 1
ATOM 1690 N N . GLY B 1 25 ? 5.742 -23.312 -7.555 1 98.69 25 GLY B N 1
ATOM 1691 C CA . GLY B 1 25 ? 5.93 -23.297 -9 1 98.69 25 GLY B CA 1
ATOM 1692 C C . GLY B 1 25 ? 5.668 -24.641 -9.648 1 98.69 25 GLY B C 1
ATOM 1693 O O . GLY B 1 25 ? 5 -24.719 -10.68 1 98.69 25 GLY B O 1
ATOM 1694 N N . LYS B 1 26 ? 6.238 -25.719 -9.047 1 98.75 26 LYS B N 1
ATOM 1695 C CA . LYS B 1 26 ? 6.012 -27.078 -9.547 1 98.75 26 LYS B CA 1
ATOM 1696 C C . LYS B 1 26 ? 4.527 -27.422 -9.531 1 98.75 26 LYS B C 1
ATOM 1698 O O . LYS B 1 26 ? 4.004 -27.984 -10.5 1 98.75 26 LYS B O 1
ATOM 1703 N N . TYR B 1 27 ? 3.908 -27.125 -8.438 1 98.62 27 TYR B N 1
ATOM 1704 C CA . TYR B 1 27 ? 2.486 -27.406 -8.273 1 98.62 27 TYR B CA 1
ATOM 1705 C C . TYR B 1 27 ? 1.658 -26.672 -9.32 1 98.62 27 TYR B C 1
ATOM 1707 O O . TYR B 1 27 ? 0.746 -27.25 -9.914 1 98.62 27 TYR B O 1
ATOM 1715 N N . MET B 1 28 ? 1.922 -25.406 -9.562 1 98.5 28 MET B N 1
ATOM 1716 C CA . MET B 1 28 ? 1.196 -24.609 -10.547 1 98.5 28 MET B CA 1
ATOM 1717 C C . MET B 1 28 ? 1.317 -25.219 -11.938 1 98.5 28 MET B C 1
ATOM 1719 O O . MET B 1 28 ? 0.323 -25.328 -12.656 1 98.5 28 MET B O 1
ATOM 1723 N N . ALA B 1 29 ? 2.529 -25.594 -12.297 1 98.62 29 ALA B N 1
ATOM 1724 C CA . ALA B 1 29 ? 2.742 -26.219 -13.602 1 98.62 29 ALA B CA 1
ATOM 1725 C C . ALA B 1 29 ? 1.957 -27.516 -13.727 1 98.62 29 ALA B C 1
ATOM 1727 O O . ALA B 1 29 ? 1.27 -27.75 -14.727 1 98.62 29 ALA B O 1
ATOM 1728 N N . GLN B 1 30 ? 2.01 -28.312 -12.695 1 98.25 30 GLN B N 1
ATOM 1729 C CA . GLN B 1 30 ? 1.348 -29.609 -12.68 1 98.25 30 GLN B CA 1
ATOM 1730 C C . GLN B 1 30 ? -0.167 -29.453 -12.797 1 98.25 30 GLN B C 1
ATOM 1732 O O . GLN B 1 30 ? -0.825 -30.25 -13.477 1 98.25 30 GLN B O 1
ATOM 1737 N N . GLU B 1 31 ? -0.681 -28.453 -12.133 1 97.81 31 GLU B N 1
ATOM 1738 C CA . GLU B 1 31 ? -2.125 -28.234 -12.094 1 97.81 31 GLU B CA 1
ATOM 1739 C C . GLU B 1 31 ? -2.574 -27.312 -13.219 1 97.81 31 GLU B C 1
ATOM 1741 O O . GLU B 1 31 ? -3.721 -26.859 -13.234 1 97.81 31 GLU B O 1
ATOM 1746 N N . GLU B 1 32 ? -1.688 -26.922 -14.078 1 98 32 GLU B N 1
ATOM 1747 C CA . GLU B 1 32 ? -1.956 -26.078 -15.234 1 98 32 GLU B CA 1
ATOM 1748 C C . GLU B 1 32 ? -2.484 -24.703 -14.812 1 98 32 GLU B C 1
ATOM 1750 O O . GLU B 1 32 ? -3.443 -24.203 -15.391 1 98 32 GLU B O 1
ATOM 1755 N N . ILE B 1 33 ? -1.983 -24.219 -13.727 1 98.5 33 ILE B N 1
ATOM 1756 C CA . ILE B 1 33 ? -2.227 -22.859 -13.273 1 98.5 33 ILE B CA 1
ATOM 1757 C C . ILE B 1 33 ? -1.179 -21.922 -13.875 1 98.5 33 ILE B C 1
ATOM 1759 O O . ILE B 1 33 ? 0.022 -22.109 -13.664 1 98.5 33 ILE B O 1
ATOM 1763 N N . GLU B 1 34 ? -1.648 -20.938 -14.617 1 98.81 34 GLU B N 1
ATOM 1764 C CA . GLU B 1 34 ? -0.726 -19.984 -15.211 1 98.81 34 GLU B CA 1
ATOM 1765 C C . GLU B 1 34 ? -0.284 -18.922 -14.195 1 98.81 34 GLU B C 1
ATOM 1767 O O . GLU B 1 34 ? -1.11 -18.375 -13.461 1 98.81 34 GLU B O 1
ATOM 1772 N N . LEU B 1 35 ? 1.02 -18.703 -14.172 1 98.88 35 LEU B N 1
ATOM 1773 C CA . LEU B 1 35 ? 1.577 -17.656 -13.312 1 98.88 35 LEU B CA 1
ATOM 1774 C C . LEU B 1 35 ? 1.483 -16.297 -13.977 1 98.88 35 LEU B C 1
ATOM 1776 O O . LEU B 1 35 ? 1.871 -16.141 -15.141 1 98.88 35 LEU B O 1
ATOM 1780 N N . VAL B 1 36 ? 0.952 -15.305 -13.281 1 98.94 36 VAL B N 1
ATOM 1781 C CA . VAL B 1 36 ? 1.068 -13.883 -13.602 1 98.94 36 VAL B CA 1
ATOM 1782 C C . VAL B 1 36 ? 1.912 -13.188 -12.539 1 98.94 36 VAL B C 1
ATOM 1784 O O . VAL B 1 36 ? 1.624 -13.289 -11.344 1 98.94 36 VAL B O 1
ATOM 1787 N N . TYR B 1 37 ? 3.01 -12.523 -12.922 1 98.69 37 TYR B N 1
ATOM 1788 C CA . TYR B 1 37 ? 3.869 -11.914 -11.914 1 98.69 37 TYR B CA 1
ATOM 1789 C C . TYR B 1 37 ? 4.602 -10.703 -12.477 1 98.69 37 TYR B C 1
ATOM 1791 O O . TYR B 1 37 ? 4.387 -10.328 -13.633 1 98.69 37 TYR B O 1
ATOM 1799 N N . GLY B 1 38 ? 5.434 -10.109 -11.672 1 97.62 38 GLY B N 1
ATOM 1800 C CA . GLY B 1 38 ? 6.012 -8.812 -11.992 1 97.62 38 GLY B CA 1
ATOM 1801 C C . GLY B 1 38 ? 7.113 -8.891 -13.023 1 97.62 38 GLY B C 1
ATOM 1802 O O . GLY B 1 38 ? 7.73 -7.879 -13.359 1 97.62 38 GLY B O 1
ATOM 1803 N N . GLY B 1 39 ? 7.539 -9.977 -13.445 1 97.44 39 GLY B N 1
ATOM 1804 C CA . GLY B 1 39 ? 8.289 -10.125 -14.68 1 97.44 39 GLY B CA 1
ATOM 1805 C C . GLY B 1 39 ? 9.797 -10.086 -14.477 1 97.44 39 GLY B C 1
ATOM 1806 O O . GLY B 1 39 ? 10.555 -9.938 -15.43 1 97.44 39 GLY B O 1
ATOM 1807 N N . SER B 1 40 ? 10.242 -10.148 -13.227 1 95.44 40 SER B N 1
ATOM 1808 C CA . SER B 1 40 ? 11.68 -10.055 -12.984 1 95.44 40 SER B CA 1
ATOM 1809 C C . SER B 1 40 ? 12.281 -11.43 -12.688 1 95.44 40 SER B C 1
ATOM 1811 O O . SER B 1 40 ? 11.586 -12.32 -12.188 1 95.44 40 SER B O 1
ATOM 1813 N N . TYR B 1 41 ? 13.602 -11.531 -12.938 1 95.25 41 TYR B N 1
ATOM 1814 C CA . TYR B 1 41 ? 14.352 -12.727 -12.57 1 95.25 41 TYR B CA 1
ATOM 1815 C C . TYR B 1 41 ? 14.836 -12.648 -11.133 1 95.25 41 TYR B C 1
ATOM 1817 O O . TYR B 1 41 ? 15.406 -13.609 -10.609 1 95.25 41 TYR B O 1
ATOM 1825 N N . SER B 1 42 ? 14.539 -11.594 -10.57 1 95.31 42 SER B N 1
ATOM 1826 C CA . SER B 1 42 ? 15.141 -11.297 -9.273 1 95.31 42 SER B CA 1
ATOM 1827 C C . SER B 1 42 ? 14.383 -11.992 -8.141 1 95.31 42 SER B C 1
ATOM 1829 O O . SER B 1 42 ? 13.156 -12.07 -8.172 1 95.31 42 SER B O 1
ATOM 1831 N N . GLY B 1 43 ? 15.133 -12.531 -7.195 1 97.25 43 GLY B N 1
ATOM 1832 C CA . GLY B 1 43 ? 14.586 -12.984 -5.922 1 97.25 43 GLY B CA 1
ATOM 1833 C C . GLY B 1 43 ? 13.562 -14.086 -6.066 1 97.25 43 GLY B C 1
ATOM 1834 O O . GLY B 1 43 ? 13.742 -15.008 -6.863 1 97.25 43 GLY B O 1
ATOM 1835 N N . ILE B 1 44 ? 12.555 -14.023 -5.227 1 98.44 44 ILE B N 1
ATOM 1836 C CA . ILE B 1 44 ? 11.492 -15.023 -5.215 1 98.44 44 ILE B CA 1
ATOM 1837 C C . ILE B 1 44 ? 10.719 -14.977 -6.531 1 98.44 44 ILE B C 1
ATOM 1839 O O . ILE B 1 44 ? 10.281 -16.016 -7.035 1 98.44 44 ILE B O 1
ATOM 1843 N N . MET B 1 45 ? 10.602 -13.773 -7.094 1 97.94 45 MET B N 1
ATOM 1844 C CA . MET B 1 45 ? 9.945 -13.641 -8.391 1 97.94 45 MET B CA 1
ATOM 1845 C C . MET B 1 45 ? 10.609 -14.539 -9.43 1 97.94 45 MET B C 1
ATOM 1847 O O . MET B 1 45 ? 9.93 -15.289 -10.133 1 97.94 45 MET B O 1
ATOM 1851 N N . GLY B 1 46 ? 11.922 -14.445 -9.469 1 97.81 46 GLY B N 1
ATOM 1852 C CA . GLY B 1 46 ? 12.664 -15.281 -10.398 1 97.81 46 GLY B CA 1
ATOM 1853 C C . GLY B 1 46 ? 12.531 -16.766 -10.109 1 97.81 46 GLY B C 1
ATOM 1854 O O . GLY B 1 46 ? 12.391 -17.578 -11.031 1 97.81 46 GLY B O 1
ATOM 1855 N N . VAL B 1 47 ? 12.539 -17.141 -8.852 1 98.38 47 VAL B N 1
ATOM 1856 C CA . VAL B 1 47 ? 12.477 -18.531 -8.445 1 98.38 47 VAL B CA 1
ATOM 1857 C C . VAL B 1 47 ? 11.156 -19.156 -8.906 1 98.38 47 VAL B C 1
ATOM 1859 O O . VAL B 1 47 ? 11.148 -20.234 -9.508 1 98.38 47 VAL B O 1
ATOM 1862 N N . ILE B 1 48 ? 10.023 -18.5 -8.648 1 98.5 48 ILE B N 1
ATOM 1863 C CA . ILE B 1 48 ? 8.727 -19.078 -8.969 1 98.5 48 ILE B CA 1
ATOM 1864 C C . ILE B 1 48 ? 8.555 -19.156 -10.484 1 98.5 48 ILE B C 1
ATOM 1866 O O . ILE B 1 48 ? 8.109 -20.188 -11.008 1 98.5 48 ILE B O 1
ATOM 1870 N N . SER B 1 49 ? 8.891 -18.062 -11.219 1 98.56 49 SER B N 1
ATOM 1871 C CA . SER B 1 49 ? 8.727 -18.047 -12.664 1 98.56 49 SER B CA 1
ATOM 1872 C C . SER B 1 49 ? 9.594 -19.109 -13.328 1 98.56 49 SER B C 1
ATOM 1874 O O . SER B 1 49 ? 9.125 -19.859 -14.195 1 98.56 49 SER B O 1
ATOM 1876 N N . LYS B 1 50 ? 10.836 -19.234 -12.93 1 98.44 50 LYS B N 1
ATOM 1877 C CA . LYS B 1 50 ? 11.75 -20.234 -13.477 1 98.44 50 LYS B CA 1
ATOM 1878 C C . LYS B 1 50 ? 11.227 -21.641 -13.234 1 98.44 50 LYS B C 1
ATOM 1880 O O . LYS B 1 50 ? 11.266 -22.484 -14.133 1 98.44 50 LYS B O 1
ATOM 1885 N N . THR B 1 51 ? 10.805 -21.875 -12.023 1 98.81 51 THR B N 1
ATOM 1886 C CA . THR B 1 51 ? 10.328 -23.203 -11.656 1 98.81 51 THR B CA 1
ATOM 1887 C C . THR B 1 51 ? 9.109 -23.578 -12.484 1 98.81 51 THR B C 1
ATOM 1889 O O . THR B 1 51 ? 9.016 -24.719 -12.969 1 98.81 51 THR B O 1
ATOM 1892 N N . VAL B 1 52 ? 8.148 -22.641 -12.633 1 98.81 52 VAL B N 1
ATOM 1893 C CA . VAL B 1 52 ? 6.973 -22.906 -13.453 1 98.81 52 VAL B CA 1
ATOM 1894 C C . VAL B 1 52 ? 7.398 -23.266 -14.875 1 98.81 52 VAL B C 1
ATOM 1896 O O . VAL B 1 52 ? 6.934 -24.25 -15.438 1 98.81 52 VAL B O 1
ATOM 1899 N N . LEU B 1 53 ? 8.312 -22.531 -15.461 1 98.69 53 LEU B N 1
ATOM 1900 C CA . LEU B 1 53 ? 8.766 -22.734 -16.828 1 98.69 53 LEU B CA 1
ATOM 1901 C C . LEU B 1 53 ? 9.508 -24.062 -16.984 1 98.69 53 LEU B C 1
ATOM 1903 O O . LEU B 1 53 ? 9.281 -24.797 -17.938 1 98.69 53 LEU B O 1
ATOM 1907 N N . GLU B 1 54 ? 10.359 -24.344 -16.031 1 98.44 54 GLU B N 1
ATOM 1908 C CA . GLU B 1 54 ? 11.156 -25.578 -16.062 1 98.44 54 GLU B CA 1
ATOM 1909 C C . GLU B 1 54 ? 10.258 -26.812 -16.016 1 98.44 54 GLU B C 1
ATOM 1911 O O . GLU B 1 54 ? 10.688 -27.906 -16.375 1 98.44 54 GLU B O 1
ATOM 1916 N N . ASN B 1 55 ? 9.094 -26.656 -15.539 1 98.56 55 ASN B N 1
ATOM 1917 C CA . ASN B 1 55 ? 8.141 -27.766 -15.461 1 98.56 55 ASN B CA 1
ATOM 1918 C C . ASN B 1 55 ? 7.055 -27.641 -16.531 1 98.56 55 ASN B C 1
ATOM 1920 O O . ASN B 1 55 ? 5.941 -28.125 -16.344 1 98.56 55 ASN B O 1
ATOM 1924 N N . ASN B 1 56 ? 7.309 -26.891 -17.531 1 98.31 56 ASN B N 1
ATOM 1925 C CA . ASN B 1 56 ? 6.52 -26.75 -18.75 1 98.31 56 ASN B CA 1
ATOM 1926 C C . ASN B 1 56 ? 5.203 -26.016 -18.5 1 98.31 56 ASN B C 1
ATOM 1928 O O . ASN B 1 56 ? 4.199 -26.297 -19.156 1 98.31 56 ASN B O 1
ATOM 1932 N N . GLY B 1 57 ? 5.188 -25.203 -17.422 1 98.69 57 GLY B N 1
ATOM 1933 C CA . GLY B 1 57 ? 4.031 -24.359 -17.156 1 98.69 57 GLY B CA 1
ATOM 1934 C C . GLY B 1 57 ? 4.051 -23.062 -17.938 1 98.69 57 GLY B C 1
ATOM 1935 O O . GLY B 1 57 ? 4.98 -22.812 -18.703 1 98.69 57 GLY B O 1
ATOM 1936 N N . LYS B 1 58 ? 2.98 -22.281 -17.781 1 98.81 58 LYS B N 1
ATOM 1937 C CA . LYS B 1 58 ? 2.832 -21 -18.469 1 98.81 58 LYS B CA 1
ATOM 1938 C C . LYS B 1 58 ? 3.072 -19.844 -17.516 1 98.81 58 LYS B C 1
ATOM 1940 O O . LYS B 1 58 ? 2.643 -19.875 -16.359 1 98.81 58 LYS B O 1
ATOM 1945 N N . VAL B 1 59 ? 3.777 -18.828 -18.031 1 98.88 59 VAL B N 1
ATOM 1946 C CA . VAL B 1 59 ? 4.117 -17.656 -17.234 1 98.88 59 VAL B CA 1
ATOM 1947 C C . VAL B 1 59 ? 3.84 -16.391 -18.031 1 98.88 59 VAL B C 1
ATOM 1949 O O . VAL B 1 59 ? 4.297 -16.25 -19.172 1 98.88 59 VAL B O 1
ATOM 1952 N N . THR B 1 60 ? 3.049 -15.492 -17.453 1 98.88 60 THR B N 1
ATOM 1953 C CA . THR B 1 60 ? 2.916 -14.117 -17.922 1 98.88 60 THR B CA 1
ATOM 1954 C C . THR B 1 60 ? 3.688 -13.164 -17.016 1 98.88 60 THR B C 1
ATOM 1956 O O . THR B 1 60 ? 3.373 -13.031 -15.836 1 98.88 60 THR B O 1
ATOM 1959 N N . GLY B 1 61 ? 4.695 -12.578 -17.578 1 98.56 61 GLY B N 1
ATOM 1960 C CA . GLY B 1 61 ? 5.473 -11.57 -16.875 1 98.56 61 GLY B CA 1
ATOM 1961 C C . GLY B 1 61 ? 5.16 -10.156 -17.328 1 98.56 61 GLY B C 1
ATOM 1962 O O . GLY B 1 61 ? 5.145 -9.867 -18.531 1 98.56 61 GLY B O 1
ATOM 1963 N N . ILE B 1 62 ? 4.855 -9.273 -16.391 1 98.5 62 ILE B N 1
ATOM 1964 C CA . ILE B 1 62 ? 4.562 -7.867 -16.672 1 98.5 62 ILE B CA 1
ATOM 1965 C C . ILE B 1 62 ? 5.656 -6.988 -16.062 1 98.5 62 ILE B C 1
ATOM 1967 O O . ILE B 1 62 ? 5.871 -6.992 -14.852 1 98.5 62 ILE B O 1
ATOM 1971 N N . TYR B 1 63 ? 6.289 -6.238 -16.875 1 97.5 63 TYR B N 1
ATOM 1972 C CA . TYR B 1 63 ? 7.523 -5.586 -16.438 1 97.5 63 TYR B CA 1
ATOM 1973 C C . TYR B 1 63 ? 7.578 -4.145 -16.922 1 97.5 63 TYR B C 1
ATOM 1975 O O . TYR B 1 63 ? 7.363 -3.867 -18.094 1 97.5 63 TYR B O 1
ATOM 1983 N N . PRO B 1 64 ? 7.852 -3.232 -15.93 1 94.75 64 PRO B N 1
ATOM 1984 C CA . PRO B 1 64 ? 8.023 -1.838 -16.344 1 94.75 64 PRO B CA 1
ATOM 1985 C C . PRO B 1 64 ? 9.414 -1.558 -16.906 1 94.75 64 PRO B C 1
ATOM 1987 O O . PRO B 1 64 ? 10.406 -1.631 -16.188 1 94.75 64 PRO B O 1
ATOM 1990 N N . ASN B 1 65 ? 9.453 -1.155 -18.062 1 91.44 65 ASN B N 1
ATOM 1991 C CA . ASN B 1 65 ? 10.734 -0.92 -18.719 1 91.44 65 ASN B CA 1
ATOM 1992 C C . ASN B 1 65 ? 11.453 0.292 -18.141 1 91.44 65 ASN B C 1
ATOM 1994 O O . ASN B 1 65 ? 10.82 1.303 -17.828 1 91.44 65 ASN B O 1
ATOM 1998 N N . GLY B 1 66 ? 12.781 0.11 -17.922 1 86.56 66 GLY B N 1
ATOM 1999 C CA . GLY B 1 66 ? 13.648 1.241 -17.625 1 86.56 66 GLY B CA 1
ATOM 2000 C C . GLY B 1 66 ? 13.539 1.723 -16.203 1 86.56 66 GLY B C 1
ATOM 2001 O O . GLY B 1 66 ? 14.141 2.736 -15.828 1 86.56 66 GLY B O 1
ATOM 2002 N N . LEU B 1 67 ? 12.836 1.045 -15.406 1 82.31 67 LEU B N 1
ATOM 2003 C CA . LEU B 1 67 ? 12.625 1.548 -14.055 1 82.31 67 LEU B CA 1
ATOM 2004 C C . LEU B 1 67 ? 13.664 0.982 -13.094 1 82.31 67 LEU B C 1
ATOM 2006 O O . LEU B 1 67 ? 14.055 1.651 -12.133 1 82.31 67 LEU B O 1
ATOM 2010 N N . PHE B 1 68 ? 14.039 -0.249 -13.43 1 85.06 68 PHE B N 1
ATOM 2011 C CA . PHE B 1 68 ? 14.961 -0.906 -12.508 1 85.06 68 PHE B CA 1
ATOM 2012 C C . PHE B 1 68 ? 16.328 -1.103 -13.148 1 85.06 68 PHE B C 1
ATOM 2014 O O . PHE B 1 68 ? 16.422 -1.605 -14.273 1 85.06 68 PHE B O 1
ATOM 2021 N N . GLU B 1 69 ? 17.312 -0.663 -12.523 1 78.25 69 GLU B N 1
ATOM 2022 C CA . GLU B 1 69 ? 18.672 -0.806 -13.047 1 78.25 69 GLU B CA 1
ATOM 2023 C C . GLU B 1 69 ? 19.219 -2.201 -12.773 1 78.25 69 GLU B C 1
ATOM 2025 O O . GLU B 1 69 ? 19.891 -2.785 -13.633 1 78.25 69 GLU B O 1
ATOM 2030 N N . THR B 1 70 ? 18.844 -2.656 -11.672 1 76.25 70 THR B N 1
ATOM 2031 C CA . THR B 1 70 ? 19.484 -3.879 -11.211 1 76.25 70 THR B CA 1
ATOM 2032 C C . THR B 1 70 ? 18.562 -5.078 -11.375 1 76.25 70 THR B C 1
ATOM 2034 O O . THR B 1 70 ? 19 -6.227 -11.297 1 76.25 70 THR B O 1
ATOM 2037 N N . GLU B 1 71 ? 17.328 -4.77 -11.516 1 81 71 GLU B N 1
ATOM 2038 C CA . GLU B 1 71 ? 16.344 -5.84 -11.68 1 81 71 GLU B CA 1
ATOM 2039 C C . GLU B 1 71 ? 16.156 -6.191 -13.156 1 81 71 GLU B C 1
ATOM 2041 O O . GLU B 1 71 ? 15.633 -5.387 -13.93 1 81 71 GLU B O 1
ATOM 2046 N N . LEU B 1 72 ? 16.516 -7.457 -13.531 1 84.25 72 LEU B N 1
ATOM 2047 C CA . LEU B 1 72 ? 16.5 -7.867 -14.93 1 84.25 72 LEU B CA 1
ATOM 2048 C C . LEU B 1 72 ? 15.141 -8.445 -15.312 1 84.25 72 LEU B C 1
ATOM 2050 O O . LEU B 1 72 ? 14.57 -9.242 -14.57 1 84.25 72 LEU B O 1
ATOM 2054 N N . PRO B 1 73 ? 14.703 -7.992 -16.438 1 89.88 73 PRO B N 1
ATOM 2055 C CA . PRO B 1 73 ? 13.422 -8.531 -16.906 1 89.88 73 PRO B CA 1
ATOM 2056 C C . PRO B 1 73 ? 13.523 -9.992 -17.344 1 89.88 73 PRO B C 1
ATOM 2058 O O . PRO B 1 73 ? 14.5 -10.383 -17.984 1 89.88 73 PRO B O 1
ATOM 2061 N N . GLY B 1 74 ? 12.555 -10.812 -16.875 1 90.62 74 GLY B N 1
ATOM 2062 C CA . GLY B 1 74 ? 12.445 -12.18 -17.344 1 90.62 74 GLY B CA 1
ATOM 2063 C C . GLY B 1 74 ? 11.766 -12.289 -18.703 1 90.62 74 GLY B C 1
ATOM 2064 O O . GLY B 1 74 ? 10.609 -12.703 -18.781 1 90.62 74 GLY B O 1
ATOM 2065 N N . LYS B 1 75 ? 12.523 -12.172 -19.75 1 90.25 75 LYS B N 1
ATOM 2066 C CA . LYS B 1 75 ? 11.945 -12.07 -21.078 1 90.25 75 LYS B CA 1
ATOM 2067 C C . LYS B 1 75 ? 11.656 -13.453 -21.672 1 90.25 75 LYS B C 1
ATOM 2069 O O . LYS B 1 75 ? 10.945 -13.578 -22.672 1 90.25 75 LYS B O 1
ATOM 2074 N N . ASP B 1 76 ? 12.07 -14.5 -21.031 1 92.38 76 ASP B N 1
ATOM 2075 C CA . ASP B 1 76 ? 11.906 -15.859 -21.547 1 92.38 76 ASP B CA 1
ATOM 2076 C C . ASP B 1 76 ? 10.617 -16.484 -21.031 1 92.38 76 ASP B C 1
ATOM 2078 O O . ASP B 1 76 ? 10.422 -17.703 -21.141 1 92.38 76 ASP B O 1
ATOM 2082 N N . VAL B 1 77 ? 9.734 -15.719 -20.562 1 97.44 77 VAL B N 1
ATOM 2083 C CA . VAL B 1 77 ? 8.445 -16.203 -20.078 1 97.44 77 VAL B CA 1
ATOM 2084 C C . VAL B 1 77 ? 7.531 -16.5 -21.266 1 97.44 77 VAL B C 1
ATOM 2086 O O . VAL B 1 77 ? 7.832 -16.125 -22.406 1 97.44 77 VAL B O 1
ATOM 2089 N N . THR B 1 78 ? 6.492 -17.219 -21.031 1 98.38 78 THR B N 1
ATOM 2090 C CA . THR B 1 78 ? 5.562 -17.594 -22.078 1 98.38 78 THR B CA 1
ATOM 2091 C C . THR B 1 78 ? 4.941 -16.344 -22.719 1 98.38 78 THR B C 1
ATOM 2093 O O . THR B 1 78 ? 4.781 -16.281 -23.938 1 98.38 78 THR B O 1
ATOM 2096 N N . THR B 1 79 ? 4.48 -15.414 -21.938 1 98.25 79 THR B N 1
ATOM 2097 C CA . THR B 1 79 ? 3.977 -14.109 -22.359 1 98.25 79 THR B CA 1
ATOM 2098 C C . THR B 1 79 ? 4.684 -12.984 -21.609 1 98.25 79 THR B C 1
ATOM 2100 O O . THR B 1 79 ? 4.691 -12.961 -20.375 1 98.25 79 THR B O 1
ATOM 2103 N N . PHE B 1 80 ? 5.328 -12.141 -22.359 1 97.94 80 PHE B N 1
ATOM 2104 C CA . PHE B 1 80 ? 6.008 -10.992 -21.766 1 97.94 80 PHE B CA 1
ATOM 2105 C C . PHE B 1 80 ? 5.289 -9.695 -22.125 1 97.94 80 PHE B C 1
ATOM 2107 O O . PHE B 1 80 ? 5.07 -9.398 -23.297 1 97.94 80 PHE B O 1
ATOM 2114 N N . ILE B 1 81 ? 4.875 -8.906 -21.156 1 98.25 81 ILE B N 1
ATOM 2115 C CA . ILE B 1 81 ? 4.148 -7.656 -21.359 1 98.25 81 ILE B CA 1
ATOM 2116 C C . ILE B 1 81 ? 4.949 -6.496 -20.781 1 98.25 81 ILE B C 1
ATOM 2118 O O . ILE B 1 81 ? 4.961 -6.285 -19.562 1 98.25 81 ILE B O 1
ATOM 2122 N N . PRO B 1 82 ? 5.602 -5.746 -21.609 1 96.81 82 PRO B N 1
ATOM 2123 C CA . PRO B 1 82 ? 6.273 -4.539 -21.125 1 96.81 82 PRO B CA 1
ATOM 2124 C C . PRO B 1 82 ? 5.297 -3.402 -20.828 1 96.81 82 PRO B C 1
ATOM 2126 O O . PRO B 1 82 ? 4.262 -3.281 -21.484 1 96.81 82 PRO B O 1
ATOM 2129 N N . THR B 1 83 ? 5.555 -2.623 -19.797 1 97.06 83 THR B N 1
ATOM 2130 C CA . THR B 1 83 ? 4.789 -1.419 -19.5 1 97.06 83 THR B CA 1
ATOM 2131 C C . THR B 1 83 ? 5.707 -0.202 -19.406 1 97.06 83 THR B C 1
ATOM 2133 O O . THR B 1 83 ? 6.93 -0.342 -19.344 1 97.06 83 THR B O 1
ATOM 2136 N N . GLU B 1 84 ? 5.078 0.949 -19.359 1 94.38 84 GLU B N 1
ATOM 2137 C CA . GLU B 1 84 ? 5.848 2.188 -19.312 1 94.38 84 GLU B CA 1
ATOM 2138 C C . GLU B 1 84 ? 6.047 2.643 -17.859 1 94.38 84 GLU B C 1
ATOM 2140 O O . GLU B 1 84 ? 7.016 3.34 -17.547 1 94.38 84 GLU B O 1
ATOM 2145 N N . THR B 1 85 ? 5.117 2.324 -16.984 1 94.06 85 THR B N 1
ATOM 2146 C CA . THR B 1 85 ? 5.188 2.795 -15.602 1 94.06 85 THR B CA 1
ATOM 2147 C C . THR B 1 85 ? 4.902 1.658 -14.625 1 94.06 85 THR B C 1
ATOM 2149 O O . THR B 1 85 ? 4.328 0.635 -15.008 1 94.06 85 THR B O 1
ATOM 2152 N N . ILE B 1 86 ? 5.305 1.881 -13.391 1 95.06 86 ILE B N 1
ATOM 2153 C CA . ILE B 1 86 ? 5.031 0.931 -12.32 1 95.06 86 ILE B CA 1
ATOM 2154 C C . ILE B 1 86 ? 3.527 0.848 -12.078 1 95.06 86 ILE B C 1
ATOM 2156 O O . ILE B 1 86 ? 3.006 -0.216 -11.734 1 95.06 86 ILE B O 1
ATOM 2160 N N . ASP B 1 87 ? 2.803 1.971 -12.281 1 95.56 87 ASP B N 1
ATOM 2161 C CA . ASP B 1 87 ? 1.355 2.014 -12.102 1 95.56 87 ASP B CA 1
ATOM 2162 C C . ASP B 1 87 ? 0.648 1.155 -13.148 1 95.56 87 ASP B C 1
ATOM 2164 O O . ASP B 1 87 ? -0.256 0.384 -12.82 1 95.56 87 ASP B O 1
ATOM 2168 N N . GLU B 1 88 ? 1.094 1.293 -14.359 1 95.88 88 GLU B N 1
ATOM 2169 C CA . GLU B 1 88 ? 0.544 0.457 -15.422 1 95.88 88 GLU B CA 1
ATOM 2170 C C . GLU B 1 88 ? 0.787 -1.023 -15.148 1 95.88 88 GLU B C 1
ATOM 2172 O O . GLU B 1 88 ? -0.088 -1.857 -15.383 1 95.88 88 GLU B O 1
ATOM 2177 N N . ARG B 1 89 ? 1.946 -1.336 -14.672 1 97.38 89 ARG B N 1
ATOM 2178 C CA . ARG B 1 89 ? 2.27 -2.709 -14.305 1 97.38 89 ARG B CA 1
ATOM 2179 C C . ARG B 1 89 ? 1.285 -3.248 -13.266 1 97.38 89 ARG B C 1
ATOM 2181 O O . ARG B 1 89 ? 0.746 -4.344 -13.43 1 97.38 89 ARG B O 1
ATOM 2188 N N . LYS B 1 90 ? 1.043 -2.48 -12.25 1 97.81 90 LYS B N 1
ATOM 2189 C CA . LYS B 1 90 ? 0.163 -2.938 -11.18 1 97.81 90 LYS B CA 1
ATOM 2190 C C . LYS B 1 90 ? -1.259 -3.154 -11.688 1 97.81 90 LYS B C 1
ATOM 2192 O O . LYS B 1 90 ? -1.904 -4.145 -11.344 1 97.81 90 LYS B O 1
ATOM 2197 N N . VAL B 1 91 ? -1.732 -2.246 -12.508 1 97.25 91 VAL B N 1
ATOM 2198 C CA . VAL B 1 91 ? -3.082 -2.363 -13.047 1 97.25 91 VAL B CA 1
ATOM 2199 C C . VAL B 1 91 ? -3.209 -3.664 -13.836 1 97.25 91 VAL B C 1
ATOM 2201 O O . VAL B 1 91 ? -4.18 -4.406 -13.672 1 97.25 91 VAL B O 1
ATOM 2204 N N . LEU B 1 92 ? -2.23 -3.965 -14.648 1 98.31 92 LEU B N 1
ATOM 2205 C CA . LEU B 1 92 ? -2.264 -5.184 -15.453 1 98.31 92 LEU B CA 1
ATOM 2206 C C . LEU B 1 92 ? -2.156 -6.422 -14.562 1 98.31 92 LEU B C 1
ATOM 2208 O O . LEU B 1 92 ? -2.789 -7.441 -14.836 1 98.31 92 LEU B O 1
ATOM 2212 N N . LEU B 1 93 ? -1.37 -6.324 -13.516 1 98.75 93 LEU B N 1
ATOM 2213 C CA . LEU B 1 93 ? -1.286 -7.426 -12.562 1 98.75 93 LEU B CA 1
ATOM 2214 C C . LEU B 1 93 ? -2.65 -7.715 -11.945 1 98.75 93 LEU B C 1
ATOM 2216 O O . LEU B 1 93 ? -3.02 -8.875 -11.758 1 98.75 93 LEU B O 1
ATOM 2220 N N . PHE B 1 94 ? -3.391 -6.652 -11.633 1 98.38 94 PHE B N 1
ATOM 2221 C CA . PHE B 1 94 ? -4.715 -6.797 -11.039 1 98.38 94 PHE B CA 1
ATOM 2222 C C . PHE B 1 94 ? -5.688 -7.418 -12.039 1 98.38 94 PHE B C 1
ATOM 2224 O O . PHE B 1 94 ? -6.52 -8.25 -11.664 1 98.38 94 PHE B O 1
ATOM 2231 N N . GLU B 1 95 ? -5.543 -7.102 -13.266 1 97.62 95 GLU B N 1
ATOM 2232 C CA . GLU B 1 95 ? -6.535 -7.438 -14.281 1 97.62 95 GLU B CA 1
ATOM 2233 C C . GLU B 1 95 ? -6.324 -8.852 -14.812 1 97.62 95 GLU B C 1
ATOM 2235 O O . GLU B 1 95 ? -7.285 -9.555 -15.133 1 97.62 95 GLU B O 1
ATOM 2240 N N . LYS B 1 96 ? -5.148 -9.281 -14.891 1 97.81 96 LYS B N 1
ATOM 2241 C CA . LYS B 1 96 ? -4.84 -10.484 -15.656 1 97.81 96 LYS B CA 1
ATOM 2242 C C . LYS B 1 96 ? -5.074 -11.742 -14.828 1 97.81 96 LYS B C 1
ATOM 2244 O O . LYS B 1 96 ? -5.344 -12.812 -15.375 1 97.81 96 LYS B O 1
ATOM 2249 N N . GLY B 1 97 ? -5.012 -11.648 -13.547 1 97.5 97 GLY B N 1
ATOM 2250 C CA . GLY B 1 97 ? -5.18 -12.812 -12.695 1 97.5 97 GLY B CA 1
ATOM 2251 C C . GLY B 1 97 ? -6.617 -13.047 -12.273 1 97.5 97 GLY B C 1
ATOM 2252 O O . GLY B 1 97 ? -7.387 -12.094 -12.117 1 97.5 97 GLY B O 1
ATOM 2253 N N . ASP B 1 98 ? -6.945 -14.32 -12.07 1 97.12 98 ASP B N 1
ATOM 2254 C CA . ASP B 1 98 ? -8.25 -14.703 -11.547 1 97.12 98 ASP B CA 1
ATOM 2255 C C . ASP B 1 98 ? -8.266 -14.656 -10.023 1 97.12 98 ASP B C 1
ATOM 2257 O O . ASP B 1 98 ? -9.32 -14.484 -9.406 1 97.12 98 ASP B O 1
ATOM 2261 N N . ALA B 1 99 ? -7.164 -14.875 -9.438 1 98.12 99 ALA B N 1
ATOM 2262 C CA . ALA B 1 99 ? -6.906 -14.836 -8 1 98.12 99 ALA B CA 1
ATOM 2263 C C . ALA B 1 99 ? -5.508 -14.305 -7.707 1 98.12 99 ALA B C 1
ATOM 2265 O O . ALA B 1 99 ? -4.688 -14.164 -8.617 1 98.12 99 ALA B O 1
ATOM 2266 N N . VAL B 1 100 ? -5.289 -13.969 -6.449 1 98.75 100 VAL B N 1
ATOM 2267 C CA . VAL B 1 100 ? -4.004 -13.383 -6.078 1 98.75 100 VAL B CA 1
ATOM 2268 C C . VAL B 1 100 ? -3.424 -14.133 -4.883 1 98.75 100 VAL B C 1
ATOM 2270 O O . VAL B 1 100 ? -4.145 -14.445 -3.93 1 98.75 100 VAL B O 1
ATOM 2273 N N . LEU B 1 101 ? -2.193 -14.477 -4.984 1 98.94 101 LEU B N 1
ATOM 2274 C CA . LEU B 1 101 ? -1.409 -14.992 -3.867 1 98.94 101 LEU B CA 1
ATOM 2275 C C . LEU B 1 101 ? -0.349 -13.984 -3.438 1 98.94 101 LEU B C 1
ATOM 2277 O O . LEU B 1 101 ? 0.458 -13.531 -4.254 1 98.94 101 LEU B O 1
ATOM 2281 N N . VAL B 1 102 ? -0.373 -13.641 -2.195 1 98.94 102 VAL B N 1
ATOM 2282 C CA . VAL B 1 102 ? 0.668 -12.805 -1.611 1 98.94 102 VAL B CA 1
ATOM 2283 C C . VAL B 1 102 ? 1.697 -13.672 -0.896 1 98.94 102 VAL B C 1
ATOM 2285 O O . VAL B 1 102 ? 1.419 -14.227 0.172 1 98.94 102 VAL B O 1
ATOM 2288 N N . PHE B 1 103 ? 2.809 -13.852 -1.519 1 98.94 103 PHE B N 1
ATOM 2289 C CA . PHE B 1 103 ? 3.961 -14.562 -0.984 1 98.94 103 PHE B CA 1
ATOM 2290 C C . PHE B 1 103 ? 4.867 -13.625 -0.2 1 98.94 103 PHE B C 1
ATOM 2292 O O . PHE B 1 103 ? 4.848 -12.414 -0.418 1 98.94 103 PHE B O 1
ATOM 2299 N N . PRO B 1 104 ? 5.621 -14.102 0.799 1 98.81 104 PRO B N 1
ATOM 2300 C CA . PRO B 1 104 ? 6.523 -13.219 1.538 1 98.81 104 PRO B CA 1
ATOM 2301 C C . PRO B 1 104 ? 7.328 -12.305 0.622 1 98.81 104 PRO B C 1
ATOM 2303 O O . PRO B 1 104 ? 7.836 -12.742 -0.412 1 98.81 104 PRO B O 1
ATOM 2306 N N . GLY B 1 105 ? 7.391 -11.07 0.94 1 98.75 105 GLY B N 1
ATOM 2307 C CA . GLY B 1 105 ? 8.07 -10 0.222 1 98.75 105 GLY B CA 1
ATOM 2308 C C . GLY B 1 105 ? 8.305 -8.766 1.07 1 98.75 105 GLY B C 1
ATOM 2309 O O . GLY B 1 105 ? 8.445 -8.859 2.291 1 98.75 105 GLY B O 1
ATOM 2310 N N . GLY B 1 106 ? 8.523 -7.66 0.441 1 98.62 106 GLY B N 1
ATOM 2311 C CA . GLY B 1 106 ? 8.828 -6.422 1.139 1 98.62 106 GLY B CA 1
ATOM 2312 C C . GLY B 1 106 ? 7.863 -5.301 0.812 1 98.62 106 GLY B C 1
ATOM 2313 O O . GLY B 1 106 ? 6.648 -5.512 0.779 1 98.62 106 GLY B O 1
ATOM 2314 N N . LEU B 1 107 ? 8.391 -4.137 0.564 1 98.44 107 LEU B N 1
ATOM 2315 C CA . LEU B 1 107 ? 7.605 -2.926 0.359 1 98.44 107 LEU B CA 1
ATOM 2316 C C . LEU B 1 107 ? 6.82 -3.004 -0.946 1 98.44 107 LEU B C 1
ATOM 2318 O O . LEU B 1 107 ? 5.66 -2.592 -1.003 1 98.44 107 LEU B O 1
ATOM 2322 N N . GLY B 1 108 ? 7.426 -3.504 -1.97 1 98 108 GLY B N 1
ATOM 2323 C CA . GLY B 1 108 ? 6.719 -3.648 -3.232 1 98 108 GLY B CA 1
ATOM 2324 C C . GLY B 1 108 ? 5.523 -4.574 -3.143 1 98 108 GLY B C 1
ATOM 2325 O O . GLY B 1 108 ? 4.457 -4.277 -3.684 1 98 108 GLY B O 1
ATOM 2326 N N . THR B 1 109 ? 5.688 -5.676 -2.453 1 98.88 109 THR B N 1
ATOM 2327 C CA . THR B 1 109 ? 4.613 -6.641 -2.256 1 98.88 109 THR B CA 1
ATOM 2328 C C . THR B 1 109 ? 3.469 -6.023 -1.456 1 98.88 109 THR B C 1
ATOM 2330 O O . THR B 1 109 ? 2.301 -6.16 -1.824 1 98.88 109 THR B O 1
ATOM 2333 N N . LEU B 1 110 ? 3.832 -5.305 -0.401 1 98.88 110 LEU B N 1
ATOM 2334 C CA . LEU B 1 110 ? 2.824 -4.617 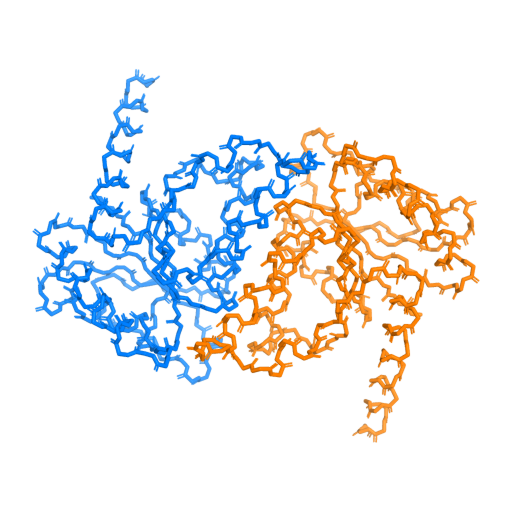0.401 1 98.88 110 LEU B CA 1
ATOM 2335 C C . LEU B 1 110 ? 2.076 -3.584 -0.435 1 98.88 110 LEU B C 1
ATOM 2337 O O . LEU B 1 110 ? 0.857 -3.445 -0.312 1 98.88 110 LEU B O 1
ATOM 2341 N N . GLU B 1 111 ? 2.814 -2.842 -1.223 1 98.69 111 GLU B N 1
ATOM 2342 C CA . GLU B 1 111 ? 2.217 -1.842 -2.102 1 98.69 111 GLU B CA 1
ATOM 2343 C C . GLU B 1 111 ? 1.204 -2.477 -3.051 1 98.69 111 GLU B C 1
ATOM 2345 O O . GLU B 1 111 ? 0.081 -1.986 -3.186 1 98.69 111 GLU B O 1
ATOM 2350 N N . GLU B 1 112 ? 1.557 -3.561 -3.701 1 98.81 112 GLU B N 1
ATOM 2351 C CA . GLU B 1 112 ? 0.683 -4.258 -4.641 1 98.81 112 GLU B CA 1
ATOM 2352 C C . GLU B 1 112 ? -0.585 -4.754 -3.951 1 98.81 112 GLU B C 1
ATOM 2354 O O . GLU B 1 112 ? -1.695 -4.496 -4.422 1 98.81 112 GLU B O 1
ATOM 2359 N N . PHE B 1 113 ? -0.393 -5.367 -2.779 1 98.88 113 PHE B N 1
ATOM 2360 C CA . PHE B 1 113 ? -1.524 -5.91 -2.035 1 98.88 113 PHE B CA 1
ATOM 2361 C C . PHE B 1 113 ? -2.455 -4.793 -1.578 1 98.88 113 PHE B C 1
ATOM 2363 O O . PHE B 1 113 ? -3.67 -4.871 -1.774 1 98.88 113 PHE B O 1
ATOM 2370 N N . SER B 1 114 ? -1.89 -3.779 -0.96 1 98.75 114 SER B N 1
ATOM 2371 C CA . SER B 1 114 ? -2.701 -2.709 -0.389 1 98.75 114 SER B CA 1
ATOM 2372 C C . SER B 1 114 ? -3.496 -1.981 -1.469 1 98.75 114 SER B C 1
ATOM 2374 O O . SER B 1 114 ? -4.668 -1.653 -1.27 1 98.75 114 SER B O 1
ATOM 2376 N N . GLN B 1 115 ? -2.859 -1.759 -2.602 1 98.62 115 GLN B N 1
ATOM 2377 C CA . GLN B 1 115 ? -3.572 -1.089 -3.686 1 98.62 115 GLN B CA 1
ATOM 2378 C C . GLN B 1 115 ? -4.703 -1.962 -4.223 1 98.62 115 GLN B C 1
ATOM 2380 O O . GLN B 1 115 ? -5.812 -1.478 -4.457 1 98.62 115 GLN B O 1
ATOM 2385 N N . LEU B 1 116 ? -4.422 -3.209 -4.41 1 98.62 116 LEU B N 1
ATOM 2386 C CA . LEU B 1 116 ? -5.445 -4.113 -4.918 1 98.62 116 LEU B CA 1
ATOM 2387 C C . LEU B 1 116 ? -6.672 -4.113 -4.008 1 98.62 116 LEU B C 1
ATOM 2389 O O . LEU B 1 116 ? -7.793 -3.904 -4.473 1 98.62 116 LEU B O 1
ATOM 2393 N N . LEU B 1 117 ? -6.426 -4.344 -2.729 1 98.44 117 LEU B N 1
ATOM 2394 C CA . LEU B 1 117 ? -7.547 -4.438 -1.802 1 98.44 117 LEU B CA 1
ATOM 2395 C C . LEU B 1 117 ? -8.289 -3.109 -1.704 1 98.44 117 LEU B C 1
ATOM 2397 O O . LEU B 1 117 ? -9.516 -3.082 -1.637 1 98.44 117 LEU B O 1
ATOM 2401 N N . SER B 1 118 ? -7.531 -2.01 -1.697 1 97.56 118 SER B N 1
ATOM 2402 C CA . SER B 1 118 ? -8.141 -0.685 -1.688 1 97.56 118 SER B CA 1
ATOM 2403 C C . SER B 1 118 ? -9.008 -0.466 -2.924 1 97.56 118 SER B C 1
ATOM 2405 O O . SER B 1 118 ? -10.133 0.024 -2.82 1 97.56 118 SER B O 1
ATOM 2407 N N . TRP B 1 119 ? -8.5 -0.835 -4.074 1 97.25 119 TRP B N 1
ATOM 2408 C CA . TRP B 1 119 ? -9.211 -0.622 -5.332 1 97.25 119 TRP B CA 1
ATOM 2409 C C . TRP B 1 119 ? -10.453 -1.502 -5.414 1 97.25 119 TRP B C 1
ATOM 2411 O O . TRP B 1 119 ? -11.477 -1.095 -5.973 1 97.25 119 TRP B O 1
ATOM 2421 N N . ILE B 1 120 ? -10.375 -2.697 -4.91 1 96.81 120 ILE B N 1
ATOM 2422 C CA . ILE B 1 120 ? -11.562 -3.543 -4.809 1 96.81 120 ILE B CA 1
ATOM 2423 C C . ILE B 1 120 ? -12.602 -2.865 -3.922 1 96.81 120 ILE B C 1
ATOM 2425 O O . ILE B 1 120 ? -13.773 -2.775 -4.289 1 96.81 120 ILE B O 1
ATOM 2429 N N . ALA B 1 121 ? -12.18 -2.332 -2.801 1 95.94 121 ALA B N 1
ATOM 2430 C CA . ALA B 1 121 ? -13.078 -1.747 -1.807 1 95.94 121 ALA B CA 1
ATOM 2431 C C . ALA B 1 121 ? -13.812 -0.537 -2.375 1 95.94 121 ALA B C 1
ATOM 2433 O O . ALA B 1 121 ? -14.953 -0.261 -1.995 1 95.94 121 ALA B O 1
ATOM 2434 N N . ILE B 1 122 ? -13.18 0.15 -3.311 1 92.94 122 ILE B N 1
ATOM 2435 C CA . ILE B 1 122 ? -13.812 1.361 -3.816 1 92.94 122 ILE B CA 1
ATOM 2436 C C . ILE B 1 122 ? -14.422 1.088 -5.188 1 92.94 122 ILE B C 1
ATOM 2438 O O . ILE B 1 122 ? -14.898 2.008 -5.859 1 92.94 122 ILE B O 1
ATOM 2442 N N . GLY B 1 123 ? -14.281 -0.154 -5.684 1 93.31 123 GLY B N 1
ATOM 2443 C CA . GLY B 1 123 ? -14.984 -0.582 -6.879 1 93.31 123 GLY B CA 1
ATOM 2444 C C . GLY B 1 123 ? -14.203 -0.341 -8.156 1 93.31 123 GLY B C 1
ATOM 2445 O O . GLY B 1 123 ? -14.766 -0.399 -9.25 1 93.31 123 GLY B O 1
ATOM 2446 N N . LEU B 1 124 ? -12.922 -0.049 -8.07 1 94.06 124 LEU B N 1
ATOM 2447 C CA . LEU B 1 124 ? -12.102 0.2 -9.25 1 94.06 124 LEU B CA 1
ATOM 2448 C C . LEU B 1 124 ? -11.633 -1.11 -9.875 1 94.06 124 LEU B C 1
ATOM 2450 O O . LEU B 1 124 ? -11.289 -1.154 -11.062 1 94.06 124 LEU B O 1
ATOM 2454 N N . THR B 1 125 ? -11.516 -2.096 -9.016 1 95.38 125 THR B N 1
ATOM 2455 C CA . THR B 1 125 ? -11.117 -3.438 -9.438 1 95.38 125 THR B CA 1
ATOM 2456 C C . THR B 1 125 ? -12.156 -4.469 -9 1 95.38 125 THR B C 1
ATOM 2458 O O . THR B 1 125 ? -12.656 -4.414 -7.875 1 95.38 125 THR B O 1
ATOM 2461 N N . PRO B 1 126 ? -12.508 -5.363 -9.93 1 94.56 126 PRO B N 1
ATOM 2462 C CA . PRO B 1 126 ? -13.445 -6.406 -9.516 1 94.56 126 PRO B CA 1
ATOM 2463 C C . PRO B 1 126 ? -12.93 -7.242 -8.352 1 94.56 126 PRO B C 1
ATOM 2465 O O . PRO B 1 126 ? -11.719 -7.402 -8.195 1 94.56 126 PRO B O 1
ATOM 2468 N N . ASP B 1 127 ? -13.898 -7.781 -7.691 1 94.25 127 ASP B N 1
ATOM 2469 C CA . ASP B 1 127 ? -13.562 -8.672 -6.586 1 94.25 127 ASP B CA 1
ATOM 2470 C C . ASP B 1 127 ? -12.805 -9.898 -7.078 1 94.25 127 ASP B C 1
ATOM 2472 O O . ASP B 1 127 ? -13.094 -10.422 -8.156 1 94.25 127 ASP B O 1
ATOM 2476 N N . LYS B 1 128 ? -11.883 -10.312 -6.367 1 95 128 LYS B N 1
ATOM 2477 C CA . LYS B 1 128 ? -11.18 -11.562 -6.625 1 95 128 LYS B CA 1
ATOM 2478 C C . LYS B 1 128 ? -10.617 -12.156 -5.332 1 95 128 LYS B C 1
ATOM 2480 O O . LYS B 1 128 ? -10.32 -11.422 -4.391 1 95 128 LYS B O 1
ATOM 2485 N N . PRO B 1 129 ? -10.438 -13.445 -5.293 1 96.75 129 PRO B N 1
ATOM 2486 C CA . PRO B 1 129 ? -9.875 -14.07 -4.094 1 96.75 129 PRO B CA 1
ATOM 2487 C C . PRO B 1 129 ? -8.414 -13.688 -3.861 1 96.75 129 PRO B C 1
ATOM 2489 O O . PRO B 1 129 ? -7.625 -13.656 -4.809 1 96.75 129 PRO B O 1
ATOM 2492 N N . ILE B 1 130 ? -8.164 -13.398 -2.625 1 98.69 130 ILE B N 1
ATOM 2493 C CA . ILE B 1 130 ? -6.805 -13.047 -2.232 1 98.69 130 ILE B CA 1
ATOM 2494 C C . ILE B 1 130 ? -6.336 -13.969 -1.111 1 98.69 130 ILE B C 1
ATOM 2496 O O . ILE B 1 130 ? -7 -14.094 -0.08 1 98.69 130 ILE B O 1
ATOM 2500 N N . GLY B 1 131 ? -5.273 -14.68 -1.334 1 98.88 131 GLY B N 1
ATOM 2501 C CA . GLY B 1 131 ? -4.629 -15.492 -0.319 1 98.88 131 GLY B CA 1
ATOM 2502 C C . GLY B 1 131 ? -3.297 -14.93 0.143 1 98.88 131 GLY B C 1
ATOM 2503 O O . GLY B 1 131 ? -2.492 -14.477 -0.674 1 98.88 131 GLY B O 1
ATOM 2504 N N . ILE B 1 132 ? -3.072 -14.883 1.404 1 98.88 132 ILE B N 1
ATOM 2505 C CA . ILE B 1 132 ? -1.822 -14.43 2.002 1 98.88 132 ILE B CA 1
ATOM 2506 C C . ILE B 1 132 ? -1.116 -15.594 2.68 1 98.88 132 ILE B C 1
ATOM 2508 O O . ILE B 1 132 ? -1.66 -16.203 3.602 1 98.88 132 ILE B O 1
ATOM 2512 N N . LEU B 1 133 ? 0.043 -15.867 2.166 1 98.88 133 LEU B N 1
ATOM 2513 C CA . LEU B 1 133 ? 0.839 -16.953 2.723 1 98.88 133 LEU B CA 1
ATOM 2514 C C . LEU B 1 133 ? 1.581 -16.5 3.975 1 98.88 133 LEU B C 1
ATOM 2516 O O . LEU B 1 133 ? 2.65 -15.891 3.883 1 98.88 133 LEU B O 1
ATOM 2520 N N . ASN B 1 134 ? 1.071 -16.844 5.113 1 98.56 134 ASN B N 1
ATOM 2521 C CA . ASN B 1 134 ? 1.57 -16.391 6.414 1 98.56 134 ASN B CA 1
ATOM 2522 C C . ASN B 1 134 ? 2.432 -17.469 7.074 1 98.56 134 ASN B C 1
ATOM 2524 O O . ASN B 1 134 ? 2.17 -17.875 8.211 1 98.56 134 ASN B O 1
ATOM 2528 N N . ILE B 1 135 ? 3.443 -17.812 6.348 1 97.62 135 ILE B N 1
ATOM 2529 C CA . ILE B 1 135 ? 4.336 -18.844 6.855 1 97.62 135 ILE B CA 1
ATOM 2530 C C . ILE B 1 135 ? 5.18 -18.297 7.996 1 97.62 135 ILE B C 1
ATOM 2532 O O . ILE B 1 135 ? 5.781 -17.219 7.867 1 97.62 135 ILE B O 1
ATOM 2536 N N . GLY B 1 136 ? 5.227 -19.031 9.156 1 96.12 136 GLY B N 1
ATOM 2537 C CA . GLY B 1 136 ? 6.02 -18.609 10.297 1 96.12 136 GLY B CA 1
ATOM 2538 C C . GLY B 1 136 ? 5.531 -17.297 10.898 1 96.12 136 GLY B C 1
ATOM 2539 O O . GLY B 1 136 ? 6.305 -16.578 11.531 1 96.12 136 GLY B O 1
ATOM 2540 N N . GLY B 1 137 ? 4.379 -16.938 10.609 1 98 137 GLY B N 1
ATOM 2541 C CA . GLY B 1 137 ? 3.838 -15.688 11.125 1 98 137 GLY B CA 1
ATOM 2542 C C . GLY B 1 137 ? 4.332 -14.461 10.375 1 98 137 GLY B C 1
ATOM 2543 O O . GLY B 1 137 ? 4.289 -13.344 10.898 1 98 137 GLY B O 1
ATOM 2544 N N . TYR B 1 138 ? 4.805 -14.617 9.164 1 98.75 138 TYR B N 1
ATOM 2545 C CA . TYR B 1 138 ? 5.418 -13.555 8.383 1 98.75 138 TYR B CA 1
ATOM 2546 C C . TYR B 1 138 ? 4.48 -12.352 8.266 1 98.75 138 TYR B C 1
ATOM 2548 O O . TYR B 1 138 ? 4.922 -11.203 8.328 1 98.75 138 TYR B O 1
ATOM 2556 N N . TYR B 1 139 ? 3.184 -12.625 8.102 1 98.88 139 TYR B N 1
ATOM 2557 C CA . TYR B 1 139 ? 2.211 -11.562 7.863 1 98.88 139 TYR B CA 1
ATOM 2558 C C . TYR B 1 139 ? 1.29 -11.383 9.062 1 98.88 139 TYR B C 1
ATOM 2560 O O . TYR B 1 139 ? 0.182 -10.859 8.938 1 98.88 139 TYR B O 1
ATOM 2568 N N . SER B 1 140 ? 1.726 -11.867 10.258 1 98.69 140 SER B N 1
ATOM 2569 C CA . SER B 1 140 ? 0.917 -11.68 11.453 1 98.69 140 SER B CA 1
ATOM 2570 C C . SER B 1 140 ? 0.667 -10.203 11.734 1 98.69 140 SER B C 1
ATOM 2572 O O . SER B 1 140 ? -0.42 -9.828 12.172 1 98.69 140 SER B O 1
ATOM 2574 N N . GLY B 1 141 ? 1.705 -9.367 11.531 1 98.81 141 GLY B N 1
ATOM 2575 C CA . GLY B 1 141 ? 1.527 -7.926 11.664 1 98.81 141 GLY B CA 1
ATOM 2576 C C . GLY B 1 141 ? 0.49 -7.359 10.719 1 98.81 141 GLY B C 1
ATOM 2577 O O . GLY B 1 141 ? -0.321 -6.52 11.102 1 98.81 141 GLY B O 1
ATOM 2578 N N . LEU B 1 142 ? 0.455 -7.805 9.461 1 98.88 142 LEU B N 1
ATOM 2579 C CA . LEU B 1 142 ? -0.53 -7.363 8.477 1 98.88 142 LEU B CA 1
ATOM 2580 C C . LEU B 1 142 ? -1.938 -7.777 8.898 1 98.88 142 LEU B C 1
ATOM 2582 O O . LEU B 1 142 ? -2.879 -6.988 8.789 1 98.88 142 LEU B O 1
ATOM 2586 N N . GLN B 1 143 ? -2.051 -9.023 9.297 1 98.75 143 GLN B N 1
ATOM 2587 C CA . GLN B 1 143 ? -3.35 -9.516 9.75 1 98.75 143 GLN B CA 1
ATOM 2588 C C . GLN B 1 143 ? -3.883 -8.664 10.906 1 98.75 143 GLN B C 1
ATOM 2590 O O . GLN B 1 143 ? -5.051 -8.266 10.898 1 98.75 143 GLN B O 1
ATOM 2595 N N . GLN B 1 144 ? -3.02 -8.398 11.859 1 98.75 144 GLN B N 1
ATOM 2596 C CA . GLN B 1 144 ? -3.396 -7.559 12.984 1 98.75 144 GLN B CA 1
ATOM 2597 C C . GLN B 1 144 ? -3.824 -6.172 12.523 1 98.75 144 GLN B C 1
ATOM 2599 O O . GLN B 1 144 ? -4.789 -5.605 13.039 1 98.75 144 GLN B O 1
ATOM 2604 N N . LEU B 1 145 ? -3.121 -5.625 11.594 1 98.88 145 LEU B N 1
ATOM 2605 C CA . LEU B 1 145 ? -3.42 -4.293 11.078 1 98.88 145 LEU B CA 1
ATOM 2606 C C . LEU B 1 145 ? -4.805 -4.254 10.445 1 98.88 145 LEU B C 1
ATOM 2608 O O . LEU B 1 145 ? -5.609 -3.371 10.75 1 98.88 145 LEU B O 1
ATOM 2612 N N . LEU B 1 146 ? -5.102 -5.211 9.57 1 98.81 146 LEU B N 1
ATOM 2613 C CA . LEU B 1 146 ? -6.398 -5.262 8.898 1 98.81 146 LEU B CA 1
ATOM 2614 C C . LEU B 1 146 ? -7.523 -5.457 9.914 1 98.81 146 LEU B C 1
ATOM 2616 O O . LEU B 1 146 ? -8.594 -4.863 9.781 1 98.81 146 LEU B O 1
ATOM 2620 N N . GLU B 1 147 ? -7.277 -6.309 10.906 1 98.75 147 GLU B N 1
ATOM 2621 C CA . GLU B 1 147 ? -8.25 -6.492 11.977 1 98.75 147 GLU B CA 1
ATOM 2622 C C . GLU B 1 147 ? -8.523 -5.18 12.703 1 98.75 147 GLU B C 1
ATOM 2624 O O . GLU B 1 147 ? -9.664 -4.879 13.055 1 98.75 147 GLU B O 1
ATOM 2629 N N . THR B 1 148 ? -7.469 -4.43 12.945 1 98.81 148 THR B N 1
ATOM 2630 C CA . THR B 1 148 ? -7.609 -3.133 13.602 1 98.81 148 THR B CA 1
ATOM 2631 C C . THR B 1 148 ? -8.438 -2.18 12.742 1 98.81 148 THR B C 1
ATOM 2633 O O . THR B 1 148 ? -9.305 -1.472 13.258 1 98.81 148 THR B O 1
ATOM 2636 N N . PHE B 1 149 ? -8.156 -2.135 11.375 1 98.81 149 PHE B N 1
ATOM 2637 C CA . PHE B 1 149 ? -8.953 -1.299 10.484 1 98.81 149 PHE B CA 1
ATOM 2638 C C . PHE B 1 149 ? -10.438 -1.574 10.664 1 98.81 149 PHE B C 1
ATOM 2640 O O . PHE B 1 149 ? -11.234 -0.643 10.789 1 98.81 149 PHE B O 1
ATOM 2647 N N . ALA B 1 150 ? -10.797 -2.891 10.656 1 98.62 150 ALA B N 1
ATOM 2648 C CA . ALA B 1 150 ? -12.195 -3.301 10.75 1 98.62 150 ALA B CA 1
ATOM 2649 C C . ALA B 1 150 ? -12.766 -2.988 12.133 1 98.62 150 ALA B C 1
ATOM 2651 O O . ALA B 1 150 ? -13.852 -2.414 12.242 1 98.62 150 ALA B O 1
ATOM 2652 N N . LYS B 1 151 ? -12.016 -3.348 13.148 1 98.44 151 LYS B N 1
ATOM 2653 C CA . LYS B 1 151 ? -12.461 -3.172 14.531 1 98.44 151 LYS B CA 1
ATOM 2654 C C . LYS B 1 151 ? -12.727 -1.701 14.844 1 98.44 151 LYS B C 1
ATOM 2656 O O . LYS B 1 151 ? -13.672 -1.371 15.555 1 98.44 151 LYS B O 1
ATOM 2661 N N . GLU B 1 152 ? -11.852 -0.815 14.328 1 98.62 152 GLU B N 1
ATOM 2662 C CA . GLU B 1 152 ? -11.93 0.609 14.641 1 98.62 152 GLU B CA 1
ATOM 2663 C C . GLU B 1 152 ? -12.812 1.346 13.641 1 98.62 152 GLU B C 1
ATOM 2665 O O . GLU B 1 152 ? -12.906 2.574 13.672 1 98.62 152 GLU B O 1
ATOM 2670 N N . ASP B 1 153 ? -13.445 0.605 12.672 1 98.5 153 ASP B N 1
ATOM 2671 C CA . ASP B 1 153 ? -14.469 1.08 11.742 1 98.5 153 ASP B CA 1
ATOM 2672 C C . ASP B 1 153 ? -13.875 1.996 10.68 1 98.5 153 ASP B C 1
ATOM 2674 O O . ASP B 1 153 ? -14.516 2.955 10.25 1 98.5 153 ASP B O 1
ATOM 2678 N N . PHE B 1 154 ? -12.641 1.731 10.312 1 98.56 154 PHE B N 1
ATOM 2679 C CA . PHE B 1 154 ? -12.023 2.418 9.18 1 98.56 154 PHE B CA 1
ATOM 2680 C C . PHE B 1 154 ? -12.078 1.553 7.93 1 98.56 154 PHE B C 1
ATOM 2682 O O . PHE B 1 154 ? -11.68 1.992 6.848 1 98.56 154 PHE B O 1
ATOM 2689 N N . MET B 1 155 ? -12.57 0.371 8 1 98.06 155 MET B N 1
ATOM 2690 C CA . MET B 1 155 ? -12.742 -0.574 6.898 1 98.06 155 MET B CA 1
ATOM 2691 C C . MET B 1 155 ? -13.914 -1.512 7.164 1 98.06 155 MET B C 1
ATOM 2693 O O . MET B 1 155 ? -14.117 -1.957 8.297 1 98.06 155 MET B O 1
ATOM 2697 N N . ASP B 1 156 ? -14.688 -1.799 6.125 1 97.81 156 ASP B N 1
ATOM 2698 C CA . ASP B 1 156 ? -15.711 -2.826 6.281 1 97.81 156 ASP B CA 1
ATOM 2699 C C . ASP B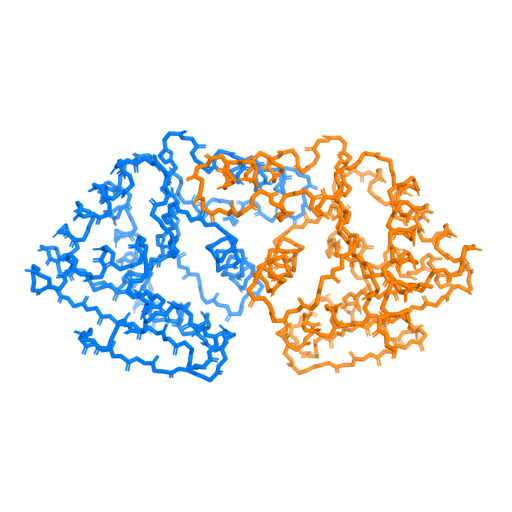 1 156 ? -15.078 -4.191 6.551 1 97.81 156 ASP B C 1
ATOM 2701 O O . ASP B 1 156 ? -14.133 -4.59 5.867 1 97.81 156 ASP B O 1
ATOM 2705 N N . LYS B 1 157 ? -15.664 -4.879 7.477 1 97.62 157 LYS B N 1
ATOM 2706 C CA . LYS B 1 157 ? -15.164 -6.195 7.863 1 97.62 157 LYS B CA 1
ATOM 2707 C C . LYS B 1 157 ? -15.164 -7.152 6.676 1 97.62 157 LYS B C 1
ATOM 2709 O O . LYS B 1 157 ? -14.328 -8.062 6.602 1 97.62 157 LYS B O 1
ATOM 2714 N N . LYS B 1 158 ? -16.016 -6.941 5.738 1 96.62 158 LYS B N 1
ATOM 2715 C CA . LYS B 1 158 ? -16.156 -7.852 4.602 1 96.62 158 LYS B CA 1
ATOM 2716 C C . LYS B 1 158 ? -14.859 -7.918 3.793 1 96.62 158 LYS B C 1
ATOM 2718 O O . LYS B 1 158 ? -14.562 -8.938 3.176 1 96.62 158 LYS B O 1
ATOM 2723 N N . TRP B 1 159 ? -14.102 -6.781 3.771 1 96.56 159 TRP B N 1
ATOM 2724 C CA . TRP B 1 159 ? -12.852 -6.785 3.023 1 96.56 159 TRP B CA 1
ATOM 2725 C C . TRP B 1 159 ? -11.812 -7.668 3.707 1 96.56 159 TRP B C 1
ATOM 2727 O O . TRP B 1 159 ? -11 -8.312 3.037 1 96.56 159 TRP B O 1
ATOM 2737 N N . LEU B 1 160 ? -11.82 -7.695 5.062 1 95.75 160 LEU B N 1
ATOM 2738 C CA . LEU B 1 160 ? -10.969 -8.617 5.809 1 95.75 160 LEU B CA 1
ATOM 2739 C C . LEU B 1 160 ? -11.359 -10.062 5.523 1 95.75 160 LEU B C 1
ATOM 2741 O O . LEU B 1 160 ? -10.492 -10.93 5.363 1 95.75 160 LEU B O 1
ATOM 2745 N N . ASP B 1 161 ? -12.633 -10.289 5.41 1 93.38 161 ASP B N 1
ATOM 2746 C CA . ASP B 1 161 ? -13.148 -11.641 5.211 1 93.38 161 ASP B CA 1
ATOM 2747 C C . ASP B 1 161 ? -12.789 -12.164 3.822 1 93.38 161 ASP B C 1
ATOM 2749 O O . ASP B 1 161 ? -12.812 -13.375 3.586 1 93.38 161 ASP B O 1
ATOM 2753 N N . GLN B 1 162 ? -12.477 -11.32 2.893 1 91.5 162 GLN B N 1
ATOM 2754 C CA . GLN B 1 162 ? -12.148 -11.68 1.517 1 91.5 162 GLN B CA 1
ATOM 2755 C C . GLN B 1 162 ? -10.703 -12.156 1.403 1 91.5 162 GLN B C 1
ATOM 2757 O O . GLN B 1 162 ? -10.312 -12.75 0.396 1 91.5 162 GLN B O 1
ATOM 2762 N N . VAL B 1 163 ? -9.93 -11.898 2.426 1 97.75 163 VAL B N 1
ATOM 2763 C CA . VAL B 1 163 ? -8.516 -12.25 2.43 1 97.75 163 VAL B CA 1
ATOM 2764 C C . VAL B 1 163 ? -8.312 -13.539 3.221 1 97.75 163 VAL B C 1
ATOM 2766 O O . VAL B 1 163 ? -8.688 -13.625 4.391 1 97.75 163 VAL B O 1
ATOM 2769 N N . ILE B 1 164 ? -7.73 -14.547 2.623 1 97.94 164 ILE B N 1
ATOM 2770 C CA . ILE B 1 164 ? -7.488 -15.836 3.27 1 97.94 164 ILE B CA 1
ATOM 2771 C C . ILE B 1 164 ? -6.039 -15.914 3.736 1 97.94 164 ILE B C 1
ATOM 2773 O O . ILE B 1 164 ? -5.117 -15.945 2.918 1 97.94 164 ILE B O 1
ATOM 2777 N N . PHE B 1 165 ? -5.852 -15.969 5.039 1 98.44 165 PHE B N 1
ATOM 2778 C CA . PHE B 1 165 ? -4.527 -16.188 5.602 1 98.44 165 PHE B CA 1
ATOM 2779 C C . PHE B 1 165 ? -4.277 -17.672 5.848 1 98.44 165 PHE B C 1
ATOM 2781 O O . PHE B 1 165 ? -5.141 -18.359 6.391 1 98.44 165 PHE B O 1
ATOM 2788 N N . SER B 1 166 ? -3.168 -18.172 5.402 1 98.25 166 SER B N 1
ATOM 2789 C CA . SER B 1 166 ? -2.832 -19.562 5.605 1 98.25 166 SER B CA 1
ATOM 2790 C C . SER B 1 166 ? -1.323 -19.766 5.68 1 98.25 166 SER B C 1
ATOM 2792 O O . SER B 1 166 ? -0.557 -18.969 5.133 1 98.25 166 SER B O 1
ATOM 2794 N N . ASN B 1 167 ? -0.848 -20.812 6.395 1 97.94 167 ASN B N 1
ATOM 2795 C CA . ASN B 1 167 ? 0.567 -21.156 6.434 1 97.94 167 ASN B CA 1
ATOM 2796 C C . ASN B 1 167 ? 0.86 -22.391 5.586 1 97.94 167 ASN B C 1
ATOM 2798 O O . ASN B 1 167 ? 1.969 -22.938 5.629 1 97.94 167 ASN B O 1
ATOM 2802 N N . ASN B 1 168 ? -0.149 -22.812 4.836 1 97.75 168 ASN B N 1
ATOM 2803 C CA . ASN B 1 168 ? -0.022 -23.953 3.934 1 97.75 168 ASN B CA 1
ATOM 2804 C C . ASN B 1 168 ? -0.126 -23.516 2.473 1 97.75 168 ASN B C 1
ATOM 2806 O O . ASN B 1 168 ? -1.224 -23.266 1.973 1 97.75 168 ASN B O 1
ATOM 2810 N N . PRO B 1 169 ? 0.98 -23.531 1.797 1 97.81 169 PRO B N 1
ATOM 2811 C CA . PRO B 1 169 ? 1.008 -22.938 0.457 1 97.81 169 PRO B CA 1
ATOM 2812 C C . PRO B 1 169 ? 0.097 -23.672 -0.528 1 97.81 169 PRO B C 1
ATOM 2814 O O . PRO B 1 169 ? -0.707 -23.047 -1.218 1 97.81 169 PRO B O 1
ATOM 2817 N N . LEU B 1 170 ? 0.173 -25.016 -0.633 1 97.56 170 LEU B N 1
ATOM 2818 C CA . LEU B 1 170 ? -0.585 -25.766 -1.627 1 97.56 170 LEU B CA 1
ATOM 2819 C C . LEU B 1 170 ? -2.078 -25.719 -1.319 1 97.56 170 LEU B C 1
ATOM 2821 O O . LEU B 1 170 ? -2.898 -25.547 -2.225 1 97.56 170 LEU B O 1
ATOM 2825 N N . GLU B 1 171 ? -2.438 -25.828 -0.039 1 97.62 171 GLU B N 1
ATOM 2826 C CA . GLU B 1 171 ? -3.838 -25.719 0.36 1 97.62 171 GLU B CA 1
ATOM 2827 C C . GLU B 1 171 ? -4.395 -24.328 0.042 1 97.62 171 GLU B C 1
ATOM 2829 O O . GLU B 1 171 ? -5.547 -24.203 -0.373 1 97.62 171 GLU B O 1
ATOM 2834 N N . LEU B 1 172 ? -3.602 -23.344 0.274 1 98.31 172 LEU B N 1
ATOM 2835 C CA . LEU B 1 172 ? -4.027 -21.969 -0.005 1 98.31 172 LEU B CA 1
ATOM 2836 C C . LEU B 1 172 ? -4.332 -21.781 -1.489 1 98.31 172 LEU B C 1
ATOM 2838 O O . LEU B 1 172 ? -5.367 -21.234 -1.852 1 98.31 172 LEU B O 1
ATOM 2842 N N . VAL B 1 173 ? -3.475 -22.25 -2.375 1 98.25 173 VAL B N 1
ATOM 2843 C CA . VAL B 1 173 ? -3.664 -22.125 -3.816 1 98.25 173 VAL B CA 1
ATOM 2844 C C . VAL B 1 173 ? -4.91 -22.891 -4.242 1 98.25 173 VAL B C 1
ATOM 2846 O O . VAL B 1 173 ? -5.688 -22.422 -5.074 1 98.25 173 VAL B O 1
ATOM 2849 N N . ASN B 1 174 ? -5.105 -24.062 -3.658 1 97.25 174 ASN B N 1
ATOM 2850 C CA . ASN B 1 174 ? -6.297 -24.844 -3.961 1 97.25 174 ASN B CA 1
ATOM 2851 C C . ASN B 1 174 ? -7.57 -24.109 -3.553 1 97.25 174 ASN B C 1
ATOM 2853 O O . ASN B 1 174 ? -8.57 -24.141 -4.273 1 97.25 174 ASN B O 1
ATOM 2857 N N . GLU B 1 175 ? -7.531 -23.531 -2.396 1 97.12 175 GLU B N 1
ATOM 2858 C CA . GLU B 1 175 ? -8.68 -22.75 -1.934 1 97.12 175 GLU B CA 1
ATOM 2859 C C . GLU B 1 175 ? -8.961 -21.578 -2.867 1 97.12 175 GLU B C 1
ATOM 2861 O O . GLU B 1 175 ? -10.117 -21.297 -3.197 1 97.12 175 GLU B O 1
ATOM 2866 N N . LEU B 1 176 ? -7.906 -20.859 -3.266 1 97.75 176 LEU B N 1
ATOM 2867 C CA . LEU B 1 176 ? -8.055 -19.734 -4.195 1 97.75 176 LEU B CA 1
ATOM 2868 C C . LEU B 1 176 ? -8.672 -20.203 -5.512 1 97.75 176 LEU B C 1
ATOM 2870 O O . LEU B 1 176 ? -9.539 -19.547 -6.066 1 97.75 176 LEU B O 1
ATOM 2874 N N . ARG B 1 177 ? -8.219 -21.312 -6.004 1 95.75 177 ARG B N 1
ATOM 2875 C CA . ARG B 1 177 ? -8.727 -21.891 -7.246 1 95.75 177 ARG B CA 1
ATOM 2876 C C .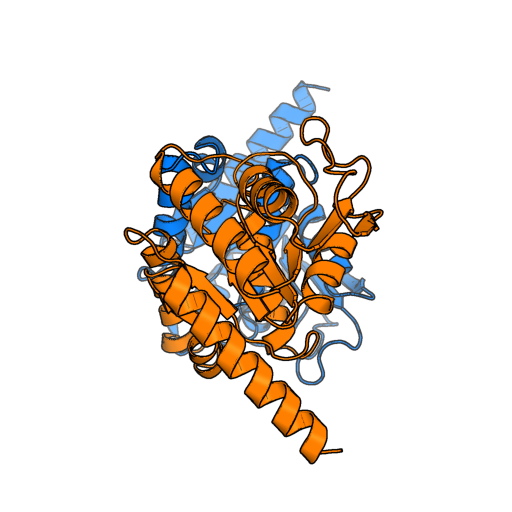 ARG B 1 177 ? -10.211 -22.219 -7.129 1 95.75 177 ARG B C 1
ATOM 2878 O O . ARG B 1 177 ? -10.992 -21.906 -8.031 1 95.75 177 ARG B O 1
ATOM 2885 N N . ALA B 1 178 ? -10.609 -22.812 -6 1 94.88 178 ALA B N 1
ATOM 2886 C CA . ALA B 1 178 ? -12 -23.188 -5.773 1 94.88 178 ALA B CA 1
ATOM 2887 C C . ALA B 1 178 ? -12.914 -21.953 -5.758 1 94.88 178 ALA B C 1
ATOM 2889 O O . ALA B 1 178 ? -13.992 -21.969 -6.352 1 94.88 178 ALA B O 1
ATOM 2890 N N . VAL B 1 179 ? -12.445 -20.906 -5.105 1 92.88 179 VAL B N 1
ATOM 2891 C CA . VAL B 1 179 ? -13.234 -19.688 -5.012 1 92.88 179 VAL B CA 1
ATOM 2892 C C . VAL B 1 179 ? -13.336 -19.031 -6.391 1 92.88 179 VAL B C 1
ATOM 2894 O O . VAL B 1 179 ? -14.398 -18.531 -6.762 1 92.88 179 VAL B O 1
ATOM 2897 N N . SER B 1 180 ? -12.234 -19.031 -7.062 1 91.38 180 SER B N 1
ATOM 2898 C CA . SER B 1 180 ? -12.211 -18.438 -8.391 1 91.38 180 SER B CA 1
ATOM 2899 C C . SER B 1 180 ? -13.195 -19.125 -9.328 1 91.38 180 SER B C 1
ATOM 2901 O O . SER B 1 180 ? -13.891 -18.453 -10.109 1 91.38 180 SER B O 1
ATOM 2903 N N . ILE B 1 181 ? -13.281 -20.422 -9.305 1 88.12 181 ILE B N 1
ATOM 2904 C CA . ILE B 1 181 ? -14.18 -21.203 -10.148 1 88.12 181 ILE B CA 1
ATOM 2905 C C . ILE B 1 181 ? -15.633 -20.875 -9.781 1 88.12 181 ILE B C 1
ATOM 2907 O O . ILE B 1 181 ? -16.469 -20.688 -10.664 1 88.12 181 ILE B O 1
ATOM 2911 N N . LYS B 1 182 ? -15.852 -20.781 -8.516 1 87.31 182 LYS B N 1
ATOM 2912 C CA . LYS B 1 182 ? -17.203 -20.469 -8.047 1 87.31 182 LYS B CA 1
ATOM 2913 C C . LYS B 1 182 ? -17.641 -19.094 -8.539 1 87.31 182 LYS B C 1
ATOM 2915 O O . LYS B 1 182 ? -18.781 -18.922 -8.969 1 87.31 182 LYS B O 1
ATOM 2920 N N . ASN B 1 183 ? -16.719 -18.141 -8.438 1 85.94 183 ASN B N 1
ATOM 2921 C CA . ASN B 1 183 ? -17.016 -16.781 -8.883 1 85.94 183 ASN B CA 1
ATOM 2922 C C . ASN B 1 183 ? -17.297 -16.734 -10.383 1 85.94 183 ASN B C 1
ATOM 2924 O O . ASN B 1 183 ? -18.188 -16 -10.828 1 85.94 183 ASN B O 1
ATOM 2928 N N . GLN B 1 184 ? -16.578 -17.484 -11.148 1 82.94 184 GLN B N 1
ATOM 2929 C CA . GLN B 1 184 ? -16.766 -17.516 -12.594 1 82.94 184 GLN B CA 1
ATOM 2930 C C . GLN B 1 184 ? -18.094 -18.156 -12.961 1 82.94 184 GLN B C 1
ATOM 2932 O O . GLN B 1 184 ? -18.766 -17.719 -13.898 1 82.94 184 GLN B O 1
ATOM 2937 N N . LEU B 1 185 ? -18.453 -19.109 -12.156 1 82 185 LEU B N 1
A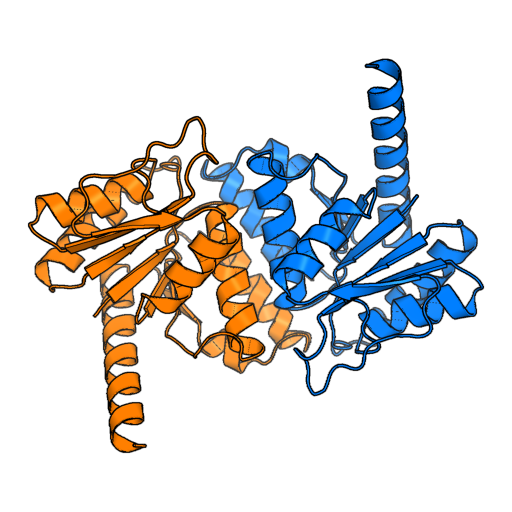TOM 2938 C CA . LEU B 1 185 ? -19.703 -19.797 -12.391 1 82 185 LEU B CA 1
ATOM 2939 C C . LEU B 1 185 ? -20.891 -18.906 -12.055 1 82 185 LEU B C 1
ATOM 2941 O O . LEU B 1 185 ? -21.891 -18.891 -12.781 1 82 185 LEU B O 1
ATOM 2945 N N . LEU B 1 186 ? -20.719 -18.125 -11.031 1 80.69 186 LEU B N 1
ATOM 2946 C CA . LEU B 1 186 ? -21.781 -17.219 -10.617 1 80.69 186 LEU B CA 1
ATOM 2947 C C . LEU B 1 186 ? -21.953 -16.094 -11.641 1 80.69 186 LEU B C 1
ATOM 2949 O O . LEU B 1 186 ? -23.062 -15.656 -11.906 1 80.69 186 LEU B O 1
ATOM 2953 N N . LEU B 1 187 ? -20.875 -15.625 -12.211 1 75.81 187 LEU B N 1
ATOM 2954 C CA . LEU B 1 187 ? -20.922 -14.562 -13.211 1 75.81 187 LEU B CA 1
ATOM 295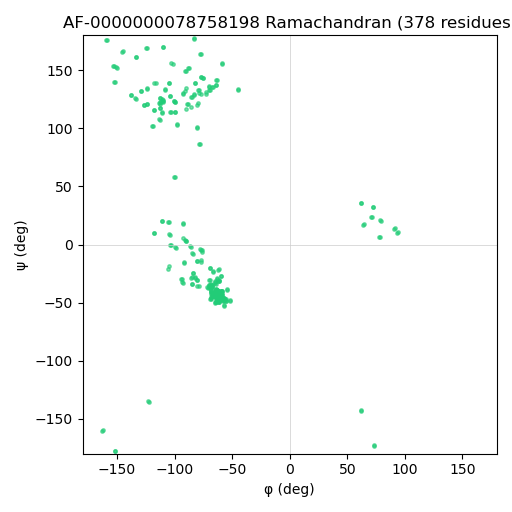5 C C . LEU B 1 187 ? -21.562 -15.055 -14.5 1 75.81 187 LEU B C 1
ATOM 2957 O O . LEU B 1 187 ? -22.266 -14.297 -15.172 1 75.81 187 LEU B O 1
ATOM 2961 N N . LYS B 1 188 ? -21.312 -16.359 -14.836 1 78.19 188 LYS B N 1
ATOM 2962 C CA . LYS B 1 188 ? -21.891 -16.953 -16.031 1 78.19 188 LYS B CA 1
ATOM 2963 C C . LYS B 1 188 ? -23.406 -17.141 -15.875 1 78.19 188 LYS B C 1
ATOM 2965 O O . LYS B 1 188 ? -24.156 -16.969 -16.828 1 78.19 188 LYS B O 1
ATOM 2970 N N . GLU B 1 189 ? -23.781 -17.344 -14.68 1 71.94 189 GLU B N 1
ATOM 2971 C CA . GLU B 1 189 ? -25.203 -17.547 -14.414 1 71.94 189 GLU B CA 1
ATOM 2972 C C . GLU B 1 189 ? -25.953 -16.219 -14.352 1 71.94 189 GLU B C 1
ATOM 2974 O O . GLU B 1 189 ? -27.141 -16.172 -14.633 1 71.94 189 GLU B O 1
ATOM 2979 N N . ALA B 1 190 ? -25.266 -15.227 -13.93 1 68.38 190 ALA B N 1
ATOM 2980 C CA . ALA B 1 190 ? -25.906 -13.914 -13.82 1 68.38 190 ALA B CA 1
ATOM 2981 C C . ALA B 1 190 ? -26.031 -13.25 -15.188 1 68.38 190 ALA B C 1
ATOM 2983 O O . ALA B 1 190 ? -26.797 -12.305 -15.359 1 68.38 190 ALA B O 1
ATOM 2984 N N . LYS B 1 191 ? -25.328 -13.75 -16.141 1 58.41 191 LYS B N 1
ATOM 2985 C CA . LYS B 1 191 ? -25.484 -13.25 -17.5 1 58.41 191 LYS B CA 1
ATOM 2986 C C . LYS B 1 191 ? -26.547 -14.039 -18.25 1 58.41 191 LYS B C 1
ATOM 2988 O O . LYS B 1 191 ? -27.344 -13.461 -19 1 58.41 191 LYS B O 1
#

Solvent-accessible surface area (backbone atoms only — not comparable to full-atom values): 18845 Å² total; per-residue (Å²): 97,33,36,17,46,40,41,10,66,37,56,44,76,48,68,62,54,53,52,51,35,36,52,50,14,44,49,28,18,74,69,59,34,29,40,32,36,65,20,35,51,32,34,43,40,17,45,24,54,50,33,15,46,77,54,74,27,48,31,37,19,33,28,41,56,90,69,52,90,82,56,46,73,38,73,85,39,76,38,66,43,78,30,82,35,70,66,55,30,51,53,50,52,63,66,69,26,50,25,37,37,39,45,73,33,24,46,62,28,49,22,53,50,31,41,51,55,31,31,34,74,69,65,78,35,78,86,57,42,34,34,37,49,30,49,94,54,57,41,48,18,49,53,47,28,51,51,41,20,30,74,41,46,35,35,66,57,66,65,55,69,49,48,44,78,36,68,45,69,69,62,43,52,51,50,38,51,53,51,37,53,51,53,53,51,51,56,60,68,73,102,99,33,38,17,48,41,41,11,66,38,56,45,75,48,68,62,53,54,52,50,34,38,51,50,13,44,49,28,20,74,69,59,32,29,40,32,38,64,19,34,51,32,34,42,40,18,45,26,54,50,32,15,48,77,54,73,26,48,33,37,18,33,29,41,56,88,69,51,89,83,56,47,73,37,73,86,38,76,40,65,43,77,31,82,36,68,68,55,29,50,52,50,51,62,65,68,25,51,25,38,37,36,43,73,35,22,48,63,28,50,23,55,50,31,40,50,55,30,31,32,75,70,64,78,34,79,84,60,41,35,35,35,49,30,49,96,53,56,42,48,19,49,52,48,27,51,49,41,20,29,74,40,48,35,34,66,57,66,64,56,70,50,47,44,77,37,67,45,69,69,62,44,52,51,51,39,53,52,50,39,51,49,53,53,50,51,54,60,67,74,100

Secondary structure (DSSP, 8-state):
-EEEEE--SS--S-HHHHHHHHHHHHHHHHTTPEEEE--B-SHHHHHHHHHHHHTT--EEEEEETTS-SSPPB-TTSSEEEEESSHHHHHHHHHHH-SEEEE-S--HHHHHHHHHHHHHHHTTSS----EEEE-GGGTTHHHHHHHHHHHHTTSS-HHHHHTEEEES-HHHHHHHHHHHHHHHHHHHHHH-/-EEEEE--SS--S-HHHHHHHHHHHHHHHHTTPEEEE--B-SHHHHHHHHHHHHTT--EEEEEETTS-SSPPB-TTSSEEEEESSHHHHHHHHHHH-SEEEE-S--HHHHHHHHHHHHHHHTTSS----EEEE-GGGTTHHHHHHHHHHHHTTSS-HHHHHTEEEES-HHHHHHHHHHHHHHHHHHHHHH-

Organism: Enterococcus faecium (strain ATCC BAA-472 / TX0016 / DO) (NCBI:txid333849)

Foldseek 3Di:
DEEEEQAALAADDDCVLLVLLLVLLLVCLVVQYEYEYQFWCGHSRVSSQVSVVVSVHAYEHEYEPPPDDPTDGNPVGNHYHYDPDPVVSLVCSLVVGLEYEYGYYDDRSVVSVVVSLVCCQVPNGPQAAYEYQCAPNSCVVVLVVVVCCCVVVVDPCVSSVSYHYDNDSVVRVVVRVVVSVVVVVVVVVVD/DEEEEQAALAADDDCVLLVLLLVLLLLCLVVQYEYEYQFWCGHSRVSSQVSVVVSVHAYEHEYEPPPDDVTHGNPVGNHYHYDPDPVVSLVCSLVVGLEYEYGYYDDRSVVSVVVSLVCCQVPNGPQAAYEYQCAPNSCVVVLVVVVCCCVVVVDPCVSSVSYHYDNDSVVRVVVRVVVSVVVVVVVVVVD

Sequence (382 aa):
MKLTVFCGSRFGNKESYKFIAQTLGKYMAQEEIELVYGGSYSGIMGVISKTVLENNGKVTGIYPNGLFETELPGKDVTTFIPTETIDERKVLLFEKGDAVLVFPGGLGTLEEFSQLLSWIAIGLTPDKPIGILNIGGYYSGLQQLLETFAKEDFMDKKWLDQVIFSNNPLELVNELRAVSIKNQLLLKEAKMKLTVFCGSRFGNKESYKFIAQTLGKYMAQEEIELVYGGSYSGIMGVISKTVLENNGKVTGIYPNGLFETELPGKDVTTFIPTETIDERKVLLFEKGDAVLVFPGGLGTLEEFSQLLSWIAIGLTPDKPIGILNIGGYYSGLQQLLETFAKEDFMDKKWLDQVIFSNNPLELVNELRAVSIKNQLLLKEAK

Nearest PDB structures (foldseek):
  5zbk-assembly1_A-2  TM=9.513E-01  e=6.115E-19  Pseudomonas aeruginosa PAO1
  5zbj-assembly1_A-2  TM=9.465E-01  e=8.226E-18  Pseudomonas aeruginosa PAO1
  5its-assembly2_C  TM=9.420E-01  e=1.956E-17  Corynebacterium glutamicum ATCC 13032
  5zbl-assembly1_B  TM=9.480E-01  e=1.508E-16  Corynebacterium glutamicum ATCC 13032
  3qua-assembly1_B  TM=9.434E-01  e=6.179E-15  Mycolicibacterium smegmatis MC2 155

InterPro domains:
  IPR005269 Cytokinin riboside 5'-monophosphate phosphoribohydrolase LOG [TIGR00730] (3-177)
  IPR031100 LOG family [PF03641] (45-175)